Protein 6LE2 (pdb70)

B-factor: mean 56.31, std 19.0, range [17.27, 186.31]

Nearest PDB structures (foldseek):
  6le2-assembly1_A  TM=1.003E+00  e=1.718E-67  Nitratireductor indicus C115
  6lcg-assembly1_A  TM=9.993E-01  e=1.690E-61  Nitratireductor indicus C115
  6lei-assembly1_B  TM=9.954E-01  e=1.652E-60  Nitratireductor indicus C115
  6led-assembly1_A  TM=9.784E-01  e=6.341E-60  Nitratireductor indicus C115
  8hpc-assembly1_H  TM=9.642E-01  e=6.115E-40  Agrobacterium sp. KNK712

Sequence (615 aa):
GGQQMGRGSMTRRIRIGGAQMGAISRSDSKKEIVDRLIALLRQASEKGCELVVVFPELALSTFFPRWYAERDGMDGYFEDGMPNNAATLPLFEEARRLGIGFSLGYAELVQEDGRVRRFNTTVLVERNGEIVGKYRKIHLPGHAEYEPERSHHQHLEKRYFEVGNTGFQVWDAFGGRVGMAICNDRRWVETYRVMGLQNVELILIGYNTPVNDSLEAETLGMFHNHLTMQAGAYQNSTWVVGVAKAGVEDGHRLMGGSVIVAPTGEIVAQAMTEGDELLIVADCDLDRCRYYKSHIFNFAAHRRPEFYQRITSQTMTRRIRIGGAQMGAISRSDSKKEIVDRLIALLRQQASEKGCELVVFPELALSTFFPRWYAERDGMDGYFEDGMPNAATLPLFEEARRLGIGFSLGYAELVQEDGRVRRFNTTVLVERNGEIVGKYRKIHLPGHHAEYEPERSHQHLEKRYFEVGNTGFQVWDAFGGRVGMAICNDRRWVETYRVMGLQNVELILIGYNTPVNDSEAETLGMFHNHLTMQAGAYQNSTWVVGVAKKAGVEDGHRLMGGSVIVAPTGEIVAQAMTEGDELIVADCDLDRCRYYKSHIFNFAAHHRRPEFYQRITSQTGVE

Secondary structure (DSSP, 8-state):
--S------BTTEEEEEEEEB----TT--HHHHHHHHHHHHHHHHHTT-SEEEPPTTTTS--GGGS---TTTTGGGSBSSSS-TTTHHHHHHHHHHT-EEEEEEEEEEEETTEEEEEEEEEEE-TTS-EEEEEE-----S-SS--TTSSS---HHHH-PPPSS-S-EEEETTEEEEEEEGGGGG-HHHHHHHHTTT-SEEEEEE--B------THHHHHHHHHHHHHHHHHHTT-EEEEEEB-EEETTEEE----EEE-TTS-EEEE--SSSSEEEEEEEEGGGGHHHHTTTT-HHHH--GGG-HHHHS--/--SEEEEEEEEB----TTS-HHHHHHHHHHHHHHHHHTT-SEEE--TTTTS--GGGS---TTTTGGGSBSSSS-TTTHHHHHHHHHHT-EEEEEEEEEEEETTEEEEEEEEEEE-TTS-EEEEEE--S--S-SS--TTSSS---HHHH-PPPSS-S-EEEETTEEEEEEEGGGGG-HHHHHHHHTTT-SEEEEEE--B-----HHHHHHHHHHHHHHHHHHHTT-EEEEEEB-EEETTEEE----EEE-TTS-EEEE--SSSSEEEEEEEETHHHHHHH--TT--PPPP-GGG-THHHH-SS--

Radius of gyration: 25.78 Å; Cα contacts (8 Å, |Δi|>4): 1555; chains: 2; bounding box: 76×64×56 Å

Organism: NCBI:txid1231190

CATH classification: 3.60.110.10

Solvent-accessible surface area: 23046 Å² total; per-residue (Å²): 97,93,111,163,78,49,106,49,114,122,120,59,58,4,56,0,0,0,0,0,0,5,33,0,28,125,103,47,53,66,144,96,8,4,60,60,0,13,49,1,0,122,66,0,32,137,100,38,5,54,0,0,1,2,0,0,0,0,2,6,2,2,0,0,12,59,108,26,127,169,86,44,12,36,84,67,16,6,123,31,32,58,34,100,37,0,71,54,0,5,85,18,0,107,150,54,35,3,0,0,3,0,0,4,3,11,50,36,141,102,95,85,121,54,28,41,1,1,0,6,0,0,0,23,82,94,12,105,66,46,8,67,0,32,0,0,0,12,1,12,12,53,89,111,46,93,121,41,84,53,20,9,0,1,87,24,2,8,52,45,2,80,35,12,4,73,15,48,119,9,7,53,11,40,1,0,1,0,0,6,2,0,8,68,25,10,0,0,2,0,5,0,1,0,6,51,0,12,1,0,3,0,3,0,1,22,53,18,100,111,41,188,111,58,64,98,39,24,56,66,23,8,16,8,2,0,28,2,5,0,12,3,2,0,0,3,0,0,0,0,0,0,0,8,86,0,56,54,31,66,0,16,4,7,0,0,0,0,0,0,2,0,69,55,32,16,84,10,171,73,70,27,61,21,18,10,48,10,22,0,51,2,60,80,0,150,125,19,40,48,136,61,4,48,12,70,58,39,4,84,21,88,43,0,87,121,2,18,89,34,106,153,127,53,102,6,87,0,0,0,0,0,0,5,34,0,27,130,102,53,50,65,149,105,6,4,62,60,0,17,59,7,0,119,65,0,34,148,95,42,6,49,0,0,1,3,0,0,1,0,5,8,2,2,0,0,9,59,108,26,125,127,88,48,14,46,80,58,13,3,126,32,26,51,31,96,36,0,81,60,1,9,60,16,2,116,153,66,36,4,0,0,4,0,0,3,3,10,47,38,126,49,109,78,128,55,35,41,0,1,0,6,0,0,1,26,87,93,21,121,69,41,10,62,0,18,0,0,4,18,14,25,23,44,92,108,69,102,167,102,102,43,20,15,0,0,82,27,3,11,46,41,2,73,34,12,6,76,15,43,118,7,4,55,10,60,0,0,0,0,0,6,8,0,13,52,3,10,0,0,2,3,6,0,10,39,24,73,0,4,0,0,4,0,3,0,1,24,46,15,107,102,97,136,65,57,94,37,21,55,65,15,7,17,7,4,0,25,1,5,0,41,26,9,12,0,1,0,0,0,0,0,0,0,6,77,0,51,58,24,96,0,12,4,6,0,0,0,0,0,0,3,0,68,56,68,16,83,8,168,72,72,25,61,29,13,10,43,13,70,0,40,0,43,80,0,146,124,78,58,73,73,171,94,51,66,57,8,85,66,51,19,90,40,0,89,71,2,23,88,34,51,9,70,130

Structure (mmCIF, N/CA/C/O backbone):
data_6LE2
#
_entry.id   6LE2
#
_cell.length_a   95.320
_cell.length_b   95.320
_cell.length_c   258.570
_cell.angle_alpha   90.000
_cell.angle_beta   90.000
_cell.angle_gamma   120.000
#
_symmetry.space_group_name_H-M   'P 61 2 2'
#
loop_
_entity.id
_entity.type
_entity.pdbx_description
1 polymer 'N-carbamoyl-D-amino-acid hydrolase'
2 non-polymer GLYCEROL
3 non-polymer 1,2-ETHANEDIOL
4 water water
#
loop_
_atom_site.group_PDB
_atom_site.id
_atom_site.type_symbol
_atom_site.label_atom_id
_atom_site.label_alt_id
_atom_site.label_comp_id
_atom_site.label_asym_id
_atom_site.label_entity_id
_atom_site.label_seq_id
_atom_site.pdbx_PDB_ins_code
_atom_site.Cartn_x
_atom_site.Cartn_y
_atom_site.Cartn_z
_atom_site.occupancy
_atom_site.B_iso_or_equiv
_atom_site.auth_seq_id
_atom_site.auth_comp_id
_atom_site.auth_asym_id
_atom_site.auth_atom_id
_atom_site.pdbx_PDB_model_num
ATOM 1 N N . GLY A 1 1 ? -21.30744 -38.05246 1.59556 1.000 106.56249 -8 GLY A N 1
ATOM 2 C CA . GLY A 1 1 ? -21.15782 -38.65510 2.90832 1.000 106.27675 -8 GLY A CA 1
ATOM 3 C C . GLY A 1 1 ? -22.36432 -39.44140 3.39559 1.000 103.01922 -8 GLY A C 1
ATOM 4 O O . GLY A 1 1 ? -23.50646 -39.00038 3.26124 1.000 110.53842 -8 GLY A O 1
ATOM 5 N N . GLY A 1 2 ? -22.10458 -40.61882 3.95919 1.000 94.00713 -7 GLY A N 1
ATOM 6 C CA . GLY A 1 2 ? -23.14160 -41.43535 4.56508 1.000 86.39178 -7 GLY A CA 1
ATOM 7 C C . GLY A 1 2 ? -23.22708 -41.20628 6.06217 1.000 77.23344 -7 GLY A C 1
ATOM 8 O O . GLY A 1 2 ? -22.88764 -42.08063 6.86473 1.000 75.11188 -7 GLY A O 1
ATOM 9 N N . GLN A 1 3 ? -23.67968 -40.01462 6.43665 1.000 66.77494 -6 GLN A N 1
ATOM 10 C CA . GLN A 1 3 ? -23.71628 -39.54182 7.81468 1.000 73.83561 -6 GLN A CA 1
ATOM 11 C C . GLN A 1 3 ? -24.53845 -38.26139 7.81172 1.000 67.19265 -6 GLN A C 1
ATOM 12 O O . GLN A 1 3 ? -24.84051 -37.70937 6.75402 1.000 62.61515 -6 GLN A O 1
ATOM 18 N N . GLN A 1 4 ? -24.89646 -37.78303 9.00111 1.000 74.42490 -5 GLN A N 1
ATOM 19 C CA . GLN A 1 4 ? -25.44574 -36.43634 9.08401 1.000 66.32591 -5 GLN A CA 1
ATOM 20 C C . GLN A 1 4 ? -24.33902 -35.45728 8.73268 1.000 59.04688 -5 GLN A C 1
ATOM 21 O O . GLN A 1 4 ? -23.24764 -35.52481 9.29833 1.000 61.53107 -5 GLN A O 1
ATOM 27 N N . MET A 1 5 ? -24.60844 -34.57819 7.76730 1.000 53.91873 -4 MET A N 1
ATOM 28 C CA . MET A 1 5 ? -23.59862 -33.68378 7.22021 1.000 55.33294 -4 MET A CA 1
ATOM 29 C C .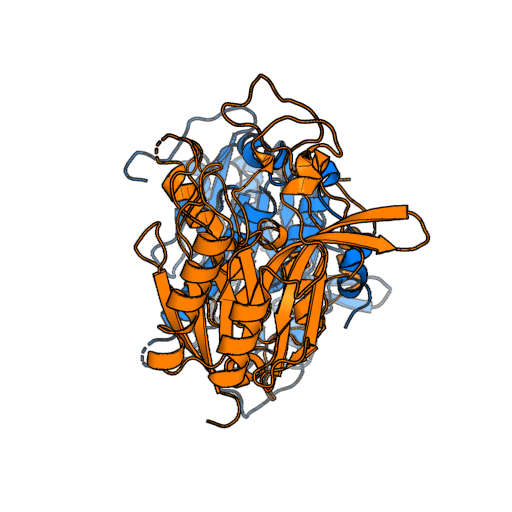 MET A 1 5 ? -23.54249 -32.33233 7.92293 1.000 54.64041 -4 MET A C 1
ATOM 30 O O . MET A 1 5 ? -22.52735 -31.63267 7.81825 1.000 47.09533 -4 MET A O 1
ATOM 35 N N . GLY A 1 6 ? -24.59813 -31.93836 8.62037 1.000 49.70022 -3 GLY A N 1
ATOM 36 C CA . GLY A 1 6 ? -24.57041 -30.67476 9.31513 1.000 45.93447 -3 GLY A CA 1
ATOM 37 C C . GLY A 1 6 ? -23.64547 -30.69702 10.51668 1.000 51.65109 -3 GLY A C 1
ATOM 38 O O . GLY A 1 6 ? -23.27199 -31.74454 11.04133 1.000 51.24194 -3 GLY A O 1
ATOM 39 N N . ARG A 1 7 ? -23.27338 -29.49309 10.93852 1.000 55.93075 -2 ARG A N 1
ATOM 40 C CA . ARG A 1 7 ? -22.41704 -29.24619 12.08046 1.000 52.64969 -2 ARG A CA 1
ATOM 41 C C . ARG A 1 7 ? -23.00009 -28.05779 12.82740 1.000 52.35214 -2 ARG A C 1
ATOM 42 O O . ARG A 1 7 ? -23.55209 -27.13839 12.21428 1.000 50.40173 -2 ARG A O 1
ATOM 50 N N . GLY A 1 8 ? -22.86585 -28.07785 14.14991 1.000 57.19929 -1 GLY A N 1
ATOM 51 C CA . GLY A 1 8 ? -23.40415 -27.01233 14.97776 1.000 61.74217 -1 GLY A CA 1
ATOM 52 C C . GLY A 1 8 ? -22.78260 -25.65894 14.66910 1.000 57.26529 -1 GLY A C 1
ATOM 53 O O . GLY A 1 8 ? -21.77068 -25.53319 13.98247 1.000 48.04964 -1 GLY A O 1
ATOM 54 N N . SER A 1 9 ? -23.43354 -24.61325 15.17689 1.000 64.55498 0 SER A N 1
ATOM 55 C CA . SER A 1 9 ? -22.90376 -23.26645 15.01270 1.000 57.69791 0 SER A CA 1
ATOM 56 C C . SER A 1 9 ? -21.54347 -23.15732 15.69350 1.000 53.41286 0 SER A C 1
ATOM 57 O O . SER A 1 9 ? -21.25814 -23.84471 16.68273 1.000 55.72624 0 SER A O 1
ATOM 60 N N . MET A 1 10 ? -20.69672 -22.29193 15.14539 1.000 43.28462 1 MET A N 1
ATOM 61 C CA . MET A 1 10 ? -19.33714 -22.14012 15.64026 1.000 49.57616 1 MET A CA 1
ATOM 62 C C . MET A 1 10 ? -18.68888 -20.93403 14.97349 1.000 47.21350 1 MET A C 1
ATOM 63 O O . MET A 1 10 ? -19.00960 -20.59457 13.83066 1.000 47.00341 1 MET A O 1
ATOM 68 N N . THR A 1 11 ? -17.79394 -20.28524 15.71647 1.000 46.41203 2 THR A N 1
ATOM 69 C CA . THR A 1 11 ? -16.90198 -19.27731 15.16017 1.000 49.63064 2 THR A CA 1
ATOM 70 C C . THR A 1 11 ? -16.22199 -19.79317 13.89834 1.000 56.93340 2 THR A C 1
ATOM 71 O O . THR A 1 11 ? -15.62448 -20.87325 13.90373 1.000 60.67132 2 THR A O 1
ATOM 75 N N . ARG A 1 12 ? -16.30927 -19.00294 12.81994 1.000 51.65914 3 ARG A N 1
ATOM 76 C CA . ARG A 1 12 ? -15.63403 -19.22030 11.53911 1.000 42.42955 3 ARG A CA 1
ATOM 77 C C . ARG A 1 12 ? -16.20929 -20.39562 10.76957 1.000 42.60419 3 ARG A C 1
ATOM 78 O O . ARG A 1 12 ? -15.63296 -20.80643 9.75086 1.000 51.56375 3 ARG A O 1
ATOM 86 N N . ARG A 1 13 ? -17.31107 -20.97096 11.24425 1.000 42.86858 4 ARG A N 1
ATOM 87 C CA . ARG A 1 13 ? -18.08824 -21.95795 10.51114 1.000 38.84680 4 ARG A CA 1
ATOM 88 C C . ARG A 1 13 ? -19.37363 -21.26321 10.08639 1.000 45.25519 4 ARG A C 1
ATOM 89 O O . ARG A 1 13 ? -20.08290 -20.69050 10.92132 1.000 50.09714 4 ARG A O 1
ATOM 97 N N . ILE A 1 14 ? -19.65654 -21.28060 8.79455 1.000 46.24340 5 ILE A N 1
ATOM 98 C CA . ILE A 1 14 ? -20.79373 -20.56423 8.23660 1.000 44.74240 5 ILE A CA 1
ATOM 99 C C . ILE A 1 14 ? -21.70300 -21.58756 7.55905 1.000 46.84498 5 ILE A C 1
ATOM 100 O O . ILE A 1 14 ? -21.23320 -22.43081 6.78328 1.000 42.62118 5 ILE A O 1
ATOM 105 N N . ARG A 1 15 ? -22.99140 -21.55171 7.90067 1.000 34.94688 6 ARG A N 1
ATOM 106 C CA . ARG A 1 15 ? -23.97687 -22.42387 7.28481 1.000 36.44408 6 ARG A CA 1
ATOM 107 C C . ARG A 1 15 ? -24.59222 -21.68298 6.11303 1.000 43.56228 6 ARG A C 1
ATOM 108 O O . ARG A 1 15 ? -25.10803 -20.57016 6.27949 1.000 39.94026 6 ARG A O 1
ATOM 116 N N . ILE A 1 16 ? -24.54573 -22.30509 4.93975 1.000 45.14598 7 ILE A N 1
ATOM 117 C CA . ILE A 1 16 ? -24.88611 -21.65110 3.68489 1.000 41.72761 7 ILE A CA 1
ATOM 118 C C . ILE A 1 16 ? -26.05015 -22.38361 3.05283 1.000 36.94961 7 ILE A C 1
ATOM 119 O O . ILE A 1 16 ? -26.03145 -23.61445 2.94387 1.000 45.47587 7 ILE A O 1
ATOM 124 N N . GLY A 1 17 ? -27.08099 -21.63155 2.67040 1.000 37.24509 8 GLY A N 1
ATOM 125 C CA . GLY A 1 17 ? -28.17033 -22.16772 1.89153 1.000 34.40142 8 GLY A CA 1
ATOM 126 C C . GLY A 1 17 ? -27.95800 -21.80238 0.45543 1.000 39.61866 8 GLY A C 1
ATOM 127 O O . GLY A 1 17 ? -27.81480 -20.62408 0.10716 1.000 41.73135 8 GLY A O 1
ATOM 128 N N . GLY A 1 18 ? -27.87074 -22.81468 -0.41652 1.000 34.13316 9 GLY A N 1
ATOM 129 C CA . GLY A 1 18 ? -27.89073 -22.59212 -1.85681 1.000 37.34150 9 GLY A CA 1
ATOM 130 C C . GLY A 1 18 ? -29.32710 -22.59349 -2.34796 1.000 43.16879 9 GLY A C 1
ATOM 131 O O . GLY A 1 18 ? -29.98921 -23.64076 -2.32915 1.000 43.18658 9 GLY A O 1
ATOM 132 N N . ALA A 1 19 ? -29.83295 -21.42229 -2.75395 1.000 38.13863 10 ALA A N 1
ATOM 133 C CA . ALA A 1 19 ? -31.25354 -21.23988 -3.06004 1.000 42.37021 10 ALA A CA 1
ATOM 134 C C . ALA A 1 19 ? -31.46514 -21.34016 -4.57206 1.000 42.46478 10 ALA A C 1
ATOM 135 O O . ALA A 1 19 ? -31.62166 -20.34179 -5.28092 1.000 38.01027 10 ALA A O 1
ATOM 137 N N . GLN A 1 20 ? -31.47062 -22.57592 -5.06034 1.000 35.98759 11 GLN A N 1
ATOM 138 C CA . GLN A 1 20 ? -31.71179 -22.82138 -6.47330 1.000 40.66846 11 GLN A CA 1
ATOM 139 C C . GLN A 1 20 ? -33.13798 -22.45354 -6.82058 1.000 43.64960 11 GLN A C 1
ATOM 140 O O . GLN A 1 20 ? -34.06529 -22.69846 -6.04400 1.000 48.36479 11 GLN A O 1
ATOM 146 N N . MET A 1 21 ? -33.31455 -21.85090 -7.98250 1.000 42.98046 12 MET A N 1
ATOM 147 C CA . MET A 1 21 ? -34.64599 -21.50080 -8.44258 1.000 44.19927 12 MET A CA 1
ATOM 148 C C . MET A 1 21 ? -35.04929 -22.35612 -9.62360 1.000 38.32516 12 MET A C 1
ATOM 149 O O . MET A 1 21 ? -34.20780 -22.81747 -10.40320 1.000 45.69397 12 MET A O 1
ATOM 154 N N . GLY A 1 22 ? -36.35680 -22.57207 -9.72903 1.000 39.67665 13 GLY A N 1
ATOM 155 C CA . GLY A 1 22 ? -36.94378 -23.12777 -10.92055 1.000 43.70000 13 GLY A CA 1
ATOM 156 C C . GLY A 1 22 ? -37.17474 -22.03731 -11.95239 1.000 47.17305 13 GLY A C 1
ATOM 157 O O . GLY A 1 22 ? -36.79051 -20.87613 -11.78927 1.000 44.07931 13 GLY A O 1
ATOM 158 N N . ALA A 1 23 ? -37.83092 -22.44052 -13.03230 1.000 43.43417 14 ALA A N 1
ATOM 159 C CA . ALA A 1 23 ? -38.06833 -21.56280 -14.16807 1.000 48.44662 14 ALA A CA 1
ATOM 160 C C . ALA A 1 23 ? -38.79968 -20.29214 -13.75788 1.000 51.71495 14 ALA A C 1
ATOM 161 O O . ALA A 1 23 ? -39.71107 -20.31870 -12.92613 1.000 45.96661 14 ALA A O 1
ATOM 163 N N . ILE A 1 24 ? -38.41212 -19.17369 -14.36294 1.000 46.16913 15 ILE A N 1
ATOM 164 C CA . ILE A 1 24 ? -39.23047 -17.96352 -14.36019 1.000 50.80629 15 ILE A CA 1
ATOM 165 C C . ILE A 1 24 ? -39.65120 -17.70562 -15.79678 1.000 53.90054 15 ILE A C 1
ATOM 166 O O . ILE A 1 24 ? -38.79832 -17.56696 -16.68104 1.000 51.90675 15 ILE A O 1
ATOM 171 N N . SER A 1 25 ? -40.95041 -17.63855 -16.03172 1.000 49.94638 16 SER A N 1
ATOM 172 C CA . SER A 1 25 ? -41.44599 -17.36688 -17.36799 1.000 52.16458 16 SER A CA 1
ATOM 173 C C . SER A 1 25 ? -41.68842 -15.87491 -17.55313 1.000 55.20990 16 SER A C 1
ATOM 174 O O . SER A 1 25 ? -41.75081 -15.10861 -16.58774 1.000 53.17086 16 SER A O 1
ATOM 177 N N . ARG A 1 26 ? -41.81766 -15.47362 -18.82688 1.000 55.52015 17 ARG A N 1
ATOM 178 C CA . ARG A 1 26 ? -42.08260 -14.07952 -19.16555 1.000 57.51511 17 ARG A CA 1
ATOM 179 C C . ARG A 1 26 ? -43.37427 -13.58338 -18.54676 1.000 62.15545 17 ARG A C 1
ATOM 180 O O . ARG A 1 26 ? -43.54584 -12.37403 -18.36290 1.000 69.03166 17 ARG A O 1
ATOM 188 N N . SER A 1 27 ? -44.31343 -14.48603 -18.28074 1.000 63.37085 18 SER A N 1
ATOM 189 C CA . SER A 1 27 ? -45.63768 -14.11398 -17.80680 1.000 69.35947 18 SER A CA 1
ATOM 190 C C . SER A 1 27 ? -45.72225 -14.04309 -16.29194 1.000 64.32001 18 SER A C 1
ATOM 191 O O . SER A 1 27 ? -46.79756 -13.74258 -15.76220 1.000 65.12792 18 SER A O 1
ATOM 194 N N . ASP A 1 28 ? -44.62580 -14.31567 -15.58959 1.000 61.79213 19 ASP A N 1
ATOM 195 C CA . ASP A 1 28 ? -44.62493 -14.21094 -14.13721 1.000 64.81581 19 ASP A CA 1
ATOM 196 C C . ASP A 1 28 ? -44.61120 -12.74719 -13.72324 1.000 64.17261 19 ASP A C 1
ATOM 197 O O . ASP A 1 28 ? -43.94040 -11.91629 -14.34522 1.000 58.86078 19 ASP A O 1
ATOM 202 N N . SER A 1 29 ? -45.37191 -12.43245 -12.67802 1.000 62.95002 20 SER A N 1
ATOM 203 C CA . SER A 1 29 ? -45.31949 -11.11061 -12.07870 1.000 64.49031 20 SER A CA 1
ATOM 204 C C . SER A 1 29 ? -44.06335 -10.97259 -11.22821 1.000 59.74014 20 SER A C 1
ATOM 205 O O . SER A 1 29 ? -43.48956 -11.95709 -10.75954 1.000 55.63174 20 SER A O 1
ATOM 208 N N . LYS A 1 30 ? -43.64239 -9.72216 -11.02872 1.000 46.67644 21 LYS A N 1
ATOM 209 C CA . LYS A 1 30 ? -42.46937 -9.46523 -10.20119 1.000 52.75502 21 LYS A CA 1
ATOM 210 C C . LYS A 1 30 ? -42.71322 -9.91119 -8.76676 1.000 51.16114 21 LYS A C 1
ATOM 211 O O . LYS A 1 30 ? -41.81905 -10.46709 -8.11342 1.000 50.40558 21 LYS A O 1
ATOM 217 N N . LYS A 1 31 ? -43.92473 -9.68097 -8.26464 1.000 50.56308 22 LYS A N 1
ATOM 218 C CA . LYS A 1 31 ? -44.25717 -10.11414 -6.91357 1.000 52.00945 22 LYS A CA 1
ATOM 219 C C . LYS A 1 31 ? -44.13487 -11.62486 -6.78197 1.000 56.27526 22 LYS A C 1
ATOM 220 O O . LYS A 1 31 ? -43.64425 -12.12840 -5.76514 1.000 57.75513 22 LYS A O 1
ATOM 226 N N . GLU A 1 32 ? -44.58275 -12.36196 -7.80333 1.000 54.08423 23 GLU A N 1
ATOM 227 C CA . GLU A 1 32 ? -44.47438 -13.81821 -7.78900 1.000 51.85302 23 GLU A CA 1
ATOM 228 C C . GLU A 1 32 ? -43.02155 -14.25998 -7.70346 1.000 41.77348 23 GLU A C 1
ATOM 229 O O . GLU A 1 32 ? -42.69191 -15.22361 -7.00334 1.000 54.65847 23 GLU A O 1
ATOM 235 N N . ILE A 1 33 ? -42.14035 -13.56545 -8.41810 1.000 46.29401 24 ILE A N 1
ATOM 236 C CA . ILE A 1 33 ? -40.72075 -13.88952 -8.37636 1.000 42.45536 24 ILE A CA 1
ATOM 237 C C . ILE A 1 33 ? -40.16015 -13.60949 -6.98744 1.000 49.01000 24 ILE A C 1
ATOM 238 O O . ILE A 1 33 ? -39.56161 -14.48994 -6.35774 1.000 45.40555 24 ILE A O 1
ATOM 243 N N . VAL A 1 34 ? -40.36504 -12.38271 -6.48590 1.000 39.08923 25 VAL A N 1
ATOM 244 C CA . VAL A 1 34 ? -39.81486 -12.00191 -5.18667 1.000 43.88522 25 VAL A CA 1
ATOM 245 C C . VAL A 1 34 ? -40.35441 -12.91568 -4.09510 1.000 41.56670 25 VAL A C 1
ATOM 246 O O . VAL A 1 34 ? -39.60518 -13.39435 -3.24260 1.000 44.80981 25 VAL A O 1
ATOM 250 N N . ASP A 1 35 ? -41.66074 -13.17445 -4.10954 1.000 42.69703 26 ASP A N 1
ATOM 251 C CA . ASP A 1 35 ? -42.23763 -14.07229 -3.11457 1.000 49.63354 26 ASP A CA 1
ATOM 252 C C . ASP A 1 35 ? -41.56310 -15.43603 -3.13800 1.000 55.13765 26 ASP A C 1
ATOM 253 O O . ASP A 1 35 ? -41.41430 -16.06803 -2.08812 1.000 56.96446 26 ASP A O 1
ATOM 258 N N . ARG A 1 36 ? -41.11887 -15.89317 -4.31310 1.000 50.74712 27 ARG A N 1
ATOM 259 C CA . ARG A 1 36 ? -40.42825 -17.17658 -4.37000 1.000 52.03509 27 ARG A CA 1
ATOM 260 C C . ARG A 1 36 ? -39.04598 -17.09503 -3.72426 1.000 49.38611 27 ARG A C 1
ATOM 261 O O . ARG A 1 36 ? -38.60851 -18.05280 -3.08208 1.000 47.30481 27 ARG A O 1
ATOM 269 N N . LEU A 1 37 ? -38.33377 -15.97188 -3.89242 1.000 42.67348 28 LEU A N 1
ATOM 270 C CA . LEU A 1 37 ? -37.05222 -15.80738 -3.20384 1.000 46.35561 28 LEU A CA 1
ATOM 271 C C . LEU A 1 37 ? -37.25170 -15.66285 -1.69803 1.000 48.95788 28 LEU A C 1
ATOM 272 O O . LEU A 1 37 ? -36.46391 -16.19292 -0.90705 1.000 41.62433 28 LEU A O 1
ATOM 277 N N . ILE A 1 38 ? -38.29770 -14.94846 -1.28681 1.000 46.59205 29 ILE A N 1
ATOM 278 C CA . ILE A 1 38 ? -38.58433 -14.81743 0.13260 1.000 49.80129 29 ILE A CA 1
ATOM 279 C C . ILE A 1 38 ? -38.88720 -16.18576 0.73389 1.000 50.07607 29 ILE A C 1
ATOM 280 O O . ILE A 1 38 ? -38.40877 -16.51400 1.82386 1.000 46.74439 29 ILE A O 1
ATOM 285 N N . ALA A 1 39 ? -39.61432 -17.03699 -0.00230 1.000 47.55204 30 ALA A N 1
ATOM 286 C CA . ALA A 1 39 ? -39.89837 -18.38578 0.48849 1.000 48.35512 30 ALA A CA 1
ATOM 287 C C . ALA A 1 39 ? -38.61258 -19.19428 0.70526 1.000 49.56321 30 ALA A C 1
ATOM 288 O O . ALA A 1 39 ? -38.45021 -19.85850 1.73508 1.000 47.48569 30 ALA A O 1
ATOM 290 N N . LEU A 1 40 ? -37.68555 -19.15262 -0.25471 1.000 45.30904 31 LEU A N 1
ATOM 291 C CA . LEU A 1 40 ? -36.40515 -19.83724 -0.07966 1.000 47.53268 31 LEU A CA 1
ATOM 292 C C . LEU A 1 40 ? -35.60785 -19.25036 1.08334 1.000 48.89585 31 LEU A C 1
ATOM 293 O O . LEU A 1 40 ? -34.89515 -19.97185 1.79411 1.000 43.71768 31 LEU A O 1
ATOM 298 N N . LEU A 1 41 ? -35.68937 -17.93666 1.27271 1.000 43.40929 32 LEU A N 1
ATOM 299 C CA . LEU A 1 41 ? -34.98506 -17.30876 2.38305 1.000 40.79616 32 LEU A CA 1
ATOM 300 C C . LEU A 1 41 ? -35.54167 -17.78918 3.72087 1.000 43.06778 32 LEU A C 1
ATOM 301 O O . LEU A 1 41 ? -34.78585 -18.05974 4.66263 1.000 45.34104 32 LEU A O 1
ATOM 306 N N . ARG A 1 42 ? -36.86584 -17.90035 3.81944 1.000 44.71317 33 ARG A N 1
ATOM 307 C CA . ARG A 1 42 ? -37.47970 -18.43241 5.02484 1.000 53.38038 33 ARG A CA 1
ATOM 308 C C . ARG A 1 42 ? -37.14314 -19.90648 5.21354 1.000 63.47175 33 ARG A C 1
ATOM 309 O O . ARG A 1 42 ? -36.90469 -20.34567 6.34576 1.000 55.48989 33 ARG A O 1
ATOM 317 N N . GLN A 1 43 ? -37.14474 -20.69222 4.12859 1.000 48.25651 34 GLN A N 1
ATOM 318 C CA . GLN A 1 43 ? -36.67911 -22.07606 4.22293 1.000 59.14091 34 GLN A CA 1
ATOM 319 C C . GLN A 1 43 ? -35.27136 -22.13895 4.79822 1.000 50.95881 34 GLN A C 1
ATOM 320 O O . GLN A 1 43 ? -34.97076 -22.95853 5.67341 1.000 51.10060 34 GLN A O 1
ATOM 326 N N . ALA A 1 44 ? -34.38953 -21.28815 4.28516 1.000 45.00142 35 ALA A N 1
ATOM 327 C CA . ALA A 1 44 ? -33.00621 -21.26628 4.73475 1.000 43.41346 35 ALA A CA 1
ATOM 328 C C . ALA A 1 44 ? -32.90547 -20.84794 6.19729 1.000 44.83648 35 ALA A C 1
ATOM 329 O O . ALA A 1 44 ? -32.09900 -21.40220 6.95494 1.000 46.67872 35 ALA A O 1
ATOM 331 N N . SER A 1 45 ? -33.73640 -19.88761 6.61716 1.000 52.42338 36 SER A N 1
ATOM 332 C CA . SER A 1 45 ? -33.75917 -19.49271 8.02334 1.000 55.44307 36 SER A CA 1
ATOM 333 C C . SER A 1 45 ? -34.19144 -20.63840 8.92252 1.000 61.49949 36 SER A C 1
ATOM 334 O O . SER A 1 45 ? -33.63842 -20.81571 10.01483 1.000 50.39061 36 SER A O 1
ATOM 337 N N . GLU A 1 46 ? -35.20267 -21.40781 8.50706 1.000 51.65923 37 GLU A N 1
ATOM 338 C CA . GLU A 1 46 ? -35.65507 -22.47156 9.38882 1.000 55.59289 37 GLU A CA 1
ATOM 339 C C . GLU A 1 46 ? -34.61454 -23.57903 9.49940 1.000 54.87573 37 GLU A C 1
ATOM 340 O O . GLU A 1 46 ? -34.66337 -24.36931 10.44409 1.000 59.95127 37 GLU A O 1
ATOM 346 N N . LYS A 1 47 ? -33.64873 -23.63321 8.58651 1.000 53.83468 38 LYS A N 1
ATOM 347 C CA . LYS A 1 47 ? -32.55150 -24.58194 8.71099 1.000 58.84053 38 LYS A CA 1
ATOM 348 C C . LYS A 1 47 ? -31.31380 -23.95093 9.34237 1.000 51.76006 38 LYS A C 1
ATOM 349 O O . LYS A 1 47 ? -30.29736 -24.63118 9.51861 1.000 48.72566 38 LYS A O 1
ATOM 355 N N . GLY A 1 48 ? -31.39464 -22.67692 9.71381 1.000 47.09612 39 GLY A N 1
ATOM 356 C CA . GLY A 1 48 ? -30.32376 -22.00918 10.42248 1.000 48.15605 39 GLY A CA 1
ATOM 357 C C . GLY A 1 48 ? -29.21945 -21.47488 9.55000 1.000 44.16308 39 GLY A C 1
ATOM 358 O O . GLY A 1 48 ? -28.09913 -21.27335 10.03713 1.000 46.47450 39 GLY A O 1
ATOM 359 N N . CYS A 1 49 ? -29.48926 -21.24145 8.27003 1.000 41.65443 40 CYS A N 1
ATOM 360 C CA . CYS A 1 49 ? -28.46860 -20.66865 7.40972 1.000 38.78634 40 CYS A CA 1
ATOM 361 C C . CYS A 1 49 ? -28.21340 -19.21757 7.80013 1.000 46.28102 40 CYS A C 1
ATOM 362 O O . CYS A 1 49 ? -29.13406 -18.48392 8.16373 1.000 48.13431 40 CYS A O 1
ATOM 365 N N . GLU A 1 50 ? -26.95275 -18.80297 7.72141 1.000 46.56894 41 GLU A N 1
ATOM 366 C CA . GLU A 1 50 ? -26.60599 -17.40166 7.88989 1.000 43.04320 41 GLU A CA 1
ATOM 367 C C . GLU A 1 50 ? -26.36548 -16.68698 6.56867 1.000 44.97728 41 GLU A C 1
ATOM 368 O O . GLU A 1 50 ? -26.32623 -15.44509 6.54781 1.000 41.26417 41 GLU A O 1
ATOM 374 N N . LEU A 1 51 ? -26.19831 -17.43856 5.47649 1.000 40.39449 42 LEU A N 1
ATOM 375 C CA . LEU A 1 51 ? -25.99567 -16.86935 4.14542 1.000 41.07464 42 LEU A CA 1
ATOM 376 C C . LEU A 1 51 ? -26.78218 -17.69134 3.12918 1.000 37.51460 42 LEU A C 1
ATOM 377 O O . LEU A 1 51 ? -26.74959 -18.92111 3.16942 1.000 41.19611 42 LEU A O 1
ATOM 382 N N . VAL A 1 52 ? -27.50706 -17.02402 2.24153 1.000 34.75533 43 VAL A N 1
ATOM 383 C CA A VAL A 1 52 ? -28.26110 -17.69713 1.19123 0.258 36.48710 43 VAL A CA 1
ATOM 384 C CA B VAL A 1 52 ? -28.29739 -17.66758 1.19268 0.742 37.64846 43 VAL A CA 1
ATOM 385 C C . VAL A 1 52 ? -27.80900 -17.15157 -0.15738 1.000 34.00049 43 VAL A C 1
ATOM 386 O O . VAL A 1 52 ? -27.72309 -15.93379 -0.35919 1.000 38.71988 43 VAL A O 1
ATOM 393 N N . VAL A 1 53 ? -27.48745 -18.05649 -1.07597 1.000 32.65430 44 VAL A N 1
ATOM 394 C CA . VAL A 1 53 ? -26.95510 -17.67714 -2.38703 1.000 33.18251 44 VAL A CA 1
ATOM 395 C C . VAL A 1 53 ? -28.05727 -17.85905 -3.42908 1.000 37.89480 44 VAL A C 1
ATOM 396 O O . VAL A 1 53 ? -28.56244 -18.97216 -3.62398 1.000 42.03111 44 VAL A O 1
ATOM 400 N N . PHE A 1 54 ? -28.42788 -16.78344 -4.08789 1.000 34.45003 45 PHE A N 1
ATOM 401 C CA . PHE A 1 54 ? -29.43907 -16.83202 -5.14168 1.000 38.72841 45 PHE A CA 1
ATOM 402 C C . PHE A 1 54 ? -28.78941 -16.87473 -6.52463 1.000 41.19274 45 PHE A C 1
ATOM 403 O O . PHE A 1 54 ? -27.60497 -16.56319 -6.67862 1.000 41.30984 45 PHE A O 1
ATOM 411 N N . PRO A 1 55 ? -29.53860 -17.25900 -7.55682 1.000 39.82235 46 PRO A N 1
ATOM 412 C CA . PRO A 1 55 ? -28.95341 -17.39136 -8.89776 1.000 37.12792 46 PRO A CA 1
ATOM 413 C C . PRO A 1 55 ? -28.54935 -16.05727 -9.51530 1.000 43.19469 46 PRO A C 1
ATOM 414 O O . PRO A 1 55 ? -28.81835 -14.97095 -8.99524 1.000 38.70167 46 PRO A O 1
ATOM 418 N N . GLU A 1 56 ? -27.87773 -16.17461 -10.66363 1.000 42.66835 47 GLU A N 1
ATOM 419 C CA . GLU A 1 56 ? -27.69920 -15.05501 -11.57722 1.000 39.83837 47 GLU A CA 1
ATOM 420 C C . GLU A 1 56 ? -29.05818 -14.58449 -12.07609 1.000 34.75011 47 GLU A C 1
ATOM 421 O O . GLU A 1 56 ? -29.93638 -15.39967 -12.34127 1.000 38.12224 47 GLU A O 1
ATOM 427 N N . LEU A 1 57 ? -29.24142 -13.26791 -12.18139 1.000 40.32522 48 LEU A N 1
ATOM 428 C CA . LEU A 1 57 ? -30.44805 -12.69894 -12.79727 1.000 46.77966 48 LEU A CA 1
ATOM 429 C C . LEU A 1 57 ? -31.70072 -13.35386 -12.22037 1.000 42.32685 48 LEU A C 1
ATOM 430 O O . LEU A 1 57 ? -32.56496 -13.86976 -12.93696 1.000 34.18013 48 LEU A O 1
ATOM 435 N N . ALA A 1 58 ? -31.76713 -13.36035 -10.89500 1.000 37.25052 49 ALA A N 1
ATOM 436 C CA . ALA A 1 58 ? -32.79549 -14.07856 -10.15869 1.000 39.77454 49 ALA A CA 1
ATOM 437 C C . ALA A 1 58 ? -34.13708 -13.36096 -10.14736 1.000 42.39166 49 ALA A C 1
ATOM 438 O O . ALA A 1 58 ? -35.09387 -13.88840 -9.57166 1.000 38.37898 49 ALA A O 1
ATOM 440 N N . LEU A 1 59 ? -34.22842 -12.17261 -10.74800 1.000 47.77538 50 LEU A N 1
ATOM 441 C CA . LEU A 1 59 ? -35.40544 -11.32503 -10.62850 1.000 45.57350 50 LEU A CA 1
ATOM 442 C C . LEU A 1 59 ? -36.17922 -11.20920 -11.94028 1.000 44.39101 50 LEU A C 1
ATOM 443 O O . LEU A 1 59 ? -37.04461 -10.33760 -12.06535 1.000 47.28707 50 LEU A O 1
ATOM 448 N N . SER A 1 60 ? -35.92335 -12.09636 -12.89749 1.000 39.80588 51 SER A N 1
ATOM 449 C CA . SER A 1 60 ? -36.57655 -12.03876 -14.19946 1.000 43.02596 51 SER A CA 1
ATOM 450 C C . SER A 1 60 ? -36.38668 -13.37404 -14.90283 1.000 43.58820 51 SER A C 1
ATOM 451 O O . SER A 1 60 ? -35.53296 -14.17603 -14.52849 1.000 44.07103 51 SER A O 1
ATOM 454 N N . THR A 1 61 ? -37.16244 -13.58653 -15.96366 1.000 47.99623 52 THR A N 1
ATOM 455 C CA . THR A 1 61 ? -36.84214 -14.66692 -16.88301 1.000 41.76920 52 THR A CA 1
ATOM 456 C C . THR A 1 61 ? -35.45916 -14.42444 -17.48300 1.000 45.92244 52 THR A C 1
ATOM 457 O O . THR A 1 61 ? -34.93635 -13.30712 -17.46028 1.000 40.05176 52 THR A O 1
ATOM 461 N N . PHE A 1 62 ? -34.84164 -15.48767 -18.00625 1.000 43.67804 53 PHE A N 1
ATOM 462 C CA . PHE A 1 62 ? -33.54234 -15.31909 -18.65427 1.000 37.94309 53 PHE A CA 1
ATOM 463 C C . PHE A 1 62 ? -33.76374 -14.67232 -20.02435 1.000 44.31741 53 PHE A C 1
ATOM 464 O O . PHE A 1 62 ? -33.74562 -15.32202 -21.07262 1.000 41.87854 53 PHE A O 1
ATOM 472 N N . PHE A 1 63 ? -33.95001 -13.34951 -20.01028 1.000 42.76607 54 PHE A N 1
ATOM 473 C CA . PHE A 1 63 ? -34.31726 -12.62730 -21.22492 1.000 50.53242 54 PHE A CA 1
ATOM 474 C C . PHE A 1 63 ? -33.25290 -12.53820 -22.32869 1.000 48.88602 54 PHE A C 1
ATOM 475 O O . PHE A 1 63 ? -33.60307 -12.13233 -23.44455 1.000 54.13625 54 PHE A O 1
ATOM 483 N N . PRO A 1 64 ? -31.97039 -12.86834 -22.10060 1.000 49.64384 55 PRO A N 1
ATOM 484 C CA . PRO A 1 64 ? -31.02694 -12.91472 -23.23678 1.000 46.17242 55 PRO A CA 1
ATOM 485 C C . PRO A 1 64 ? -31.40146 -13.89775 -24.33372 1.000 47.78788 55 PRO A C 1
ATOM 486 O O . PRO A 1 64 ? -30.80928 -13.81483 -25.42772 1.000 46.01368 55 PRO A O 1
ATOM 490 N N . ARG A 1 65 ? -32.32926 -14.83571 -24.08663 1.000 37.46366 56 ARG A N 1
ATOM 491 C CA . ARG A 1 65 ? -32.75436 -15.70844 -25.17440 1.000 41.25690 56 ARG A CA 1
ATOM 492 C C . ARG A 1 65 ? -33.64376 -14.99453 -26.18434 1.000 46.45813 56 ARG A C 1
ATOM 493 O O . ARG A 1 65 ? -33.89519 -15.55303 -27.26331 1.000 51.04372 56 ARG A O 1
ATOM 501 N N . TRP A 1 66 ? -34.11828 -13.78546 -25.88416 1.000 44.22612 57 TRP A N 1
ATOM 502 C CA . TRP A 1 66 ? -35.04851 -13.10420 -26.78160 1.000 49.08621 57 TRP A CA 1
ATOM 503 C C . TRP A 1 66 ? -34.40692 -11.87248 -27.42073 1.000 47.69081 57 TRP A C 1
ATOM 504 O O . TRP A 1 66 ? -33.46335 -11.27651 -26.88803 1.000 49.27595 57 TRP A O 1
ATOM 515 N N . TYR A 1 67 ? -34.95330 -11.47288 -28.56348 1.000 49.24541 58 TYR A N 1
ATOM 516 C CA . TYR A 1 67 ? -34.40722 -10.37697 -29.34902 1.000 52.24922 58 TYR A CA 1
ATOM 517 C C . TYR A 1 67 ? -35.30036 -9.15111 -29.22770 1.000 56.53539 58 TYR A C 1
ATOM 518 O O . TYR A 1 67 ? -36.52321 -9.24430 -29.37307 1.000 63.49549 58 TYR A O 1
ATOM 527 N N . ALA A 1 68 ? -34.67289 -8.01115 -28.96205 1.000 54.68971 59 ALA A N 1
ATOM 528 C CA . ALA A 1 68 ? -35.33386 -6.72577 -28.81675 1.000 51.25899 59 ALA A CA 1
ATOM 529 C C . ALA A 1 68 ? -34.31682 -5.66455 -29.18480 1.000 53.26135 59 ALA A C 1
ATOM 530 O O . ALA A 1 68 ? -33.14268 -5.96613 -29.39892 1.000 59.44544 59 ALA A O 1
ATOM 532 N N . GLU A 1 69 ? -34.75908 -4.41011 -29.21038 1.000 56.85621 60 GLU A N 1
ATOM 533 C CA . GLU A 1 69 ? -33.80766 -3.31091 -29.32012 1.000 59.58512 60 GLU A CA 1
ATOM 534 C C . GLU A 1 69 ? -32.80049 -3.39135 -28.17640 1.000 50.84186 60 GLU A C 1
ATOM 535 O O . GLU A 1 69 ? -33.06119 -4.00403 -27.14180 1.000 45.51885 60 GLU A O 1
ATOM 541 N N . ARG A 1 70 ? -31.62278 -2.78405 -28.37660 1.000 49.45798 61 ARG A N 1
ATOM 542 C CA . ARG A 1 70 ? -30.56458 -2.91110 -27.36431 1.000 52.12040 61 ARG A CA 1
ATOM 543 C C . ARG A 1 70 ? -30.97168 -2.31060 -26.02472 1.000 53.03213 61 ARG A C 1
ATOM 544 O O . ARG A 1 70 ? -30.41692 -2.70192 -24.99109 1.000 50.09173 61 ARG A O 1
ATOM 552 N N . ASP A 1 71 ? -31.91887 -1.36707 -26.02132 1.000 51.37892 62 ASP A N 1
ATOM 553 C CA . ASP A 1 71 ? -32.49813 -0.83486 -24.79454 1.000 47.90492 62 ASP A CA 1
ATOM 554 C C . ASP A 1 71 ? -33.89941 -1.37807 -24.54252 1.000 49.35427 62 ASP A C 1
ATOM 555 O O . ASP A 1 71 ? -34.59529 -0.89111 -23.64678 1.000 48.63884 62 ASP A O 1
ATOM 560 N N . GLY A 1 72 ? -34.31769 -2.38663 -25.30759 1.000 45.11628 63 GLY A N 1
ATOM 561 C CA . GLY A 1 72 ? -35.65372 -2.94609 -25.23735 1.000 44.16216 63 GLY A CA 1
ATOM 562 C C . GLY A 1 72 ? -35.89731 -3.93893 -24.11640 1.000 42.18952 63 GLY A C 1
ATOM 563 O O . GLY A 1 72 ? -37.03811 -4.37286 -23.94147 1.000 47.89873 63 GLY A O 1
ATOM 564 N N . MET A 1 73 ? -34.87062 -4.32127 -23.36050 1.000 41.89070 64 MET A N 1
ATOM 565 C CA . MET A 1 73 ? -35.05966 -5.20159 -22.21764 1.000 45.06885 64 MET A CA 1
ATOM 566 C C . MET A 1 73 ? -35.00900 -4.44820 -20.90160 1.000 51.59959 64 MET A C 1
ATOM 567 O O . MET A 1 73 ? -34.99489 -5.07958 -19.83869 1.000 50.25927 64 MET A O 1
ATOM 572 N N . ASP A 1 74 ? -34.98910 -3.11506 -20.94326 1.000 47.49902 65 ASP A N 1
ATOM 573 C CA . ASP A 1 74 ? -34.75900 -2.35510 -19.72169 1.000 52.00675 65 ASP A CA 1
ATOM 574 C C . ASP A 1 74 ? -35.84795 -2.58178 -18.68690 1.000 51.69904 65 ASP A C 1
ATOM 575 O O . ASP A 1 74 ? -35.59674 -2.38392 -17.49941 1.000 55.69306 65 ASP A O 1
ATOM 580 N N . GLY A 1 75 ? -37.03959 -3.01457 -19.10327 1.000 51.11651 66 GLY A N 1
ATOM 581 C CA . GLY A 1 75 ? -38.10943 -3.32111 -18.16315 1.000 49.85969 66 GLY A CA 1
ATOM 582 C C . GLY A 1 75 ? -37.84353 -4.52199 -17.27223 1.000 50.57209 66 GLY A C 1
ATOM 583 O O . GLY A 1 75 ? -38.53738 -4.69967 -16.26660 1.000 59.26763 66 GLY A O 1
ATOM 584 N N . TYR A 1 76 ? -36.87823 -5.36137 -17.62683 1.000 51.30006 67 TYR A N 1
ATOM 585 C CA . TYR A 1 76 ? -36.44436 -6.44300 -16.75599 1.000 47.39347 67 TYR A CA 1
ATOM 586 C C . TYR A 1 76 ? -35.32565 -6.02060 -15.81364 1.000 48.63760 67 TYR A C 1
ATOM 587 O O . TYR A 1 76 ? -34.89549 -6.82292 -14.97641 1.000 54.88269 67 TYR A O 1
ATOM 596 N N . PHE A 1 77 ? -34.82090 -4.80539 -15.95131 1.000 38.99210 68 PHE A N 1
ATOM 597 C CA . PHE A 1 77 ? -33.73027 -4.34511 -15.11228 1.000 43.53973 68 PHE A CA 1
ATOM 598 C C . PHE A 1 77 ? -34.29792 -3.79392 -13.80590 1.000 46.60644 68 PHE A C 1
ATOM 599 O O . PHE A 1 77 ? -35.46771 -3.41494 -13.71652 1.000 44.60709 68 PHE A O 1
ATOM 607 N N . GLU A 1 78 ? -33.46439 -3.77242 -12.77610 1.000 45.39235 69 GLU A N 1
ATOM 608 C CA . GLU A 1 78 ? -33.87185 -3.19191 -11.50833 1.000 51.88798 69 GLU A CA 1
ATOM 609 C C . GLU A 1 78 ? -33.62465 -1.69481 -11.55642 1.000 53.78164 69 GLU A C 1
ATOM 610 O O . GLU A 1 78 ? -32.53277 -1.25634 -11.92330 1.000 49.47957 69 GLU A O 1
ATOM 616 N N . ASP A 1 79 ? -34.65313 -0.92321 -11.20503 1.000 64.33267 70 ASP A N 1
ATOM 617 C CA . ASP A 1 79 ? -34.52760 0.52654 -11.10809 1.000 77.11645 70 ASP A CA 1
ATOM 618 C C . ASP A 1 79 ? -33.46610 0.91423 -10.08389 1.000 76.18612 70 ASP A C 1
ATOM 619 O O . ASP A 1 79 ? -32.44885 1.53055 -10.42063 1.000 88.32911 70 ASP A O 1
ATOM 624 N N . GLY A 1 80 ? -33.69924 0.57479 -8.81831 1.000 63.25532 71 GLY A N 1
ATOM 625 C CA . GLY A 1 80 ? -32.68403 0.67645 -7.78837 1.000 54.55510 71 GLY A CA 1
ATOM 626 C C . GLY A 1 80 ? -32.56321 -0.64272 -7.05047 1.000 49.64057 71 GLY A C 1
ATOM 627 O O . GLY A 1 80 ? -33.29835 -1.59221 -7.31567 1.000 50.25228 71 GLY A O 1
ATOM 628 N N . MET A 1 81 ? -31.60754 -0.68748 -6.11723 1.000 46.26702 72 MET A N 1
ATOM 629 C CA . MET A 1 81 ? -31.33087 -1.89983 -5.35086 1.000 46.63594 72 MET A CA 1
ATOM 630 C C . MET A 1 81 ? -31.05078 -1.52974 -3.89549 1.000 49.12680 72 MET A C 1
ATOM 631 O O . MET A 1 81 ? -29.94711 -1.06070 -3.57527 1.000 53.77327 72 MET A O 1
ATOM 636 N N . PRO A 1 82 ? -32.02299 -1.73633 -2.97741 1.000 47.82815 73 PRO A N 1
ATOM 637 C CA . PRO A 1 82 ? -33.33750 -2.32625 -3.27040 1.000 43.82762 73 PRO A CA 1
ATOM 638 C C . PRO A 1 82 ? -34.33263 -1.35838 -3.89289 1.000 43.11348 73 PRO A C 1
ATOM 639 O O . PRO A 1 82 ? -34.15408 -0.14970 -3.83290 1.000 44.94997 73 PRO A O 1
ATOM 643 N N . ASN A 1 83 ? -35.39954 -1.91175 -4.45179 1.000 47.96837 74 ASN A N 1
ATOM 644 C CA A ASN A 1 83 ? -36.50747 -1.22583 -5.09340 0.319 52.66703 74 ASN A CA 1
ATOM 645 C CA B ASN A 1 83 ? -36.46758 -1.06893 -4.96943 0.681 53.47960 74 ASN A CA 1
ATOM 646 C C . ASN A 1 83 ? -37.77351 -1.44466 -4.28148 1.000 44.56059 74 ASN A C 1
ATOM 647 O O . ASN A 1 83 ? -37.78889 -2.20643 -3.31860 1.000 45.75123 74 ASN A O 1
ATOM 656 N N . ALA A 1 84 ? -38.86915 -0.86141 -4.76528 1.000 45.39935 75 ALA A N 1
ATOM 657 C CA . ALA A 1 84 ? -40.16423 -1.12043 -4.14812 1.000 53.98062 75 ALA A CA 1
ATOM 658 C C . ALA A 1 84 ? -40.50684 -2.60745 -4.18630 1.000 53.53234 75 ALA A C 1
ATOM 659 O O . ALA A 1 84 ? -41.06367 -3.14833 -3.22652 1.000 52.85316 75 ALA A O 1
ATOM 661 N N . ALA A 1 85 ? -40.15158 -3.29377 -5.27067 1.000 49.99924 76 ALA A N 1
ATOM 662 C CA . ALA A 1 85 ? -40.48427 -4.70832 -5.36137 1.000 56.18197 76 ALA A CA 1
ATOM 663 C C . ALA A 1 85 ? -39.51763 -5.59388 -4.58564 1.000 49.00857 76 ALA A C 1
ATOM 664 O O . ALA A 1 85 ? -39.92281 -6.65329 -4.09857 1.000 54.74379 76 ALA A O 1
ATOM 666 N N . THR A 1 86 ? -38.24533 -5.20868 -4.47188 1.000 41.13318 77 THR A N 1
ATOM 667 C CA . THR A 1 86 ? -37.27581 -6.06380 -3.78948 1.000 35.98177 77 THR A CA 1
ATOM 668 C C . THR A 1 86 ? -37.08141 -5.72182 -2.31618 1.000 47.99115 77 THR A C 1
ATOM 669 O O . THR A 1 86 ? -36.48163 -6.51886 -1.58026 1.000 49.39064 77 THR A O 1
ATOM 673 N N . LEU A 1 87 ? -37.56251 -4.56694 -1.86561 1.000 45.96141 78 LEU A N 1
ATOM 674 C CA . LEU A 1 87 ? -37.44039 -4.22945 -0.45005 1.000 47.85348 78 LEU A CA 1
ATOM 675 C C . LEU A 1 87 ? -37.97298 -5.31060 0.48745 1.000 50.04720 78 LEU A C 1
ATOM 676 O O . LEU A 1 87 ? -37.35672 -5.51860 1.54644 1.000 49.88272 78 LEU A O 1
ATOM 681 N N . PRO A 1 88 ? -39.07227 -6.02091 0.19266 1.000 52.02290 79 PRO A N 1
ATOM 682 C CA . PRO A 1 88 ? -39.51613 -7.05846 1.13621 1.000 47.73854 79 PRO A CA 1
ATOM 683 C C . PRO A 1 88 ? -38.49188 -8.16222 1.33399 1.000 46.20837 79 PRO A C 1
ATOM 684 O O . PRO A 1 88 ? -38.43007 -8.74345 2.42455 1.000 46.82355 79 PRO A O 1
ATOM 688 N N . LEU A 1 89 ? -37.67537 -8.46045 0.31743 1.000 46.32382 80 LEU A N 1
ATOM 689 C CA . LEU A 1 89 ? -36.61692 -9.44949 0.48482 1.000 43.28941 80 LEU A CA 1
ATOM 690 C C . LEU A 1 89 ? -35.55988 -8.96400 1.47319 1.000 49.25512 80 LEU A C 1
ATOM 691 O O . LEU A 1 89 ? -35.12785 -9.71631 2.35498 1.000 44.11447 80 LEU A O 1
ATOM 696 N N . PHE A 1 90 ? -35.11023 -7.71339 1.32476 1.000 45.69008 81 PHE A N 1
ATOM 697 C CA . PHE A 1 90 ? -34.14991 -7.16337 2.27997 1.000 40.47525 81 PHE A CA 1
ATOM 698 C C . PHE A 1 90 ? -34.74466 -7.10330 3.68249 1.000 44.57049 81 PHE A C 1
ATOM 699 O O . PHE A 1 90 ? -34.05379 -7.37182 4.67028 1.000 46.78982 81 PHE A O 1
ATOM 707 N N . GLU A 1 91 ? -36.01955 -6.73248 3.79081 1.000 41.99690 82 GLU A N 1
ATOM 708 C CA . GLU A 1 91 ? -36.64162 -6.64156 5.10091 1.000 45.67948 82 GLU A CA 1
ATOM 709 C C . GLU A 1 91 ? -36.72203 -8.00978 5.75465 1.000 45.87248 82 GLU A C 1
ATOM 710 O O . GLU A 1 91 ? -36.42820 -8.14623 6.94621 1.000 52.04532 82 GLU A O 1
ATOM 716 N N . GLU A 1 92 ? -37.08745 -9.03557 4.98416 1.000 44.67075 83 GLU A N 1
ATOM 717 C CA . GLU A 1 92 ? -37.07746 -10.39367 5.50837 1.000 47.39550 83 GLU A CA 1
ATOM 718 C C . GLU A 1 92 ? -35.67860 -10.80499 5.94968 1.000 51.06833 83 GLU A C 1
ATOM 719 O O . GLU A 1 92 ? -35.49902 -11.35699 7.04123 1.000 46.51118 83 GLU A O 1
ATOM 725 N N . ALA A 1 93 ? -34.67303 -10.55878 5.10645 1.000 50.44926 84 ALA A N 1
ATOM 726 C CA . ALA A 1 93 ? -33.31401 -10.98188 5.44149 1.000 47.34231 84 ALA A CA 1
ATOM 727 C C . ALA A 1 93 ? -32.81570 -10.28932 6.70163 1.000 52.47494 84 ALA A C 1
ATOM 728 O O . ALA A 1 93 ? -32.23626 -10.92286 7.59505 1.000 51.81866 84 ALA A O 1
ATOM 730 N N . ARG A 1 94 ? -33.02318 -8.97757 6.77903 1.000 56.10268 85 ARG A N 1
ATOM 731 C CA . ARG A 1 94 ? -32.58879 -8.20895 7.93635 1.000 58.46026 85 ARG A CA 1
ATOM 732 C C . ARG A 1 94 ? -33.26624 -8.70575 9.20555 1.000 58.95569 85 ARG A C 1
ATOM 733 O O . ARG A 1 94 ? -32.61896 -8.89221 10.24907 1.000 48.12976 85 ARG A O 1
ATOM 741 N N . ARG A 1 95 ? -34.57246 -8.94084 9.12400 1.000 58.09843 86 ARG A N 1
ATOM 742 C CA . ARG A 1 95 ? -35.32756 -9.37401 10.28789 1.000 56.86200 86 ARG A CA 1
ATOM 743 C C . ARG A 1 95 ? -34.87934 -10.75005 10.75604 1.000 58.25685 86 ARG A C 1
ATOM 744 O O . ARG A 1 95 ? -34.70153 -10.97361 11.95779 1.000 62.64155 86 ARG A O 1
ATOM 752 N N . LEU A 1 96 ? -34.68697 -11.68137 9.82110 1.000 53.63959 87 LEU A N 1
ATOM 753 C CA . LEU A 1 96 ? -34.23497 -13.01923 10.15954 1.000 49.15542 87 LEU A CA 1
ATOM 754 C C . LEU A 1 96 ? -32.74539 -13.08721 10.45756 1.000 53.58964 87 LEU A C 1
ATOM 755 O O . LEU A 1 96 ? -32.27720 -14.12972 10.91851 1.000 53.47417 87 LEU A O 1
ATOM 760 N N . GLY A 1 97 ? -31.98923 -12.02691 10.19358 1.000 59.97930 88 GLY A N 1
ATOM 761 C CA . GLY A 1 97 ? -30.55312 -12.06884 10.42003 1.000 53.73558 88 GLY A CA 1
ATOM 762 C C . GLY A 1 97 ? -29.79401 -12.96696 9.46430 1.000 51.66954 88 GLY A C 1
ATOM 763 O O . GLY A 1 97 ? -28.85040 -13.65211 9.88165 1.000 52.77866 88 GLY A O 1
ATOM 764 N N . ILE A 1 98 ? -30.18227 -12.98265 8.18967 1.000 48.52447 89 ILE A N 1
ATOM 765 C CA . ILE A 1 98 ? -29.54287 -13.80061 7.16417 1.000 41.06606 89 ILE A CA 1
ATOM 766 C C . ILE A 1 98 ? -29.03270 -12.88581 6.06010 1.000 40.72760 89 ILE A C 1
ATOM 767 O O . ILE A 1 98 ? -29.79298 -12.07084 5.53012 1.000 42.20622 89 ILE A O 1
ATOM 772 N N . GLY A 1 99 ? -27.75894 -13.02871 5.70603 1.000 44.17249 90 GLY A N 1
ATOM 773 C CA . GLY A 1 99 ? -27.24398 -12.35645 4.53129 1.000 37.73770 90 GLY A CA 1
ATOM 774 C C . GLY A 1 99 ? -27.52949 -13.15458 3.26309 1.000 42.92018 90 GLY A C 1
ATOM 775 O O . GLY A 1 99 ? -27.95825 -14.31013 3.30231 1.000 42.07077 90 GLY A O 1
ATOM 776 N N . PHE A 1 100 ? -27.29359 -12.52071 2.11318 1.000 37.31444 91 PHE A N 1
ATOM 777 C CA . PHE A 1 100 ? -27.57262 -13.18479 0.85049 1.000 39.24786 91 PHE A CA 1
ATOM 778 C C . PHE A 1 100 ? -26.80017 -12.52044 -0.28845 1.000 45.22344 91 PHE A C 1
ATOM 779 O O . PHE A 1 100 ? -26.34674 -11.37405 -0.18674 1.000 46.67470 91 PHE A O 1
ATOM 787 N N . SER A 1 101 ? -26.62756 -13.28132 -1.36473 1.000 37.49909 92 SER A N 1
ATOM 788 C CA . SER A 1 101 ? -26.14219 -12.74991 -2.63049 1.000 38.84095 92 SER A CA 1
ATOM 789 C C . SER A 1 101 ? -27.23691 -12.91746 -3.66837 1.000 35.75581 92 SER A C 1
ATOM 790 O O . SER A 1 101 ? -27.87996 -13.96617 -3.73942 1.000 38.86437 92 SER A O 1
ATOM 793 N N . LEU A 1 102 ? -27.42900 -11.88368 -4.48306 1.000 41.64046 93 LEU A N 1
ATOM 794 C CA . LEU A 1 102 ? -28.56500 -11.80943 -5.38539 1.000 40.98697 93 LEU A CA 1
ATOM 795 C C . LEU A 1 102 ? -28.11578 -11.30163 -6.74777 1.000 40.42424 93 LEU A C 1
ATOM 796 O O . LEU A 1 102 ? -27.51547 -10.22953 -6.83946 1.000 37.12461 93 LEU A O 1
ATOM 801 N N . GLY A 1 103 ? -28.42082 -12.05654 -7.80090 1.000 38.77886 94 GLY A N 1
ATOM 802 C CA . GLY A 1 103 ? -28.10966 -11.62596 -9.15170 1.000 38.85881 94 GLY A CA 1
ATOM 803 C C . GLY A 1 103 ? -29.29709 -10.88890 -9.75095 1.000 44.80407 94 GLY A C 1
ATOM 804 O O . GLY A 1 103 ? -30.45082 -11.26442 -9.53812 1.000 38.18292 94 GLY A O 1
ATOM 805 N N . TYR A 1 104 ? -29.00029 -9.82495 -10.49142 1.000 34.63158 95 TYR A N 1
ATOM 806 C CA . TYR A 1 104 ? -30.04656 -9.04360 -11.13697 1.000 36.44475 95 TYR A CA 1
ATOM 807 C C . TYR A 1 104 ? -29.44230 -8.26203 -12.29285 1.000 37.50780 95 TYR A C 1
ATOM 808 O O . TYR A 1 104 ? -28.22208 -8.13106 -12.41833 1.000 44.23359 95 TYR A O 1
ATOM 817 N N . ALA A 1 105 ? -30.32166 -7.71252 -13.11257 1.000 40.26941 96 ALA A N 1
ATOM 818 C CA . ALA A 1 105 ? -29.91523 -6.86272 -14.22341 1.000 40.18009 96 ALA A CA 1
ATOM 819 C C . ALA A 1 105 ? -29.92034 -5.42715 -13.73468 1.000 37.09313 96 ALA A C 1
ATOM 820 O O . ALA A 1 105 ? -30.96847 -4.91762 -13.33407 1.000 40.74165 96 ALA A O 1
ATOM 822 N N . GLU A 1 106 ? -28.75621 -4.78207 -13.75012 1.000 40.86934 97 GLU A N 1
ATOM 823 C CA . GLU A 1 106 ? -28.58783 -3.47555 -13.12622 1.000 35.04516 97 GLU A CA 1
ATOM 824 C C . GLU A 1 106 ? -28.61331 -2.39535 -14.19374 1.000 38.76757 97 GLU A C 1
ATOM 825 O O . GLU A 1 106 ? -27.78962 -2.40641 -15.12001 1.000 40.50622 97 GLU A O 1
ATOM 831 N N . LEU A 1 107 ? -29.54801 -1.46133 -14.05609 1.000 43.20386 98 LEU A N 1
ATOM 832 C CA . LEU A 1 107 ? -29.65212 -0.29316 -14.92137 1.000 41.47693 98 LEU A CA 1
ATOM 833 C C . LEU A 1 107 ? -29.20942 0.93301 -14.12933 1.000 50.63491 98 LEU A C 1
ATOM 834 O O . LEU A 1 107 ? -29.83231 1.27395 -13.12110 1.000 48.88600 98 LEU A O 1
ATOM 839 N N . VAL A 1 108 ? -28.15667 1.61224 -14.57946 1.000 47.31582 99 VAL A N 1
ATOM 840 C CA . VAL A 1 108 ? -27.57148 2.65234 -13.74781 1.000 53.06806 99 VAL A CA 1
ATOM 841 C C . VAL A 1 108 ? -27.20429 3.86881 -14.58681 1.000 56.62044 99 VAL A C 1
ATOM 842 O O . VAL A 1 108 ? -26.69544 3.74508 -15.70616 1.000 62.24825 99 VAL A O 1
ATOM 846 N N . GLN A 1 109 ? -27.50295 5.04913 -14.04873 1.000 56.84800 100 GLN A N 1
ATOM 847 C CA . GLN A 1 109 ? -27.02927 6.31252 -14.59919 1.000 62.25760 100 GLN A CA 1
ATOM 848 C C . GLN A 1 109 ? -25.64417 6.59220 -14.03437 1.000 80.11539 100 GLN A C 1
ATOM 849 O O . GLN A 1 109 ? -25.50701 6.91554 -12.85041 1.000 84.46695 100 GLN A O 1
ATOM 855 N N . GLU A 1 110 ? -24.61516 6.45612 -14.86792 1.000 91.79461 101 GLU A N 1
ATOM 856 C CA . GLU A 1 110 ? -23.25291 6.72110 -14.43235 1.000 103.33778 101 GLU A CA 1
ATOM 857 C C . GLU A 1 110 ? -22.39807 7.10025 -15.62778 1.000 106.55448 101 GLU A C 1
ATOM 858 O O . GLU A 1 110 ? -22.61270 6.61311 -16.73971 1.000 104.61419 101 GLU A O 1
ATOM 864 N N . ASP A 1 111 ? -21.41483 7.96390 -15.37583 1.000 117.94213 102 ASP A N 1
ATOM 865 C CA . ASP A 1 111 ? -20.49846 8.50306 -16.37617 1.000 127.30885 102 ASP A CA 1
ATOM 866 C C . ASP A 1 111 ? -21.21070 9.37983 -17.40471 1.000 121.19506 102 ASP A C 1
ATOM 867 O O . ASP A 1 111 ? -20.61987 9.72062 -18.43591 1.000 125.89495 102 ASP A O 1
ATOM 872 N N . GLY A 1 112 ? -22.46833 9.75803 -17.14828 1.000 111.43383 103 GLY A N 1
ATOM 873 C CA . GLY A 1 112 ? -23.22547 10.62532 -18.02838 1.000 104.05586 103 GLY A CA 1
ATOM 874 C C . GLY A 1 112 ? -24.25288 9.93032 -18.90254 1.000 92.22306 103 GLY A C 1
ATOM 875 O O . GLY A 1 112 ? -25.07337 10.61677 -19.52501 1.000 90.63143 103 GLY A O 1
ATOM 876 N N . ARG A 1 113 ? -24.24092 8.59714 -18.96093 1.000 84.24750 104 ARG A N 1
ATOM 877 C CA . ARG A 1 113 ? -25.12609 7.84549 -19.84772 1.000 83.15242 104 ARG A CA 1
ATOM 878 C C . ARG A 1 113 ? -25.87557 6.76076 -19.07931 1.000 73.40163 104 ARG A C 1
ATOM 879 O O . ARG A 1 113 ? -25.83872 6.72081 -17.84353 1.000 66.14710 104 ARG A O 1
ATOM 887 N N . VAL A 1 114 ? -26.54543 5.86804 -19.80297 1.000 61.23008 105 VAL A N 1
ATOM 888 C CA . VAL A 1 114 ? -27.19731 4.70856 -19.21312 1.000 54.96754 105 VAL A CA 1
ATOM 889 C C . VAL A 1 114 ? -26.29615 3.50230 -19.41164 1.000 52.07005 105 VAL A C 1
ATOM 890 O O . VAL A 1 114 ? -25.88871 3.19861 -20.54053 1.000 60.55394 105 VAL A O 1
ATOM 894 N N . ARG A 1 115 ? -25.97339 2.81941 -18.31876 1.000 44.64528 106 ARG A N 1
ATOM 895 C CA . ARG A 1 115 ? -25.17119 1.60779 -18.37937 1.000 39.73126 106 ARG A CA 1
ATOM 896 C C . ARG A 1 115 ? -25.96804 0.42485 -17.85986 1.000 35.52277 106 ARG A C 1
ATOM 897 O O . ARG A 1 115 ? -26.84167 0.56762 -17.00289 1.000 44.47436 106 ARG A O 1
ATOM 905 N N . ARG A 1 116 ? -25.66565 -0.74599 -18.40986 1.000 39.11774 107 ARG A N 1
ATOM 906 C CA . ARG A 1 116 ? -26.41787 -1.96518 -18.15079 1.000 43.42911 107 ARG A CA 1
ATOM 907 C C . ARG A 1 116 ? -25.42041 -3.03848 -17.76057 1.000 46.27973 107 ARG A C 1
ATOM 908 O O . ARG A 1 116 ? -24.50746 -3.33932 -18.53688 1.000 40.67079 107 ARG A O 1
ATOM 916 N N . PHE A 1 117 ? -25.58333 -3.60377 -16.55649 1.000 42.43310 108 PHE A N 1
ATOM 917 C CA . PHE A 1 117 ? -24.66334 -4.60986 -16.05376 1.000 38.33701 108 PHE A CA 1
ATOM 918 C C . PHE A 1 117 ? -25.42358 -5.85765 -15.61775 1.000 34.51332 108 PHE A C 1
ATOM 919 O O . PHE A 1 117 ? -26.56840 -5.79191 -15.16697 1.000 39.85714 108 PHE A O 1
ATOM 927 N N . ASN A 1 118 ? -24.77736 -7.00374 -15.78558 1.000 37.82875 109 ASN A N 1
ATOM 928 C CA . ASN A 1 118 ? -25.23894 -8.25569 -15.20733 1.000 33.66176 109 ASN A CA 1
ATOM 929 C C . ASN A 1 118 ? -24.50156 -8.39018 -13.87169 1.000 41.25346 109 ASN A C 1
ATOM 930 O O . ASN A 1 118 ? -23.27112 -8.51262 -13.84298 1.000 39.68458 109 ASN A O 1
ATOM 935 N N . THR A 1 119 ? -25.23959 -8.29499 -12.76265 1.000 40.58786 110 THR A N 1
ATOM 936 C CA . THR A 1 119 ? -24.66144 -7.90456 -11.47352 1.000 41.79695 110 THR A CA 1
ATOM 937 C C . THR A 1 119 ? -25.07354 -8.86860 -10.36354 1.000 41.73178 110 THR A C 1
ATOM 938 O O . THR A 1 119 ? -26.18510 -9.40588 -10.37451 1.000 40.29218 110 THR A O 1
ATOM 942 N N . THR A 1 120 ? -24.17473 -9.08088 -9.39103 1.000 36.58411 111 THR A N 1
ATOM 943 C CA . THR A 1 120 ? -24.57033 -9.70925 -8.13464 1.000 37.04804 111 THR A CA 1
ATOM 944 C C . THR A 1 120 ? -24.19316 -8.80590 -6.96568 1.000 39.36734 111 THR A C 1
ATOM 945 O O . THR A 1 120 ? -23.14743 -8.14507 -6.97688 1.000 38.90178 111 THR A O 1
ATOM 949 N N . VAL A 1 121 ? -25.07220 -8.75125 -5.97039 1.000 36.10603 112 VAL A N 1
ATOM 950 C CA . VAL A 1 121 ? -24.85733 -7.92736 -4.78537 1.000 47.45383 112 VAL A CA 1
ATOM 951 C C . VAL A 1 121 ? -24.77295 -8.84760 -3.57355 1.000 43.11217 112 VAL A C 1
ATOM 952 O O . VAL A 1 121 ? -25.51496 -9.82867 -3.48019 1.000 41.17494 112 VAL A O 1
ATOM 956 N N . LEU A 1 122 ? -23.83438 -8.56520 -2.67911 1.000 38.71618 113 LEU A N 1
ATOM 957 C CA . LEU A 1 122 ? -23.62834 -9.34079 -1.46226 1.000 36.65157 113 LEU A CA 1
ATOM 958 C C . LEU A 1 122 ? -24.15905 -8.52877 -0.28944 1.000 37.52703 113 LEU A C 1
ATOM 959 O O . LEU A 1 122 ? -23.70959 -7.40212 -0.06003 1.000 43.29208 113 LEU A O 1
ATOM 964 N N . VAL A 1 123 ? -25.11739 -9.09332 0.44281 1.000 32.45362 114 VAL A N 1
ATOM 965 C CA . VAL A 1 123 ? -25.81586 -8.38664 1.51048 1.000 31.96834 114 VAL A CA 1
ATOM 966 C C . VAL A 1 123 ? -25.52190 -9.09435 2.81714 1.000 40.83959 114 VAL A C 1
ATOM 967 O O . VAL A 1 123 ? -25.72170 -10.30867 2.92501 1.000 43.33396 114 VAL A O 1
ATOM 971 N N . GLU A 1 124 ? -25.03569 -8.34014 3.79920 1.000 38.04859 115 GLU A N 1
ATOM 972 C CA . GLU A 1 124 ? -24.61150 -8.92597 5.06120 1.000 42.05934 115 GLU A CA 1
ATOM 973 C C . GLU A 1 124 ? -25.83401 -9.17482 5.94675 1.000 47.17868 115 GLU A C 1
ATOM 974 O O . GLU A 1 124 ? -26.95836 -8.74717 5.64698 1.000 45.76601 115 GLU A O 1
ATOM 980 N N . ARG A 1 125 ? -25.60964 -9.93302 7.02214 1.000 54.14193 116 ARG A N 1
ATOM 981 C CA . ARG A 1 125 ? -26.69495 -10.32398 7.91359 1.000 58.88977 116 ARG A CA 1
ATOM 982 C C . ARG A 1 125 ? -27.41680 -9.11234 8.47457 1.000 63.61988 116 ARG A C 1
ATOM 983 O O . ARG A 1 125 ? -28.60665 -9.19258 8.80102 1.000 60.93253 116 ARG A O 1
ATOM 991 N N . ASN A 1 126 ? -26.72006 -7.98429 8.57772 1.000 66.11817 117 ASN A N 1
ATOM 992 C CA . ASN A 1 126 ? -27.27245 -6.76951 9.15477 1.000 68.22016 117 ASN A CA 1
ATOM 993 C C . ASN A 1 126 ? -28.18275 -6.01608 8.19954 1.000 67.25915 117 ASN A C 1
ATOM 994 O O . ASN A 1 126 ? -28.75208 -4.99955 8.60353 1.000 69.89489 117 ASN A O 1
ATOM 999 N N . GLY A 1 127 ? -28.33603 -6.48647 6.95784 1.000 68.90309 118 GLY A N 1
ATOM 1000 C CA . GLY A 1 127 ? -29.12679 -5.81749 5.94165 1.000 60.63382 118 GLY A CA 1
ATOM 1001 C C . GLY A 1 127 ? -28.32673 -4.93962 4.99778 1.000 59.19350 118 GLY A C 1
ATOM 1002 O O . GLY A 1 127 ? -28.86780 -4.48836 3.97607 1.000 58.80456 118 GLY A O 1
ATOM 1003 N N . GLU A 1 128 ? -27.05447 -4.70653 5.30221 1.000 57.69671 119 GLU A N 1
ATOM 1004 C CA . GLU A 1 128 ? -26.23136 -3.75620 4.56918 1.000 56.92817 119 GLU A CA 1
ATOM 1005 C C . GLU A 1 128 ? -25.63485 -4.38785 3.30370 1.000 48.05698 119 GLU A C 1
ATOM 1006 O O . GLU A 1 128 ? -25.09593 -5.49660 3.34030 1.000 43.35779 119 GLU A O 1
ATOM 1012 N N . ILE A 1 129 ? -25.71978 -3.67948 2.18132 1.000 49.35345 120 ILE A N 1
ATOM 1013 C CA . ILE A 1 129 ? -24.97871 -4.09707 0.99263 1.000 47.91125 120 ILE A CA 1
ATOM 1014 C C . ILE A 1 129 ? -23.49533 -3.92703 1.27619 1.000 44.07496 120 ILE A C 1
ATOM 1015 O O . ILE A 1 129 ? -23.04050 -2.83526 1.62612 1.000 45.98218 120 ILE A O 1
ATOM 1020 N N . VAL A 1 130 ? -22.72740 -4.99539 1.13224 1.000 42.78678 121 VAL A N 1
ATOM 1021 C CA . VAL A 1 130 ? -21.30681 -4.89656 1.42448 1.000 49.75094 121 VAL A CA 1
ATOM 1022 C C . VAL A 1 130 ? -20.43127 -5.02487 0.18494 1.000 42.23424 121 VAL A C 1
ATOM 1023 O O . VAL A 1 130 ? -19.25872 -4.62056 0.23772 1.000 48.64600 121 VAL A O 1
ATOM 1027 N N . GLY A 1 131 ? -20.95782 -5.50834 -0.93358 1.000 41.34153 122 GLY A N 1
ATOM 1028 C CA . GLY A 1 131 ? -20.15100 -5.57464 -2.13952 1.000 47.56626 122 GLY A CA 1
ATOM 1029 C C . GLY A 1 131 ? -20.99020 -5.81341 -3.37114 1.000 44.46651 122 GLY A C 1
ATOM 1030 O O . GLY A 1 131 ? -22.12296 -6.29575 -3.29098 1.000 39.77711 122 GLY A O 1
ATOM 1031 N N . LYS A 1 132 ? -20.40894 -5.48542 -4.52281 1.000 40.50056 123 LYS A N 1
ATOM 1032 C CA . LYS A 1 132 ? -21.08684 -5.59879 -5.80853 1.000 38.45908 123 LYS A CA 1
ATOM 1033 C C . LYS A 1 132 ? -20.10633 -6.15027 -6.83231 1.000 40.10314 123 LYS A C 1
ATOM 1034 O O . LYS A 1 132 ? -18.98174 -5.65685 -6.94075 1.000 38.84547 123 LYS A O 1
ATOM 1040 N N . TYR A 1 133 ? -20.51414 -7.17447 -7.57641 1.000 35.36036 124 TYR A N 1
ATOM 1041 C CA . TYR A 1 133 ? -19.70690 -7.67083 -8.68282 1.000 35.71578 124 TYR A CA 1
ATOM 1042 C C . TYR A 1 133 ? -20.48608 -7.50824 -9.98973 1.000 38.76670 124 TYR A C 1
ATOM 1043 O O . TYR A 1 133 ? -21.67880 -7.80224 -10.04799 1.000 36.84091 124 TYR A O 1
ATOM 1052 N N . ARG A 1 134 ? -19.82214 -7.01726 -11.02900 1.000 33.21599 125 ARG A N 1
ATOM 1053 C CA . ARG A 1 134 ? -20.45250 -6.86795 -12.34018 1.000 40.46571 125 ARG A CA 1
ATOM 1054 C C . ARG A 1 134 ? -19.78270 -7.81015 -13.32944 1.000 35.53340 125 ARG A C 1
ATOM 1055 O O . ARG A 1 134 ? -18.55436 -7.77425 -13.49001 1.000 35.72168 125 ARG A O 1
ATOM 1063 N N . LYS A 1 135 ? -20.59547 -8.64914 -13.97835 1.000 37.29121 126 LYS A N 1
ATOM 1064 C CA . LYS A 1 135 ? -20.09839 -9.75805 -14.78988 1.000 41.59231 126 LYS A CA 1
ATOM 1065 C C . LYS A 1 135 ? -19.04681 -9.30274 -15.80151 1.000 40.67959 126 LYS A C 1
ATOM 1066 O O . LYS A 1 135 ? -19.25056 -8.33541 -16.53422 1.000 39.00418 126 LYS A O 1
ATOM 1072 N N . ILE A 1 136 ? -17.91509 -10.00449 -15.82279 1.000 41.37659 127 ILE A N 1
ATOM 1073 C CA . ILE A 1 136 ? -16.80752 -9.66654 -16.71361 1.000 39.58147 127 ILE A CA 1
ATOM 1074 C C . ILE A 1 136 ? -16.92669 -10.37309 -18.05983 1.000 45.42285 127 ILE A C 1
ATOM 1075 O O . ILE A 1 136 ? -16.76130 -9.74870 -19.11011 1.000 40.31235 127 ILE A O 1
ATOM 1080 N N . HIS A 1 137 ? -17.20982 -11.67712 -18.05292 1.000 44.33615 128 HIS A N 1
ATOM 1081 C CA . HIS A 1 137 ? -17.14532 -12.51800 -19.25212 1.000 47.05088 128 HIS A CA 1
ATOM 1082 C C . HIS A 1 137 ? -18.54846 -12.66487 -19.82865 1.000 45.75234 128 HIS A C 1
ATOM 1083 O O . HIS A 1 137 ? -19.32488 -13.52103 -19.39160 1.000 44.68782 128 HIS A O 1
ATOM 1090 N N . LEU A 1 138 ? -18.86527 -11.85130 -20.82745 1.000 35.33820 129 LEU A N 1
ATOM 1091 C CA . LEU A 1 138 ? -20.20564 -11.85787 -21.39477 1.000 41.47459 129 LEU A CA 1
ATOM 1092 C C . LEU A 1 138 ? -20.26836 -12.88174 -22.51758 1.000 45.54277 129 LEU A C 1
ATOM 1093 O O . LEU A 1 138 ? -19.56869 -12.71917 -23.52809 1.000 44.95673 129 LEU A O 1
ATOM 1098 N N . PRO A 1 139 ? -21.05775 -13.94405 -22.38601 1.000 41.03255 130 PRO A N 1
ATOM 1099 C CA . PRO A 1 139 ? -21.12220 -14.96773 -23.42693 1.000 46.31240 130 PRO A CA 1
ATOM 1100 C C . PRO A 1 139 ? -22.10238 -14.58067 -24.53290 1.000 50.39367 130 PRO A C 1
ATOM 1101 O O . PRO A 1 139 ? -22.88827 -13.64073 -24.41149 1.000 54.00813 130 PRO A O 1
ATOM 1105 N N . GLY A 1 140 ? -22.05576 -15.34863 -25.61434 1.000 55.70047 131 GLY A N 1
ATOM 1106 C CA . GLY A 1 140 ? -23.08165 -15.22152 -26.62679 1.000 53.41296 131 GLY A CA 1
ATOM 1107 C C . GLY A 1 140 ? -22.69288 -14.29469 -27.75299 1.000 51.60941 131 GLY A C 1
ATOM 1108 O O . GLY A 1 140 ? -21.52581 -14.24803 -28.14767 1.000 50.82704 131 GLY A O 1
ATOM 1109 N N . HIS A 1 141 ? -23.66210 -13.54761 -28.27272 1.000 44.81007 132 HIS A N 1
ATOM 1110 C CA . HIS A 1 141 ? -23.46311 -12.75557 -29.47470 1.000 43.11721 132 HIS A CA 1
ATOM 1111 C C . HIS A 1 141 ? -24.32784 -11.51174 -29.35609 1.000 47.29011 132 HIS A C 1
ATOM 1112 O O . HIS A 1 141 ? -25.20171 -11.42732 -28.49375 1.000 46.64055 132 HIS A O 1
ATOM 1119 N N . ALA A 1 142 ? -24.09027 -10.54379 -30.24587 1.000 59.03589 133 ALA A N 1
ATOM 1120 C CA . ALA A 1 142 ? -24.70896 -9.23065 -30.10407 1.000 56.25866 133 ALA A CA 1
ATOM 1121 C C . ALA A 1 142 ? -25.92120 -9.01674 -31.00002 1.000 52.29575 133 ALA A C 1
ATOM 1122 O O . ALA A 1 142 ? -26.71421 -8.10848 -30.73114 1.000 53.03826 133 ALA A O 1
ATOM 1124 N N . GLU A 1 143 ? -26.07702 -9.79834 -32.05888 1.000 50.91236 134 GLU A N 1
ATOM 1125 C CA . GLU A 1 143 ? -27.18957 -9.62290 -32.97958 1.000 62.43949 134 GLU A CA 1
ATOM 1126 C C . GLU A 1 143 ? -27.85244 -10.96228 -33.25904 1.000 60.12533 134 GLU A C 1
ATOM 1127 O O . GLU A 1 143 ? -27.26454 -12.03181 -33.06190 1.000 51.71909 134 GLU A O 1
ATOM 1133 N N . TYR A 1 144 ? -29.09728 -10.87247 -33.72249 1.000 57.60930 135 TYR A N 1
ATOM 1134 C CA . TYR A 1 144 ? -29.89762 -12.05415 -33.99829 1.000 64.68077 135 TYR A CA 1
ATOM 1135 C C . TYR A 1 144 ? -29.18891 -12.93398 -35.01719 1.000 64.72343 135 TYR A C 1
ATOM 1136 O O . TYR A 1 144 ? -28.80288 -12.46052 -36.08701 1.000 71.97864 135 TYR A O 1
ATOM 1145 N N . GLU A 1 145 ? -28.98552 -14.20788 -34.67438 1.000 60.75231 136 GLU A N 1
ATOM 1146 C CA . GLU A 1 145 ? -28.29060 -15.14848 -35.55437 1.000 69.35559 136 GLU A CA 1
ATOM 1147 C C . GLU A 1 145 ? -29.21786 -16.32138 -35.85615 1.000 61.95509 136 GLU A C 1
ATOM 1148 O O . GLU A 1 145 ? -29.26671 -17.30168 -35.09697 1.000 60.69431 136 GLU A O 1
ATOM 1154 N N . PRO A 1 146 ? -29.95301 -16.27462 -36.97462 1.000 60.88432 137 PRO A N 1
ATOM 1155 C CA . PRO A 1 146 ? -31.05249 -17.23354 -37.18799 1.000 61.02566 137 PRO A CA 1
ATOM 1156 C C . PRO A 1 146 ? -30.59886 -18.66901 -37.42372 1.000 68.29160 137 PRO A C 1
ATOM 1157 O O . PRO A 1 146 ? -31.43806 -19.57895 -37.38021 1.000 73.13225 137 PRO A O 1
ATOM 1161 N N . GLU A 1 147 ? -29.31449 -18.90432 -37.68804 1.000 66.65400 138 GLU A N 1
ATOM 1162 C CA . GLU A 1 147 ? -28.83042 -20.27097 -37.81239 1.000 64.86711 138 GLU A CA 1
ATOM 1163 C C . GLU A 1 147 ? -28.78463 -20.99566 -36.46464 1.000 61.57682 138 GLU A C 1
ATOM 1164 O O . GLU A 1 147 ? -28.65729 -22.22116 -36.44114 1.000 73.50796 138 GLU A O 1
ATOM 1170 N N . ARG A 1 148 ? -28.89809 -20.28010 -35.34824 1.000 60.80429 139 ARG A N 1
ATOM 1171 C CA . ARG A 1 148 ? -28.80163 -20.90404 -34.02808 1.000 65.58424 139 ARG A CA 1
ATOM 1172 C C . ARG A 1 148 ? -30.13802 -21.49516 -33.59182 1.000 69.69877 139 ARG A C 1
ATOM 1173 O O . ARG A 1 148 ? -31.19864 -20.90677 -33.81692 1.000 70.64936 139 ARG A O 1
ATOM 1181 N N . SER A 1 149 ? -30.08102 -22.65956 -32.94051 1.000 72.51474 140 SER A N 1
ATOM 1182 C CA . SER A 1 149 ? -31.29583 -23.23572 -32.37012 1.000 75.77523 140 SER A CA 1
ATOM 1183 C C . SER A 1 149 ? -31.90399 -22.30549 -31.31986 1.000 61.11775 140 SER A C 1
ATOM 1184 O O . SER A 1 149 ? -33.12342 -22.10548 -31.28638 1.000 63.77192 140 SER A O 1
ATOM 1187 N N . HIS A 1 150 ? -31.07781 -21.70417 -30.47320 1.000 53.93503 141 HIS A N 1
ATOM 1188 C CA A HIS A 1 150 ? -31.55532 -20.70604 -29.53096 0.398 54.01671 141 HIS A CA 1
ATOM 1189 C CA B HIS A 1 150 ? -31.56101 -20.69903 -29.53765 0.602 53.91764 141 HIS A CA 1
ATOM 1190 C C . HIS A 1 150 ? -30.60175 -19.51868 -29.53237 1.000 52.59917 141 HIS A C 1
ATOM 1191 O O . HIS A 1 150 ? -29.40148 -19.66339 -29.78245 1.000 57.76880 141 HIS A O 1
ATOM 1204 N N . GLN A 1 151 ? -31.15117 -18.34228 -29.26549 1.000 52.21764 142 GLN A N 1
ATOM 1205 C CA . GLN A 1 151 ? -30.35741 -17.12861 -29.19973 1.000 48.79264 142 GLN A CA 1
ATOM 1206 C C . GLN A 1 151 ? -29.75449 -16.96737 -27.81617 1.000 52.44624 142 GLN A C 1
ATOM 1207 O O . GLN A 1 151 ? -30.34029 -17.37618 -26.80797 1.000 43.57980 142 GLN A O 1
ATOM 1213 N N . HIS A 1 152 ? -28.57722 -16.34979 -27.77050 1.000 49.00392 143 HIS A N 1
ATOM 1214 C CA . HIS A 1 152 ? -27.96359 -16.00393 -26.48865 1.000 49.51850 143 HIS A CA 1
ATOM 1215 C C . HIS A 1 152 ? -27.35280 -14.61305 -26.62859 1.000 50.37574 143 HIS A C 1
ATOM 1216 O O . HIS A 1 152 ? -26.18862 -14.47064 -27.01664 1.000 56.63098 143 HIS A O 1
ATOM 1223 N N . LEU A 1 153 ? -28.14407 -13.59564 -26.29421 1.000 50.28076 144 LEU A N 1
ATOM 1224 C CA . LEU A 1 153 ? -27.85239 -12.20313 -26.64021 1.000 48.02862 144 LEU A CA 1
ATOM 1225 C C . LEU A 1 153 ? -27.30673 -11.39156 -25.46794 1.000 48.46406 144 LEU A C 1
ATOM 1226 O O . LEU A 1 153 ? -27.59856 -10.19676 -25.34455 1.000 46.65039 144 LEU A O 1
ATOM 1231 N N . GLU A 1 154 ? -26.47862 -11.98550 -24.61074 1.000 48.90977 145 GLU A N 1
ATOM 1232 C CA . GLU A 1 154 ? -26.04203 -11.25426 -23.42475 1.000 49.48198 145 GLU A CA 1
ATOM 1233 C C . GLU A 1 154 ? -25.18017 -10.05188 -23.78899 1.000 46.95964 145 GLU A C 1
ATOM 1234 O O . GLU A 1 154 ? -25.33571 -8.97326 -23.20097 1.000 48.49514 145 GLU A O 1
ATOM 1240 N N . LYS A 1 155 ? -24.27453 -10.21164 -24.75719 1.000 42.13668 146 LYS A N 1
ATOM 1241 C CA . LYS A 1 155 ? -23.47672 -9.08020 -25.21707 1.000 50.87780 146 LYS A CA 1
ATOM 1242 C C . LYS A 1 155 ? -24.33555 -7.94239 -25.75259 1.000 51.91805 146 LYS A C 1
ATOM 1243 O O . LYS A 1 155 ? -23.87000 -6.79482 -25.79372 1.000 46.50197 146 LYS A O 1
ATOM 1249 N N . ARG A 1 156 ? -25.58093 -8.23097 -26.14252 1.000 43.45368 147 ARG A N 1
ATOM 1250 C CA . ARG A 1 156 ? -26.45532 -7.19550 -26.67490 1.000 42.39004 147 ARG A CA 1
ATOM 1251 C C . ARG A 1 156 ? -27.03089 -6.31399 -25.57222 1.000 43.94371 147 ARG A C 1
ATOM 1252 O O . ARG A 1 156 ? -27.19844 -5.10777 -25.77680 1.000 43.92552 147 ARG A O 1
ATOM 1260 N N . TYR A 1 157 ? -27.32963 -6.87608 -24.39700 1.000 37.85375 148 TYR A N 1
ATOM 1261 C CA . TYR A 1 157 ? -28.04030 -6.12514 -23.37331 1.000 41.97208 148 TYR A CA 1
ATOM 1262 C C . TYR A 1 157 ? -27.18600 -5.74698 -22.17979 1.000 44.18859 148 TYR A C 1
ATOM 1263 O O . TYR A 1 157 ? -27.64804 -4.96043 -21.34929 1.000 40.57791 148 TYR A O 1
ATOM 1272 N N . PHE A 1 158 ? -25.96305 -6.25793 -22.07356 1.000 34.63929 149 PHE A N 1
ATOM 1273 C CA . PHE A 1 158 ? -25.09745 -5.91591 -20.95670 1.000 36.91602 149 PHE A CA 1
ATOM 1274 C C . PHE A 1 158 ? -23.76735 -5.38234 -21.45624 1.000 44.27707 149 PHE A C 1
ATOM 1275 O O . PHE A 1 158 ? -23.27508 -5.78041 -22.51591 1.000 51.63577 149 PHE A O 1
ATOM 1283 N N . GLU A 1 159 ? -23.18023 -4.49352 -20.66551 1.000 42.30248 150 GLU A N 1
ATOM 1284 C CA . GLU A 1 159 ? -21.80062 -4.06820 -20.84781 1.000 40.76185 150 GLU A CA 1
ATOM 1285 C C . GLU A 1 159 ? -20.88140 -4.91272 -19.97708 1.000 39.21853 150 GLU A C 1
ATOM 1286 O O . GLU A 1 159 ? -21.29566 -5.47044 -18.95534 1.000 40.29449 150 GLU A O 1
ATOM 1292 N N . VAL A 1 160 ? -19.60839 -4.97032 -20.37269 1.000 39.84071 151 VAL A N 1
ATOM 1293 C CA . VAL A 1 160 ? -18.58820 -5.57686 -19.51771 1.000 40.71910 151 VAL A CA 1
ATOM 1294 C C . VAL A 1 160 ? -18.51048 -4.85856 -18.16643 1.000 36.61798 151 VAL A C 1
ATOM 1295 O O . VAL A 1 160 ? -18.37215 -3.63092 -18.09135 1.000 35.40318 151 VAL A O 1
ATOM 1299 N N . GLY A 1 161 ? -18.57576 -5.63143 -17.08602 1.000 39.70853 152 GLY A N 1
ATOM 1300 C CA . GLY A 1 161 ? -18.53766 -5.03948 -15.76057 1.000 38.99150 152 GLY A CA 1
ATOM 1301 C C . GLY A 1 161 ? -17.25152 -4.27825 -15.49410 1.000 37.79627 152 GLY A C 1
ATOM 1302 O O . GLY A 1 161 ? -16.18079 -4.58030 -16.03702 1.000 41.25948 152 GLY A O 1
ATOM 1303 N N . ASN A 1 162 ? -17.36279 -3.26633 -14.63985 1.000 38.97322 153 ASN A N 1
ATOM 1304 C CA . ASN A 1 162 ? -16.22059 -2.44267 -14.28270 1.000 41.43430 153 ASN A CA 1
ATOM 1305 C C . ASN A 1 162 ? -15.87330 -2.54949 -12.79553 1.000 44.14526 153 ASN A C 1
ATOM 1306 O O . ASN A 1 162 ? -15.30165 -1.61280 -12.22683 1.000 43.18083 153 ASN A O 1
ATOM 1311 N N . THR A 1 163 ? -16.17067 -3.69102 -12.15363 1.000 37.80897 154 THR A N 1
ATOM 1312 C CA . THR A 1 163 ? -15.74355 -3.90402 -10.77123 1.000 40.86166 154 THR A CA 1
ATOM 1313 C C . THR A 1 163 ? -14.43530 -4.67050 -10.64187 1.000 44.07381 154 THR A C 1
ATOM 1314 O O . THR A 1 163 ? -13.72827 -4.48703 -9.64998 1.000 42.34086 154 THR A O 1
ATOM 1318 N N . GLY A 1 164 ? -14.11421 -5.55997 -11.57821 1.000 39.14438 155 GLY A N 1
ATOM 1319 C CA . GLY A 1 164 ? -13.06384 -6.53004 -11.32740 1.000 32.58672 155 GLY A CA 1
ATOM 1320 C C . GLY A 1 164 ? -13.55402 -7.64636 -10.42516 1.000 38.97443 155 GLY A C 1
ATOM 1321 O O . GLY A 1 164 ? -14.65949 -7.54950 -9.88017 1.000 40.79758 155 GLY A O 1
ATOM 1322 N N . PHE A 1 165 ? -12.78005 -8.72282 -10.26646 1.000 38.43811 156 PHE A N 1
ATOM 1323 C CA . PHE A 1 165 ? -13.15369 -9.75782 -9.29936 1.000 35.66869 156 PHE A CA 1
ATOM 1324 C C . PHE A 1 165 ? -12.70572 -9.28879 -7.91864 1.000 40.40944 156 PHE A C 1
ATOM 1325 O O . PHE A 1 165 ? -11.52789 -9.37216 -7.58112 1.000 42.32823 156 PHE A O 1
ATOM 1333 N N . GLN A 1 166 ? -13.63285 -8.77742 -7.11448 1.000 40.93781 157 GLN A N 1
ATOM 1334 C CA . GLN A 1 166 ? -13.28824 -8.30642 -5.77664 1.000 40.15192 157 GLN A CA 1
ATOM 1335 C C . GLN A 1 166 ? -13.53491 -9.39455 -4.73039 1.000 42.33905 157 GLN A C 1
ATOM 1336 O O . GLN A 1 166 ? -14.34191 -10.30541 -4.92388 1.000 33.21085 157 GLN A O 1
ATOM 1342 N N . VAL A 1 167 ? -12.82241 -9.29416 -3.61039 1.000 40.30702 158 VAL A N 1
ATOM 1343 C CA . VAL A 1 167 ? -13.03048 -10.17496 -2.46510 1.000 37.89552 158 VAL A CA 1
ATOM 1344 C C . VAL A 1 167 ? -13.24892 -9.29709 -1.23587 1.000 41.69169 158 VAL A C 1
ATOM 1345 O O . VAL A 1 167 ? -12.51710 -8.32899 -1.03929 1.000 45.11247 158 VAL A O 1
ATOM 1349 N N . TRP A 1 168 ? -14.26864 -9.59669 -0.42948 1.000 35.61514 159 TRP A N 1
ATOM 1350 C CA . TRP A 1 168 ? -14.60511 -8.71734 0.69354 1.000 43.45256 159 TRP A CA 1
ATOM 1351 C C . TRP A 1 168 ? -14.39759 -9.40247 2.03579 1.000 42.06851 159 TRP A C 1
ATOM 1352 O O . TRP A 1 168 ? -14.50759 -10.62983 2.14643 1.000 44.40371 159 TRP A O 1
ATOM 1363 N N . ASP A 1 169 ? -14.12958 -8.58119 3.06463 1.000 39.39048 160 ASP A N 1
ATOM 1364 C CA . ASP A 1 169 ? -14.22420 -9.03151 4.45374 1.000 40.41513 160 ASP A CA 1
ATOM 1365 C C . ASP A 1 169 ? -15.70297 -9.11366 4.81800 1.000 40.91512 160 ASP A C 1
ATOM 1366 O O . ASP A 1 169 ? -16.36277 -8.08905 5.01368 1.000 48.98888 160 ASP A O 1
ATOM 1371 N N . ALA A 1 170 ? -16.23075 -10.32634 4.91878 1.000 45.24160 161 ALA A N 1
ATOM 1372 C CA . ALA A 1 170 ? -17.65715 -10.48480 5.14549 1.000 43.03315 161 ALA A CA 1
ATOM 1373 C C . ALA A 1 170 ? -17.91611 -11.88399 5.66895 1.000 43.69481 161 ALA A C 1
ATOM 1374 O O . ALA A 1 170 ? -17.18634 -12.82802 5.34710 1.000 39.44066 161 ALA A O 1
ATOM 1376 N N . PHE A 1 171 ? -18.95859 -11.99997 6.49535 1.000 39.35987 162 PHE A N 1
ATOM 1377 C CA . PHE A 1 171 ? -19.40568 -13.29412 7.02320 1.000 44.92049 162 PHE A CA 1
ATOM 1378 C C . PHE A 1 171 ? -18.29798 -14.00322 7.79046 1.000 46.46176 162 PHE A C 1
ATOM 1379 O O . PHE A 1 171 ? -18.24320 -15.23337 7.81736 1.000 46.59538 162 PHE A O 1
ATOM 1387 N N . GLY A 1 172 ? -17.41113 -13.21691 8.40297 1.000 48.54517 163 GLY A N 1
ATOM 1388 C CA . GLY A 1 172 ? -16.31390 -13.72344 9.20755 1.000 52.39573 163 GLY A CA 1
ATOM 1389 C C . GLY A 1 172 ? -15.10768 -14.19208 8.42558 1.000 48.03289 163 GLY A C 1
ATOM 1390 O O . GLY A 1 172 ? -14.20545 -14.79816 9.01435 1.000 49.29770 163 GLY A O 1
ATOM 1391 N N . GLY A 1 173 ? -15.06480 -13.95030 7.12874 1.000 37.04444 164 GLY A N 1
ATOM 1392 C CA . GLY A 1 173 ? -13.95894 -14.40344 6.30941 1.000 39.91052 164 GLY A CA 1
ATOM 1393 C C . GLY A 1 173 ? -13.83051 -13.59720 5.04754 1.000 40.09309 164 GLY A C 1
ATOM 1394 O O . GLY A 1 173 ? -14.19550 -12.41743 5.00383 1.000 40.51775 164 GLY A O 1
ATOM 1395 N N . ARG A 1 174 ? -13.31152 -14.23558 4.00532 1.000 39.26641 165 ARG A N 1
ATOM 1396 C CA . ARG A 1 174 ? -13.00430 -13.57006 2.74377 1.000 36.67450 165 ARG A CA 1
ATOM 1397 C C . ARG A 1 174 ? -13.93272 -14.12680 1.67361 1.000 37.04641 165 ARG A C 1
ATOM 1398 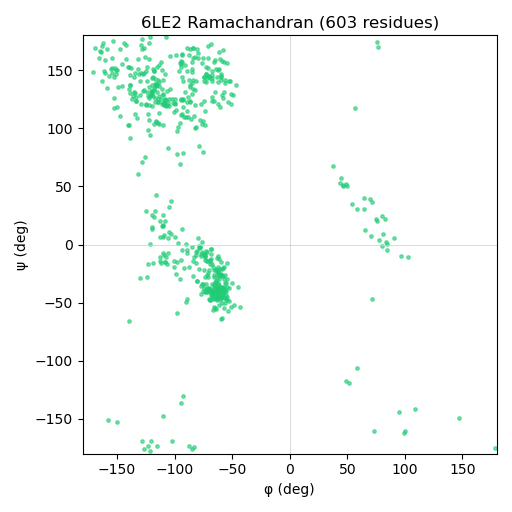O O . ARG A 1 174 ? -13.84492 -15.30933 1.32013 1.000 35.05301 165 ARG A O 1
ATOM 1406 N N . VAL A 1 175 ? -14.82967 -13.28072 1.16835 1.000 33.70104 166 VAL A N 1
ATOM 1407 C CA . VAL A 1 175 ? -15.90272 -13.71131 0.28011 1.000 34.97333 166 VAL A CA 1
ATOM 1408 C C . VAL A 1 175 ? -15.77007 -12.98511 -1.05310 1.000 33.06115 166 VAL A C 1
ATOM 1409 O O . VAL A 1 175 ? -15.60637 -11.76434 -1.08279 1.000 33.27560 166 VAL A O 1
ATOM 1413 N N . GLY A 1 176 ? -15.85203 -13.73635 -2.15083 1.000 36.06162 167 GLY A N 1
ATOM 1414 C CA . GLY A 1 176 ? -15.87677 -13.14826 -3.47155 1.000 34.53252 167 GLY A CA 1
ATOM 1415 C C . GLY A 1 176 ? -17.07648 -13.65399 -4.25643 1.000 34.58317 167 GLY A C 1
ATOM 1416 O O . GLY A 1 176 ? -17.74263 -14.60256 -3.85659 1.000 37.84363 167 GLY A O 1
ATOM 1417 N N . MET A 1 177 ? -17.32505 -13.01155 -5.39474 1.000 31.02193 168 MET A N 1
ATOM 1418 C CA . MET A 1 177 ? -18.42887 -13.38838 -6.26392 1.000 33.17688 168 MET A CA 1
ATOM 1419 C C . MET A 1 177 ? -17.94970 -13.50110 -7.71023 1.000 38.04968 168 MET A C 1
ATOM 1420 O O . MET A 1 177 ? -16.97873 -12.85473 -8.11900 1.000 37.65069 168 MET A O 1
ATOM 1425 N N . ALA A 1 178 ? -18.62303 -14.36198 -8.46963 1.000 37.20093 169 ALA A N 1
ATOM 1426 C CA . ALA A 1 178 ? -18.53066 -14.40456 -9.92647 1.000 37.24549 169 ALA A CA 1
ATOM 1427 C C . ALA A 1 178 ? -19.91757 -14.76152 -10.44180 1.000 43.67260 169 ALA A C 1
ATOM 1428 O O . ALA A 1 178 ? -20.82093 -15.07599 -9.65887 1.000 41.45357 169 ALA A O 1
ATOM 1430 N N . ILE A 1 179 ? -20.10450 -14.72395 -11.75801 1.000 41.78920 170 ILE A N 1
ATOM 1431 C CA . ILE A 1 179 ? -21.42584 -14.95730 -12.33144 1.000 40.43989 170 ILE A CA 1
ATOM 1432 C C . ILE A 1 179 ? -21.31242 -15.93071 -13.49552 1.000 38.06993 170 ILE A C 1
ATOM 1433 O O . ILE A 1 179 ? -20.56019 -15.68212 -14.45070 1.000 40.34428 170 ILE A O 1
ATOM 1438 N N . CYS A 1 180 ? -22.05987 -17.03483 -13.41058 1.000 34.26899 171 CYS A N 1
ATOM 1439 C CA . CYS A 1 180 ? -22.33862 -17.93418 -14.52764 1.000 35.36885 171 CYS A CA 1
ATOM 1440 C C . CYS A 1 180 ? -21.07001 -18.37310 -15.24185 1.000 41.60480 171 CYS A C 1
ATOM 1441 O O . CYS A 1 180 ? -20.20406 -18.98869 -14.62173 1.000 40.05425 171 CYS A O 1
ATOM 1444 N N . ASN A 1 181 ? -20.94678 -18.06124 -16.53948 1.000 35.40516 172 ASN A N 1
ATOM 1445 C CA . ASN A 1 181 ? -19.82362 -18.58075 -17.30717 1.000 43.03294 172 ASN A CA 1
ATOM 1446 C C . ASN A 1 181 ? -18.47737 -17.99005 -16.89834 1.000 43.24639 172 ASN A C 1
ATOM 1447 O O . ASN A 1 181 ? -17.45868 -18.41793 -17.45053 1.000 44.93843 172 ASN A O 1
ATOM 1452 N N . ASP A 1 182 ? -18.42813 -17.02587 -15.97361 1.000 35.35810 173 ASP A N 1
ATOM 1453 C CA . ASP A 1 182 ? -17.15161 -16.72894 -15.33592 1.000 35.15602 173 ASP A CA 1
ATOM 1454 C C . ASP A 1 182 ? -16.50489 -18.00627 -14.82269 1.000 39.65905 173 ASP A C 1
ATOM 1455 O O . ASP A 1 182 ? -15.27708 -18.12384 -14.82373 1.000 44.93817 173 ASP A O 1
ATOM 1460 N N . ARG A 1 183 ? -17.32045 -18.97162 -14.37896 1.000 42.04583 174 ARG A N 1
ATOM 1461 C CA . ARG A 1 183 ? -16.82926 -20.13830 -13.64547 1.000 39.11892 174 ARG A CA 1
ATOM 1462 C C . ARG A 1 183 ? -16.10306 -21.13602 -14.53469 1.000 41.61302 174 ARG A C 1
ATOM 1463 O O . ARG A 1 183 ? -15.50308 -22.07830 -14.00392 1.000 50.83150 174 ARG A O 1
ATOM 1471 N N . ARG A 1 184 ? -16.14537 -20.94965 -15.86327 1.000 45.43405 175 ARG A N 1
ATOM 1472 C CA . ARG A 1 184 ? -15.35820 -21.71088 -16.82654 1.000 46.52917 175 ARG A CA 1
ATOM 1473 C C . ARG A 1 184 ? -13.92376 -21.21692 -16.97116 1.000 49.36119 175 ARG A C 1
ATOM 1474 O O . ARG A 1 184 ? -13.14156 -21.87335 -17.66408 1.000 47.49124 175 ARG A O 1
ATOM 1482 N N . TRP A 1 185 ? -13.57735 -20.06967 -16.38715 1.000 42.43751 176 TRP A N 1
ATOM 1483 C CA . TRP A 1 185 ? -12.29068 -19.40888 -16.58838 1.000 44.80810 176 TRP A CA 1
ATOM 1484 C C . TRP A 1 185 ? -11.42891 -19.57359 -15.34580 1.000 44.42477 176 TRP A C 1
ATOM 1485 O O . TRP A 1 185 ? -11.80608 -19.09883 -14.26693 1.000 42.58028 176 TRP A O 1
ATOM 1496 N N . VAL A 1 186 ? -10.25860 -20.20932 -15.49501 1.000 47.71942 177 VAL A N 1
ATOM 1497 C CA . VAL A 1 186 ? -9.40576 -20.40765 -14.31562 1.000 48.45108 177 VAL A CA 1
ATOM 1498 C C . VAL A 1 186 ? -8.99870 -19.06875 -13.71835 1.000 42.86130 177 VAL A C 1
ATOM 1499 O O . VAL A 1 186 ? -8.73432 -18.97852 -12.51165 1.000 40.17769 177 VAL A O 1
ATOM 1503 N N . GLU A 1 187 ? -8.97950 -18.00389 -14.53842 1.000 40.27469 178 GLU A N 1
ATOM 1504 C CA . GLU A 1 187 ? -8.58443 -16.68236 -14.05852 1.000 39.73143 178 GLU A CA 1
ATOM 1505 C C . GLU A 1 187 ? -9.56056 -16.14741 -13.02988 1.000 43.50115 178 GLU A C 1
ATOM 1506 O O . GLU A 1 187 ? -9.15724 -15.40005 -12.12647 1.000 42.09507 178 GLU A O 1
ATOM 1512 N N . THR A 1 188 ? -10.84532 -16.49643 -13.17176 1.000 42.16313 179 THR A N 1
ATOM 1513 C CA . THR A 1 188 ? -11.86160 -16.05555 -12.22291 1.000 38.53970 179 THR A CA 1
ATOM 1514 C C . THR A 1 188 ? -11.51410 -16.48263 -10.81100 1.000 40.85741 179 THR A C 1
ATOM 1515 O O . THR A 1 188 ? -11.47957 -15.65754 -9.88917 1.000 43.35693 179 THR A O 1
ATOM 1519 N N . TYR A 1 189 ? -11.27949 -17.78130 -10.61522 1.000 39.67971 180 TYR A N 1
ATOM 1520 C CA . TYR A 1 189 ? -10.95188 -18.27004 -9.27935 1.000 42.77486 180 TYR A CA 1
ATOM 1521 C C . TYR A 1 189 ? -9.58721 -17.75933 -8.82497 1.000 42.26981 180 TYR A C 1
ATOM 1522 O O . TYR A 1 189 ? -9.44075 -17.30283 -7.68395 1.000 42.65949 180 TYR A O 1
ATOM 1531 N N . ARG A 1 190 ? -8.58591 -17.80165 -9.71491 1.000 41.71211 181 ARG A N 1
ATOM 1532 C CA . ARG A 1 190 ? -7.22468 -17.44350 -9.32615 1.000 41.44361 181 ARG A CA 1
ATOM 1533 C C . ARG A 1 190 ? -7.12314 -15.98493 -8.89701 1.000 43.03572 181 ARG A C 1
ATOM 1534 O O . ARG A 1 190 ? -6.41375 -15.66671 -7.93337 1.000 43.78389 181 ARG A O 1
ATOM 1542 N N . VAL A 1 191 ? -7.80052 -15.08076 -9.60737 1.000 35.36146 182 VAL A N 1
ATOM 1543 C CA . VAL A 1 191 ? -7.71479 -13.66831 -9.24752 1.000 41.78764 182 VAL A CA 1
ATOM 1544 C C . VAL A 1 191 ? -8.22439 -13.45043 -7.82146 1.000 42.08633 182 VAL A C 1
ATOM 1545 O O . VAL A 1 191 ? -7.65445 -12.65932 -7.06203 1.000 39.75647 182 VAL A O 1
ATOM 1549 N N . MET A 1 192 ? -9.26367 -14.18837 -7.41408 1.000 37.46318 183 MET A N 1
ATOM 1550 C CA . MET A 1 192 ? -9.75647 -14.07968 -6.04432 1.000 36.66753 183 MET A CA 1
ATOM 1551 C C . MET A 1 192 ? -8.92397 -14.89705 -5.05347 1.000 40.22582 183 MET A C 1
ATOM 1552 O O . MET A 1 192 ? -8.77047 -14.48641 -3.89582 1.000 39.92924 183 MET A O 1
ATOM 1557 N N . GLY A 1 193 ? -8.35183 -16.02313 -5.48889 1.000 36.21051 184 GLY A N 1
ATOM 1558 C CA . GLY A 1 193 ? -7.41265 -16.73536 -4.63792 1.000 42.82467 184 GLY A CA 1
ATOM 1559 C C . GLY A 1 193 ? -6.22351 -15.87734 -4.25731 1.000 43.54411 184 GLY A C 1
ATOM 1560 O O . GLY A 1 193 ? -5.72410 -15.94673 -3.13165 1.000 47.97836 184 GLY A O 1
ATOM 1561 N N . LEU A 1 194 ? -5.76326 -15.04470 -5.18345 1.000 41.63379 185 LEU A N 1
ATOM 1562 C CA . LEU A 1 194 ? -4.70289 -14.08807 -4.89913 1.000 46.19154 185 LEU A CA 1
ATOM 1563 C C . LEU A 1 194 ? -5.15059 -12.99693 -3.93890 1.000 46.72208 185 LEU A C 1
ATOM 1564 O O . LEU A 1 194 ? -4.34279 -12.14134 -3.57536 1.000 43.71669 185 LEU A O 1
ATOM 1569 N N . GLN A 1 195 ? -6.42407 -12.98743 -3.55334 1.000 43.07325 186 GLN A N 1
ATOM 1570 C CA . GLN A 1 195 ? -6.92444 -12.10302 -2.51682 1.000 47.49884 186 GLN A CA 1
ATOM 1571 C C . GLN A 1 195 ? -7.34121 -12.89567 -1.29398 1.000 40.16954 186 GLN A C 1
ATOM 1572 O O . GLN A 1 195 ? -8.14126 -12.41000 -0.49081 1.000 41.31691 186 GLN A O 1
ATOM 1578 N N . ASN A 1 196 ? -6.82974 -14.12734 -1.17529 1.000 39.26001 187 ASN A N 1
ATOM 1579 C CA . ASN A 1 196 ? -7.01509 -14.99407 -0.01192 1.000 37.41391 187 ASN A CA 1
ATOM 1580 C C . ASN A 1 196 ? -8.48059 -15.39204 0.20012 1.000 40.12009 187 ASN A C 1
ATOM 1581 O O . ASN A 1 196 ? -8.91705 -15.62227 1.34158 1.000 40.42069 187 ASN A O 1
ATOM 1586 N N . VAL A 1 197 ? -9.23214 -15.48885 -0.90468 1.000 36.87071 188 VAL A N 1
ATOM 1587 C CA . VAL A 1 197 ? -10.65684 -15.78288 -0.84441 1.000 36.07687 188 VAL A CA 1
ATOM 1588 C C . VAL A 1 197 ? -10.86145 -17.12190 -0.16537 1.000 40.24971 188 VAL A C 1
ATOM 1589 O O . VAL A 1 197 ? -10.03821 -18.03838 -0.28046 1.000 39.47138 188 VAL A O 1
ATOM 1593 N N . GLU A 1 198 ? -11.94318 -17.21305 0.59755 1.000 40.52780 189 GLU A N 1
ATOM 1594 C CA . GLU A 1 198 ? -12.31026 -18.42060 1.30551 1.000 34.07675 189 GLU A CA 1
ATOM 1595 C C . GLU A 1 198 ? -13.65141 -18.94523 0.86039 1.000 33.30800 189 GLU A C 1
ATOM 1596 O O . GLU A 1 198 ? -13.94045 -20.12344 1.08463 1.000 39.14652 189 GLU A O 1
ATOM 1602 N N . LEU A 1 199 ? -14.44404 -18.12557 0.17773 1.000 37.88307 190 LEU A N 1
ATOM 1603 C CA . LEU A 1 199 ? -15.79032 -18.49700 -0.22813 1.000 37.25999 190 LEU A CA 1
ATOM 1604 C C . LEU A 1 199 ? -16.13189 -17.71452 -1.49077 1.000 32.53772 190 LEU A C 1
ATOM 1605 O O . LEU A 1 199 ? -16.16074 -16.48264 -1.46618 1.000 34.79221 190 LEU A O 1
ATOM 1610 N N . ILE A 1 200 ? -16.37206 -18.41589 -2.59378 1.000 31.05180 191 ILE A N 1
ATOM 1611 C CA . ILE A 1 200 ? -16.76877 -17.78831 -3.84906 1.000 40.60938 191 ILE A CA 1
ATOM 1612 C C . ILE A 1 200 ? -18.22739 -18.14351 -4.11375 1.000 41.31882 191 ILE A C 1
ATOM 1613 O O . ILE A 1 200 ? -18.60920 -19.32016 -4.05075 1.000 35.55384 191 ILE A O 1
ATOM 1618 N N . LEU A 1 201 ? -19.03674 -17.12874 -4.39957 1.000 36.19989 192 LEU A N 1
ATOM 1619 C CA . LEU A 1 201 ? -20.46942 -17.27785 -4.63780 1.000 41.69813 192 LEU A CA 1
ATOM 1620 C C . LEU A 1 201 ? -20.76857 -17.06968 -6.12180 1.000 36.55994 192 LEU A C 1
ATOM 1621 O O . LEU A 1 201 ? -20.50366 -15.99121 -6.66111 1.000 35.87991 192 LEU A O 1
ATOM 1626 N N . ILE A 1 202 ? -21.33830 -18.08308 -6.76913 1.000 38.17526 193 ILE A N 1
ATOM 1627 C CA . ILE A 1 202 ? -21.57764 -18.05590 -8.21078 1.000 37.67222 193 ILE A CA 1
ATOM 1628 C C . ILE A 1 202 ? -23.00420 -18.51359 -8.47287 1.000 37.36642 193 ILE A C 1
ATOM 1629 O O . ILE A 1 202 ? -23.31331 -19.69276 -8.29477 1.000 42.11670 193 ILE A O 1
ATOM 1634 N N . GLY A 1 203 ? -23.87411 -17.58796 -8.87993 1.000 36.27653 194 GLY A N 1
ATOM 1635 C CA . GLY A 1 203 ? -25.15626 -17.95478 -9.46554 1.000 41.76050 194 GLY A CA 1
ATOM 1636 C C . GLY A 1 203 ? -25.03583 -18.07986 -10.97901 1.000 42.69534 194 GLY A C 1
ATOM 1637 O O . GLY A 1 203 ? -24.16919 -17.46522 -11.59602 1.000 39.30561 194 GLY A O 1
ATOM 1638 N N . TYR A 1 204 ? -25.90430 -18.88796 -11.59013 1.000 44.15348 195 TYR A N 1
ATOM 1639 C CA . TYR A 1 204 ? -25.75455 -19.10207 -13.02700 1.000 43.66914 195 TYR A CA 1
ATOM 1640 C C . TYR A 1 204 ? -27.06930 -19.47996 -13.69792 1.000 43.79787 195 TYR A C 1
ATOM 1641 O O . TYR A 1 204 ? -27.96451 -20.06777 -13.08079 1.000 40.23235 195 TYR A O 1
ATOM 1650 N N . ASN A 1 205 ? -27.15948 -19.12475 -14.98373 1.000 37.41557 196 ASN A N 1
ATOM 1651 C CA . ASN A 1 205 ? -28.17333 -19.60257 -15.91995 1.000 37.98159 196 ASN A CA 1
ATOM 1652 C C . ASN A 1 205 ? -27.42506 -20.23648 -17.08045 1.000 41.37864 196 ASN A C 1
ATOM 1653 O O . ASN A 1 205 ? -26.76195 -19.53363 -17.84906 1.000 47.69023 196 ASN A O 1
ATOM 1658 N N . THR A 1 206 ? -27.53492 -21.54533 -17.22545 1.000 43.46317 197 THR A N 1
ATOM 1659 C CA . THR A 1 206 ? -26.80232 -22.25271 -18.26847 1.000 38.46119 197 THR A CA 1
ATOM 1660 C C . THR A 1 206 ? -27.81254 -22.89808 -19.19839 1.000 51.17238 197 THR A C 1
ATOM 1661 O O . THR A 1 206 ? -28.45070 -23.89923 -18.82554 1.000 57.31541 197 THR A O 1
ATOM 1665 N N . PRO A 1 207 ? -28.03518 -22.33914 -20.39299 1.000 45.05588 198 PRO A N 1
ATOM 1666 C CA . PRO A 1 207 ? -28.92347 -22.99649 -21.35241 1.000 46.25860 198 PRO A CA 1
ATOM 1667 C C . PRO A 1 207 ? -28.39288 -24.37545 -21.69568 1.000 50.75921 198 PRO A C 1
ATOM 1668 O O . PRO A 1 207 ? -27.18402 -24.61178 -21.72639 1.000 55.23823 198 PRO A O 1
ATOM 1672 N N . VAL A 1 208 ? -29.32378 -25.28770 -21.94062 1.000 52.44128 199 VAL A N 1
ATOM 1673 C CA . VAL A 1 208 ? -29.04225 -26.64980 -22.37472 1.000 60.19285 199 VAL A CA 1
ATOM 1674 C C . VAL A 1 208 ? -29.72573 -26.85029 -23.71614 1.000 67.05997 199 VAL A C 1
ATOM 1675 O O . VAL A 1 208 ? -30.91513 -26.54686 -23.85292 1.000 74.36619 199 VAL A O 1
ATOM 1679 N N . ASN A 1 209 ? -28.98014 -27.34384 -24.70330 1.000 74.30799 200 ASN A N 1
ATOM 1680 C CA . ASN A 1 209 ? -29.55797 -27.59144 -26.02004 1.000 86.16882 200 ASN A CA 1
ATOM 1681 C C . ASN A 1 209 ? -30.47480 -28.81173 -25.98948 1.000 87.74807 200 ASN A C 1
ATOM 1682 O O . ASN A 1 209 ? -30.23331 -29.77766 -25.26089 1.000 79.84784 200 ASN A O 1
ATOM 1687 N N . ASP A 1 210 ? -31.53192 -28.76214 -26.80478 1.000 98.23655 201 ASP A N 1
ATOM 1688 C CA . ASP A 1 210 ? -32.55406 -29.80836 -26.79945 1.000 113.72319 201 ASP A CA 1
ATOM 1689 C C . ASP A 1 210 ? -31.95397 -31.16999 -27.14980 1.000 119.29436 201 ASP A C 1
ATOM 1690 O O . ASP A 1 210 ? -31.43681 -31.36595 -28.25452 1.000 112.88243 201 ASP A O 1
ATOM 1695 N N . SER A 1 211 ? -32.04801 -32.11469 -26.21055 1.000 125.98667 202 SER A N 1
ATOM 1696 C CA . SER A 1 211 ? -31.27432 -33.35010 -26.23826 1.000 128.63570 202 SER A CA 1
ATOM 1697 C C . SER A 1 211 ? -32.15987 -34.57529 -26.44944 1.000 124.41576 202 SER A C 1
ATOM 1698 O O . SER A 1 211 ? -33.22411 -34.70330 -25.83355 1.000 121.27640 202 SER A O 1
ATOM 1701 N N . LEU A 1 212 ? -31.69629 -35.47359 -27.32305 1.000 120.03820 203 LEU A N 1
ATOM 1702 C CA . LEU A 1 212 ? -32.33089 -36.76733 -27.61076 1.000 112.10333 203 LEU A CA 1
ATOM 1703 C C . LEU A 1 212 ? -33.76414 -36.61634 -28.10003 1.000 106.63687 203 LEU A C 1
ATOM 1704 O O . LEU A 1 212 ? -34.11245 -37.09722 -29.18240 1.000 107.29401 203 LEU A O 1
ATOM 1709 N N . GLU A 1 215 ? -27.53435 -38.37431 -22.97711 1.000 127.91229 206 GLU A N 1
ATOM 1710 C CA . GLU A 1 215 ? -26.79458 -37.79068 -24.09164 1.000 128.55284 206 GLU A CA 1
ATOM 1711 C C . GLU A 1 215 ? -25.56162 -37.03564 -23.59855 1.000 122.99508 206 GLU A C 1
ATOM 1712 O O . GLU A 1 215 ? -24.95953 -37.39908 -22.58883 1.000 119.49037 206 GLU A O 1
ATOM 1718 N N . ALA A 1 216 ? -25.18808 -35.98536 -24.33200 1.000 119.03223 207 ALA A N 1
ATOM 1719 C CA . ALA A 1 216 ? -24.18707 -35.02751 -23.88278 1.000 103.60822 207 ALA A CA 1
ATOM 1720 C C . ALA A 1 216 ? -24.74035 -34.07151 -22.84063 1.000 99.25564 207 ALA A C 1
ATOM 1721 O O . ALA A 1 216 ? -24.02772 -33.15483 -22.41353 1.000 89.90205 207 ALA A O 1
ATOM 1723 N N . GLU A 1 217 ? -26.00377 -34.25340 -22.44886 1.000 123.37242 208 GLU A N 1
ATOM 1724 C CA . GLU A 1 217 ? -26.54958 -33.52959 -21.30709 1.000 125.10599 208 GLU A CA 1
ATOM 1725 C C . GLU A 1 217 ? -25.77188 -33.85432 -20.04018 1.000 120.05332 208 GLU A C 1
ATOM 1726 O O . GLU A 1 217 ? -25.50366 -32.96818 -19.21672 1.000 113.60247 208 GLU A O 1
ATOM 1732 N N . THR A 1 218 ? -25.39886 -35.12680 -19.87215 1.000 116.94861 209 THR A N 1
ATOM 1733 C CA . THR A 1 218 ? -24.54877 -35.51921 -18.75476 1.000 103.95335 209 THR A CA 1
ATOM 1734 C C . THR A 1 218 ? -23.15644 -34.89948 -18.85939 1.000 87.26334 209 THR A C 1
ATOM 1735 O O . THR A 1 218 ? -22.50461 -34.67793 -17.83210 1.000 57.24975 209 THR A O 1
ATOM 1739 N N . LEU A 1 219 ? -22.68755 -34.60814 -20.08210 1.000 88.07915 210 LEU A N 1
ATOM 1740 C CA . LEU A 1 219 ? -21.38138 -33.97134 -20.24321 1.000 70.88340 210 LEU A CA 1
ATOM 1741 C C . LEU A 1 219 ? -21.43033 -32.50535 -19.82378 1.000 60.95476 210 LEU A C 1
ATOM 1742 O O . LEU A 1 219 ? -20.50459 -32.01177 -19.16653 1.000 52.43238 210 LEU A O 1
ATOM 1747 N N . GLY A 1 220 ? -22.51050 -31.80062 -20.17872 1.000 62.06398 211 GLY A N 1
ATOM 1748 C CA . GLY A 1 220 ? -22.70038 -30.44826 -19.67677 1.000 52.91819 211 GLY A CA 1
ATOM 1749 C C . GLY A 1 220 ? -22.71994 -30.37712 -18.15706 1.000 49.41733 211 GLY A C 1
ATOM 1750 O O . GLY A 1 220 ? -22.13753 -29.47263 -17.56436 1.000 45.52837 211 GLY A O 1
ATOM 1751 N N . MET A 1 221 ? -23.38896 -31.32912 -17.50780 1.000 51.55414 212 MET A N 1
ATOM 1752 C CA . MET A 1 221 ? -23.36509 -31.39237 -16.04855 1.000 52.75584 212 MET A CA 1
ATOM 1753 C C . MET A 1 221 ? -21.95999 -31.69118 -15.53307 1.000 51.97466 212 MET A C 1
ATOM 1754 O O . MET A 1 221 ? -21.48254 -31.04506 -14.58809 1.000 45.57609 212 MET A O 1
ATOM 1759 N N . PHE A 1 222 ? -21.27986 -32.65808 -16.15263 1.000 45.47309 213 PHE A N 1
ATOM 1760 C CA . PHE A 1 222 ? -19.89679 -32.95841 -15.79166 1.000 46.35768 213 PHE A CA 1
ATOM 1761 C C . PHE A 1 222 ? -19.02052 -31.71673 -15.88224 1.000 50.16494 213 PHE A C 1
ATOM 1762 O O . PHE A 1 222 ? -18.21632 -31.44780 -14.98325 1.000 47.47953 213 PHE A O 1
ATOM 1770 N N . HIS A 1 223 ? -19.18639 -30.92496 -16.94473 1.000 49.05294 214 HIS A N 1
ATOM 1771 C CA . HIS A 1 223 ? -18.34767 -29.74213 -17.11052 1.000 44.47647 214 HIS A CA 1
ATOM 1772 C C . HIS A 1 223 ? -18.67103 -28.68274 -16.06131 1.000 40.58354 214 HIS A C 1
ATOM 1773 O O . HIS A 1 223 ? -17.76560 -28.09667 -15.45708 1.000 41.91332 214 HIS A O 1
ATOM 1780 N N . ASN A 1 224 ? -19.95927 -28.39365 -15.86824 1.000 41.74620 215 ASN A N 1
ATOM 1781 C CA . ASN A 1 224 ? -20.41050 -27.52052 -14.78786 1.000 44.87265 215 ASN A CA 1
ATOM 1782 C C . ASN A 1 224 ? -19.69522 -27.82648 -13.46568 1.000 48.90620 215 ASN A C 1
ATOM 1783 O O . ASN A 1 224 ? -19.08570 -26.94565 -12.84565 1.000 48.68061 215 ASN A O 1
ATOM 1788 N N . HIS A 1 225 ? -19.73345 -29.08393 -13.03517 1.000 46.44727 216 HIS A N 1
ATOM 1789 C CA . HIS A 1 225 ? -19.11436 -29.42802 -11.75844 1.000 46.08908 216 HIS A CA 1
ATOM 1790 C C . HIS A 1 225 ? -17.59139 -29.49831 -11.84371 1.000 51.12340 216 HIS A C 1
ATOM 1791 O O . HIS A 1 225 ? -16.90859 -29.11764 -10.88586 1.000 45.32145 216 HIS A O 1
ATOM 1798 N N . LEU A 1 226 ? -17.03477 -29.93744 -12.97672 1.000 46.40491 217 LEU A N 1
ATOM 1799 C CA . LEU A 1 226 ? -15.58121 -30.01452 -13.08419 1.000 45.36027 217 LEU A CA 1
ATOM 1800 C C . LEU A 1 226 ? -14.94322 -28.65583 -12.81895 1.000 44.35385 217 LEU A C 1
ATOM 1801 O O . LEU A 1 226 ? -13.97896 -28.55275 -12.05535 1.000 44.14867 217 LEU A O 1
ATOM 1806 N N . THR A 1 227 ? -15.49283 -27.59105 -13.40778 1.000 36.97775 218 THR A N 1
ATOM 1807 C CA . THR A 1 227 ? -14.82314 -26.29768 -13.31103 1.000 40.29431 218 THR A CA 1
ATOM 1808 C C . THR A 1 227 ? -14.90243 -25.73619 -11.89647 1.000 37.45487 218 THR A C 1
ATOM 1809 O O . THR A 1 227 ? -13.95807 -25.09331 -11.42489 1.000 40.19808 218 THR A O 1
ATOM 1813 N N . MET A 1 228 ? -16.02757 -25.93654 -11.21996 1.000 35.07310 219 MET A N 1
ATOM 1814 C CA . MET A 1 228 ? -16.15340 -25.43233 -9.85635 1.000 45.18864 219 MET A CA 1
ATOM 1815 C C . MET A 1 228 ? -15.33277 -26.26731 -8.87954 1.000 44.44514 219 MET A C 1
ATOM 1816 O O . MET A 1 228 ? -14.67904 -25.71934 -7.98806 1.000 39.55536 219 MET A O 1
ATOM 1821 N N . GLN A 1 229 ? -15.34146 -27.59011 -9.04182 1.000 45.28129 220 GLN A N 1
ATOM 1822 C CA . GLN A 1 229 ? -14.54129 -28.44154 -8.17598 1.000 41.16556 220 GLN A CA 1
ATOM 1823 C C . GLN A 1 229 ? -13.06022 -28.12551 -8.31414 1.000 43.33767 220 GLN A C 1
ATOM 1824 O O . GLN A 1 229 ? -12.34108 -28.01571 -7.31297 1.000 40.87090 220 GLN A O 1
ATOM 1830 N N . ALA A 1 230 ? -12.58522 -27.95164 -9.54601 1.000 38.86613 221 ALA A N 1
ATOM 1831 C CA . ALA A 1 230 ? -11.17761 -27.62625 -9.72271 1.000 37.55851 221 ALA A CA 1
ATOM 1832 C C . ALA A 1 230 ? -10.86131 -26.24049 -9.18287 1.000 41.10210 221 ALA A C 1
ATOM 1833 O O . ALA A 1 230 ? -9.81890 -26.03898 -8.54950 1.000 41.41050 221 ALA A O 1
ATOM 1835 N N . GLY A 1 231 ? -11.72464 -25.25790 -9.45991 1.000 36.56276 222 GLY A N 1
ATOM 1836 C CA . GLY A 1 231 ? -11.45439 -23.91017 -8.98435 1.000 31.94869 222 GLY A CA 1
ATOM 1837 C C . GLY A 1 231 ? -11.40926 -23.86168 -7.46868 1.000 39.54709 222 GLY A C 1
ATOM 1838 O O . GLY A 1 231 ? -10.59067 -23.15070 -6.88345 1.000 39.43939 222 GLY A O 1
ATOM 1839 N N . ALA A 1 232 ? -12.27674 -24.64672 -6.82356 1.000 36.33143 223 ALA A N 1
ATOM 1840 C CA . ALA A 1 232 ? -12.29460 -24.75736 -5.37246 1.000 41.24352 223 ALA A CA 1
ATOM 1841 C C . ALA A 1 232 ? -10.99634 -25.36237 -4.85601 1.000 41.25091 223 ALA A C 1
ATOM 1842 O O . ALA A 1 232 ? -10.31352 -24.77031 -4.01380 1.000 43.04210 223 ALA A O 1
ATOM 1844 N N . TYR A 1 233 ? -10.63824 -26.54711 -5.35578 1.000 40.62944 224 TYR A N 1
ATOM 1845 C CA . TYR A 1 233 ? -9.42874 -27.20294 -4.87527 1.000 46.76589 224 TYR A CA 1
ATOM 1846 C C . TYR A 1 233 ? -8.18801 -26.38189 -5.20838 1.000 52.52090 224 TYR A C 1
ATOM 1847 O O . TYR A 1 233 ? -7.34220 -26.14647 -4.34281 1.000 39.83711 224 TYR A O 1
ATOM 1856 N N . GLN A 1 234 ? -8.06856 -25.91075 -6.44912 1.000 41.43805 225 GLN A N 1
ATOM 1857 C CA . GLN A 1 234 ? -6.81408 -25.27058 -6.83868 1.000 39.46663 225 GLN A CA 1
ATOM 1858 C C . GLN A 1 234 ? -6.65452 -23.86376 -6.29142 1.000 41.42050 225 GLN A C 1
ATOM 1859 O O . GLN A 1 234 ? -5.58581 -23.26854 -6.45602 1.000 44.74896 225 GLN A O 1
ATOM 1865 N N . ASN A 1 235 ? -7.67625 -23.30971 -5.65239 1.000 40.95106 226 ASN A N 1
ATOM 1866 C CA . ASN A 1 235 ? -7.50706 -22.08455 -4.88339 1.000 41.83725 226 ASN A CA 1
ATOM 1867 C C . ASN A 1 235 ? -7.85579 -22.28212 -3.42189 1.000 44.59545 226 ASN A C 1
ATOM 1868 O O . ASN A 1 235 ? -8.02218 -21.29205 -2.69437 1.000 40.93549 226 ASN A O 1
ATOM 1873 N N . SER A 1 236 ? -7.99607 -23.53180 -2.98690 1.000 42.30521 227 SER A N 1
ATOM 1874 C CA . SER A 1 236 ? -8.19051 -23.84546 -1.58374 1.000 38.20905 227 SER A CA 1
ATOM 1875 C C . SER A 1 236 ? -9.31521 -22.99076 -0.98681 1.000 40.59093 227 SER A C 1
ATOM 1876 O O . SER A 1 236 ? -9.15815 -22.32578 0.04235 1.000 46.03769 227 SER A O 1
ATOM 1879 N N . THR A 1 237 ? -10.45883 -22.98583 -1.66868 1.000 40.50315 228 THR A N 1
ATOM 1880 C CA . THR A 1 237 ? -11.56930 -22.13132 -1.28615 1.000 37.97972 228 THR A CA 1
ATOM 1881 C C . THR A 1 237 ? -12.87454 -22.89981 -1.40122 1.000 38.41011 228 THR A C 1
ATOM 1882 O O . THR A 1 237 ? -12.98940 -23.83775 -2.19430 1.000 40.53746 228 THR A O 1
ATOM 1886 N N . TRP A 1 238 ? -13.84909 -22.50742 -0.58131 1.000 39.04677 229 TRP A N 1
ATOM 1887 C CA . TRP A 1 238 ? -15.22303 -22.95585 -0.77593 1.000 38.38806 229 TRP A CA 1
ATOM 1888 C C . TRP A 1 238 ? -15.81848 -22.29929 -2.02500 1.000 40.69898 229 TRP A C 1
ATOM 1889 O O . TRP A 1 238 ? -15.51754 -21.14820 -2.34464 1.000 35.76725 229 TRP A O 1
ATOM 1900 N N . VAL A 1 239 ? -16.65871 -23.03739 -2.74283 1.000 39.70095 230 VAL A N 1
ATOM 1901 C CA . VAL A 1 239 ? -17.35907 -22.50956 -3.91565 1.000 40.82845 230 VAL A CA 1
ATOM 1902 C C . VAL A 1 239 ? -18.82071 -22.93069 -3.83631 1.000 36.64965 230 VAL A C 1
ATOM 1903 O O . VAL A 1 239 ? -19.12167 -24.10229 -3.57617 1.000 38.11040 230 VAL A O 1
ATOM 1907 N N . VAL A 1 240 ? -19.72225 -21.96804 -4.01736 1.000 37.01047 231 VAL A N 1
ATOM 1908 C CA . VAL A 1 240 ? -21.15837 -22.21283 -4.03420 1.000 36.50060 231 VAL A CA 1
ATOM 1909 C C . VAL A 1 240 ? -21.66168 -21.83034 -5.42378 1.000 39.07365 231 VAL A C 1
ATOM 1910 O O . VAL A 1 240 ? -21.44692 -20.69880 -5.88233 1.000 36.50226 231 VAL A O 1
ATOM 1914 N N . GLY A 1 241 ? -22.29482 -22.78261 -6.10254 1.000 36.95385 232 GLY A N 1
ATOM 1915 C CA . GLY A 1 241 ? -22.84423 -22.52651 -7.41857 1.000 37.43524 232 GLY A CA 1
ATOM 1916 C C . GLY A 1 241 ? -24.32820 -22.80035 -7.45520 1.000 37.16832 232 GLY A C 1
ATOM 1917 O O . GLY A 1 241 ? -24.74186 -23.93199 -7.21056 1.000 44.79539 232 GLY A O 1
ATOM 1918 N N . VAL A 1 242 ? -25.13625 -21.79316 -7.77443 1.000 33.80739 233 VAL A N 1
ATOM 1919 C CA . VAL A 1 242 ? -26.57936 -21.86599 -7.59986 1.000 35.92994 233 VAL A CA 1
ATOM 1920 C C . VAL A 1 242 ? -27.25831 -21.55862 -8.92952 1.000 46.78107 233 VAL A C 1
ATOM 1921 O O . VAL A 1 242 ? -27.09848 -20.45935 -9.47790 1.000 38.26302 233 VAL A O 1
ATOM 1925 N N . ALA A 1 243 ? -28.04668 -22.51158 -9.42107 1.000 34.95067 234 ALA A N 1
ATOM 1926 C CA . ALA A 1 243 ? -28.70379 -22.39415 -10.70988 1.000 38.48296 234 ALA A CA 1
ATOM 1927 C C . ALA A 1 243 ? -30.07799 -21.73847 -10.60003 1.000 43.57522 234 ALA A C 1
ATOM 1928 O O . ALA A 1 243 ? -30.77262 -21.86991 -9.58955 1.000 41.59155 234 ALA A O 1
ATOM 1930 N N . LYS A 1 244 ? -30.47026 -21.03252 -11.66075 1.000 39.90623 235 LYS A N 1
ATOM 1931 C CA . LYS A 1 244 ? -31.86862 -21.02733 -12.06326 1.000 40.27590 235 LYS A CA 1
ATOM 1932 C C . LYS A 1 244 ? -32.02261 -22.10844 -13.12401 1.000 44.89456 235 LYS A C 1
ATOM 1933 O O . LYS A 1 244 ? -31.27314 -22.13315 -14.10922 1.000 47.16966 235 LYS A O 1
ATOM 1939 N N . ALA A 1 245 ? -32.95557 -23.02591 -12.89144 1.000 40.88315 236 ALA A N 1
ATOM 1940 C CA . ALA A 1 245 ? -33.04240 -24.26599 -13.64243 1.000 49.10631 236 ALA A CA 1
ATOM 1941 C C . ALA A 1 245 ? -34.46283 -24.47681 -14.15893 1.000 45.86663 236 ALA A C 1
ATOM 1942 O O . ALA A 1 245 ? -35.39890 -23.74844 -13.81028 1.000 43.04165 236 ALA A O 1
ATOM 1944 N N . GLY A 1 246 ? -34.61677 -25.49011 -14.99800 1.000 45.82743 237 GLY A N 1
ATOM 1945 C CA . GLY A 1 246 ? -35.92112 -25.85552 -15.51039 1.000 41.77211 237 GLY A CA 1
ATOM 1946 C C . GLY A 1 246 ? -36.17355 -25.32590 -16.90703 1.000 48.90076 237 GLY A C 1
ATOM 1947 O O . GLY A 1 246 ? -35.25730 -24.97649 -17.65609 1.000 55.32067 237 GLY A O 1
ATOM 1948 N N . VAL A 1 247 ? -37.45490 -25.27088 -17.25834 1.000 44.63340 238 VAL A N 1
ATOM 1949 C CA . VAL A 1 247 ? -37.88656 -24.96015 -18.61837 1.000 45.72265 238 VAL A CA 1
ATOM 1950 C C . VAL A 1 247 ? -38.61231 -23.62358 -18.57100 1.000 59.12187 238 VAL A C 1
ATOM 1951 O O . VAL A 1 247 ? -39.76698 -23.54690 -18.13752 1.000 61.45252 238 VAL A O 1
ATOM 1955 N N . GLU A 1 248 ? -37.93619 -22.56717 -19.02538 1.000 51.67270 239 GLU A N 1
ATOM 1956 C CA . GLU A 1 248 ? -38.52872 -21.24145 -19.16610 1.000 48.67587 239 GLU A CA 1
ATOM 1957 C C . GLU A 1 248 ? -39.01064 -21.09901 -20.59737 1.000 51.23437 239 GLU A C 1
ATOM 1958 O O . GLU A 1 248 ? -38.19479 -21.01727 -21.51969 1.000 51.89095 239 GLU A O 1
ATOM 1964 N N . ASP A 1 249 ? -40.32802 -21.05731 -20.77225 1.000 48.05606 240 ASP A N 1
ATOM 1965 C CA . ASP A 1 249 ? -40.95057 -20.79928 -22.06727 1.000 63.96553 240 ASP A CA 1
ATOM 1966 C C . ASP A 1 249 ? -40.29117 -21.62900 -23.16487 1.000 65.82439 240 ASP A C 1
ATOM 1967 O O . ASP A 1 249 ? -39.85626 -21.11608 -24.19662 1.000 63.61721 240 ASP A O 1
ATOM 1972 N N . GLY A 1 250 ? -40.18193 -22.93319 -22.90700 1.000 68.22659 241 GLY A N 1
ATOM 1973 C CA . GLY A 1 250 ? -39.65429 -23.87030 -23.87822 1.000 66.73384 241 GLY A CA 1
ATOM 1974 C C . GLY A 1 250 ? -38.14765 -23.99326 -23.91781 1.000 62.93382 241 GLY A C 1
ATOM 1975 O O . GLY A 1 250 ? -37.63617 -24.84388 -24.65365 1.000 63.80596 241 GLY A O 1
ATOM 1976 N N . HIS A 1 251 ? -37.41994 -23.18344 -23.15272 1.000 55.38750 242 HIS A N 1
ATOM 1977 C CA . HIS A 1 251 ? -35.96398 -23.21369 -23.12948 1.000 56.49871 242 HIS A CA 1
ATOM 1978 C C . HIS A 1 251 ? -35.49785 -23.79226 -21.80115 1.000 55.85618 242 HIS A C 1
ATOM 1979 O O . HIS A 1 251 ? -35.80435 -23.24117 -20.73949 1.000 51.34301 242 HIS A O 1
ATOM 1986 N N . ARG A 1 252 ? -34.73389 -24.87717 -21.86787 1.000 53.67389 243 ARG A N 1
ATOM 1987 C CA . ARG A 1 252 ? -34.31219 -25.60379 -20.68546 1.000 53.81560 243 ARG A CA 1
ATOM 1988 C C . ARG A 1 252 ? -33.04048 -24.99765 -20.12254 1.000 57.10380 243 ARG A C 1
ATOM 1989 O O . ARG A 1 252 ? -32.12245 -24.64392 -20.86940 1.000 54.70581 243 ARG A O 1
ATOM 1997 N N . LEU A 1 253 ? -32.99895 -24.86968 -18.79664 1.000 47.16023 244 LEU A N 1
ATOM 1998 C CA . LEU A 1 253 ? -31.83487 -24.36688 -18.09162 1.000 45.01778 244 LEU A CA 1
ATOM 1999 C C . LEU A 1 253 ? -31.31869 -25.43585 -17.14025 1.000 49.42165 244 LEU A C 1
ATOM 2000 O O . LEU A 1 253 ? -32.10105 -26.17581 -16.52402 1.000 47.08251 244 LEU A O 1
ATOM 2005 N N . MET A 1 254 ? -29.99871 -25.48280 -17.02120 1.000 42.92597 245 MET A N 1
ATOM 2006 C CA . MET A 1 254 ? -29.31829 -26.54958 -16.31307 1.000 44.30949 245 MET A CA 1
ATOM 2007 C C . MET A 1 254 ? -29.52044 -26.42572 -14.80982 1.000 40.83429 245 MET A C 1
ATOM 2008 O O . MET A 1 254 ? -29.54889 -25.32236 -14.25871 1.000 38.80296 245 MET A O 1
ATOM 2013 N N . GLY A 1 255 ? -29.65631 -27.57142 -14.14282 1.000 49.12085 246 GLY A N 1
ATOM 2014 C CA . GLY A 1 255 ? -29.70827 -27.59106 -12.69214 1.000 44.19581 246 GLY A CA 1
ATOM 2015 C C . GLY A 1 255 ? -28.35757 -27.83836 -12.04676 1.000 43.93204 246 GLY A C 1
ATOM 2016 O O . GLY A 1 255 ? -27.35449 -27.23678 -12.44062 1.000 41.30281 246 GLY A O 1
ATOM 2017 N N . GLY A 1 256 ? -28.32276 -28.70197 -11.03424 1.000 43.63994 247 GLY A N 1
ATOM 2018 C CA . GLY A 1 256 ? -27.05931 -29.16548 -10.48553 1.000 38.94934 247 GLY A CA 1
ATOM 2019 C C . GLY A 1 256 ? -26.36683 -28.22307 -9.52464 1.000 38.51725 247 GLY A C 1
ATOM 2020 O O . GLY A 1 256 ? -25.14366 -28.31189 -9.37485 1.000 43.88002 247 GLY A O 1
ATOM 2021 N N . SER A 1 257 ? -27.09972 -27.32119 -8.86457 1.000 40.62429 248 SER A N 1
ATOM 2022 C CA . SER A 1 257 ? -26.48516 -26.45669 -7.86098 1.000 41.27449 248 SER A CA 1
ATOM 2023 C C . SER A 1 257 ? -25.71172 -27.29319 -6.84856 1.000 39.94914 248 SER A C 1
ATOM 2024 O O . SER A 1 257 ? -26.15888 -28.36890 -6.45402 1.000 41.02149 248 SER A O 1
ATOM 2027 N N . VAL A 1 258 ? -24.54409 -26.78556 -6.42526 1.000 39.18020 249 VAL A N 1
ATOM 2028 C CA . VAL A 1 258 ? -23.65775 -27.49249 -5.50828 1.000 33.75686 249 VAL A CA 1
ATOM 2029 C C . VAL A 1 258 ? -23.01717 -26.51967 -4.52283 1.000 38.80581 249 VAL A C 1
ATOM 2030 O O . VAL A 1 258 ? -22.93911 -25.31195 -4.75140 1.000 36.59866 249 VAL A O 1
ATOM 2034 N N . ILE A 1 259 ? -22.55463 -27.07505 -3.41368 1.000 38.75764 250 ILE A N 1
ATOM 2035 C CA . ILE A 1 259 ? -21.60586 -26.42716 -2.51940 1.000 41.71602 250 ILE A CA 1
ATOM 2036 C C . ILE A 1 259 ? -20.36721 -27.31152 -2.49489 1.000 35.26968 250 ILE A C 1
ATOM 2037 O O . ILE A 1 259 ? -20.47237 -28.52207 -2.27061 1.000 37.84624 250 ILE A O 1
ATOM 2042 N N . VAL A 1 260 ? -19.20609 -26.71514 -2.74134 1.000 41.35909 251 VAL A N 1
ATOM 2043 C CA . VAL A 1 260 ? -17.96115 -27.44470 -2.96074 1.000 37.42307 251 VAL A CA 1
ATOM 2044 C C . VAL A 1 260 ? -16.95452 -27.00998 -1.91067 1.000 38.91086 251 VAL A C 1
ATOM 2045 O O . VAL A 1 260 ? -16.76475 -25.81000 -1.69778 1.000 34.61125 251 VAL A O 1
ATOM 2049 N N . ALA A 1 261 ? -16.29792 -27.98112 -1.27776 1.000 36.93633 252 ALA A N 1
ATOM 2050 C CA . ALA A 1 261 ? -15.32130 -27.71380 -0.23230 1.000 37.84888 252 ALA A CA 1
ATOM 2051 C C . ALA A 1 261 ? -13.96249 -27.36986 -0.84708 1.000 41.75524 252 ALA A C 1
ATOM 2052 O O . ALA A 1 261 ? -13.70503 -27.67645 -2.01337 1.000 39.38915 252 ALA A O 1
ATOM 2054 N N . PRO A 1 262 ? -13.06675 -26.73153 -0.08193 1.000 43.35255 253 PRO A N 1
ATOM 2055 C CA . PRO A 1 262 ? -11.73536 -26.40055 -0.62978 1.000 45.80903 253 PRO A CA 1
ATOM 2056 C C . PRO A 1 262 ? -10.91787 -27.61569 -1.02898 1.000 49.06900 253 PRO A C 1
ATOM 2057 O O . PRO A 1 262 ? -9.86223 -27.45228 -1.65733 1.000 46.62719 253 PRO A O 1
ATOM 2061 N N . THR A 1 263 ? -11.36424 -28.81825 -0.67122 1.000 38.86205 254 THR A N 1
ATOM 2062 C CA . THR A 1 263 ? -10.80307 -30.04523 -1.20165 1.000 42.54321 254 THR A CA 1
ATOM 2063 C C . THR A 1 263 ? -11.28750 -30.34659 -2.60997 1.000 38.94847 254 THR A C 1
ATOM 2064 O O . THR A 1 263 ? -10.80401 -31.30771 -3.22134 1.000 45.53138 254 THR A O 1
ATOM 2068 N N . GLY A 1 264 ? -12.25140 -29.58115 -3.11856 1.000 38.54348 255 GLY A N 1
ATOM 2069 C CA . GLY A 1 264 ? -12.86909 -29.90890 -4.38339 1.000 47.22891 255 GLY A CA 1
ATOM 2070 C C . GLY A 1 264 ? -14.00221 -30.90584 -4.29125 1.000 44.37107 255 GLY A C 1
ATOM 2071 O O . GLY A 1 264 ? -14.58841 -31.24226 -5.32086 1.000 40.53462 255 GLY A O 1
ATOM 2072 N N . GLU A 1 265 ? -14.34324 -31.37736 -3.09569 1.000 47.60642 256 GLU A N 1
ATOM 2073 C CA . GLU A 1 265 ? -15.44842 -32.31366 -2.95651 1.000 49.99371 256 GLU A CA 1
ATOM 2074 C C . GLU A 1 265 ? -16.77301 -31.57294 -2.86510 1.000 38.16863 256 GLU A C 1
ATOM 2075 O O . GLU A 1 265 ? -16.87251 -30.52804 -2.22034 1.000 42.50651 256 GLU A O 1
ATOM 2081 N N . ILE A 1 266 ? -17.78111 -32.11389 -3.53469 1.000 47.71552 257 ILE A N 1
ATOM 2082 C CA . ILE A 1 266 ? -19.15357 -31.63358 -3.41819 1.000 47.94307 257 ILE A CA 1
ATOM 2083 C C . ILE A 1 266 ? -19.69745 -32.09268 -2.06863 1.000 38.22852 257 ILE A C 1
ATOM 2084 O O . ILE A 1 266 ? -19.68582 -33.28749 -1.76511 1.000 43.51435 257 ILE A O 1
ATOM 2089 N N . VAL A 1 267 ? -20.16435 -31.14610 -1.25357 1.000 41.09136 258 VAL A N 1
ATOM 2090 C CA . VAL A 1 267 ? -20.78058 -31.47392 0.02750 1.000 45.27998 258 VAL A CA 1
ATOM 2091 C C . VAL A 1 267 ? -22.29016 -31.30648 0.01438 1.000 51.78439 258 VAL A C 1
ATOM 2092 O O . VAL A 1 267 ? -22.94222 -31.66514 1.00353 1.000 51.63063 258 VAL A O 1
ATOM 2096 N N . ALA A 1 268 ? -22.86980 -30.76540 -1.05469 1.000 52.28093 259 ALA A N 1
ATOM 2097 C CA . ALA A 1 268 ? -24.31800 -30.64648 -1.16168 1.000 43.52404 259 ALA A CA 1
ATOM 2098 C C . ALA A 1 268 ? -24.66397 -30.39593 -2.61857 1.000 45.15900 259 ALA A C 1
ATOM 2099 O O . ALA A 1 268 ? -23.95580 -29.65608 -3.30203 1.000 49.51508 259 ALA A O 1
ATOM 2101 N N . GLN A 1 269 ? -25.74971 -31.01596 -3.08114 1.000 42.73354 260 GLN A N 1
ATOM 2102 C CA . GLN A 1 269 ? -26.10476 -30.99938 -4.49054 1.000 46.93148 260 GLN A CA 1
ATOM 2103 C C . GLN A 1 269 ? -27.61696 -30.97974 -4.63495 1.000 49.11988 260 GLN A C 1
ATOM 2104 O O . GLN A 1 269 ? -28.32207 -31.73123 -3.95694 1.000 43.63563 260 GLN A O 1
ATOM 2110 N N . ALA A 1 270 ? -28.10540 -30.14265 -5.54604 1.000 50.63351 261 ALA A N 1
ATOM 2111 C CA . ALA A 1 270 ? -29.53187 -30.11448 -5.83277 1.000 44.95656 261 ALA A CA 1
ATOM 2112 C C . ALA A 1 270 ? -29.95142 -31.41321 -6.50658 1.000 50.15096 261 ALA A C 1
ATOM 2113 O O . ALA A 1 270 ? -29.16705 -32.05422 -7.20907 1.000 58.59834 261 ALA A O 1
ATOM 2115 N N . MET A 1 271 ? -31.19789 -31.81884 -6.25915 1.000 47.81248 262 MET A N 1
ATOM 2116 C CA . MET A 1 271 ? -31.74876 -33.02043 -6.86914 1.000 51.08367 262 MET A CA 1
ATOM 2117 C C . MET A 1 271 ? -32.87388 -32.74477 -7.85856 1.000 50.20018 262 MET A C 1
ATOM 2118 O O . MET A 1 271 ? -33.28382 -33.66271 -8.56958 1.000 53.57242 262 MET A O 1
ATOM 2123 N N . THR A 1 272 ? -33.38479 -31.52597 -7.91996 1.000 48.23556 263 THR A N 1
ATOM 2124 C CA . THR A 1 272 ? -34.48610 -31.17588 -8.79993 1.000 53.25943 263 THR A CA 1
ATOM 2125 C C . THR A 1 272 ? -34.04149 -30.05329 -9.72555 1.000 55.95093 263 THR A C 1
ATOM 2126 O O . THR A 1 272 ? -32.90120 -29.58562 -9.67358 1.000 45.40369 263 THR A O 1
ATOM 2130 N N . GLU A 1 273 ? -34.98193 -29.61231 -10.55885 1.000 52.94822 264 GLU A N 1
ATOM 2131 C CA . GLU A 1 273 ? -34.81522 -28.44622 -11.41502 1.000 53.37732 264 GLU A CA 1
ATOM 2132 C C . GLU A 1 273 ? -35.83024 -27.36381 -11.07010 1.000 53.50369 264 GLU A C 1
ATOM 2133 O O . GLU A 1 273 ? -36.17405 -26.53967 -11.92734 1.000 58.20382 264 GLU A O 1
ATOM 2139 N N . GLY A 1 274 ? -36.34751 -27.37348 -9.83570 1.000 46.58315 265 GLY A N 1
ATOM 2140 C CA . GLY A 1 274 ? -37.20494 -26.33526 -9.33837 1.000 45.81159 265 GLY A CA 1
ATOM 2141 C C . GLY A 1 274 ? -36.57805 -25.56917 -8.18297 1.000 43.15299 265 GLY A C 1
ATOM 2142 O O . GLY A 1 274 ? -35.40716 -25.75345 -7.84963 1.000 45.78691 265 GLY A O 1
ATOM 2143 N N . ASP A 1 275 ? -37.38288 -24.68303 -7.58547 1.000 52.48345 266 ASP A N 1
ATOM 2144 C CA . ASP A 1 275 ? -37.01886 -24.03362 -6.32443 1.000 48.69162 266 ASP A CA 1
ATOM 2145 C C . ASP A 1 275 ? -36.60491 -25.09110 -5.31808 1.000 49.45297 266 ASP A C 1
ATOM 2146 O O . ASP A 1 275 ? -37.37953 -25.99972 -4.99667 1.000 46.02322 266 ASP A O 1
ATOM 2151 N N . GLU A 1 276 ? -35.37679 -24.98236 -4.83629 1.000 41.17684 267 GLU A N 1
ATOM 2152 C CA . GLU A 1 276 ? -34.81175 -26.02723 -4.00421 1.000 44.02400 267 GLU A CA 1
ATOM 2153 C C . GLU A 1 276 ? -33.70605 -25.39165 -3.18391 1.000 49.44927 267 GLU A C 1
ATOM 2154 O O . GLU A 1 276 ? -33.03196 -24.47101 -3.65423 1.000 49.34555 267 GLU A O 1
ATOM 2160 N N . LEU A 1 277 ? -33.54680 -25.86449 -1.95318 1.000 49.62007 268 LEU A N 1
ATOM 2161 C CA A LEU A 1 277 ? -32.55748 -25.32976 -1.02873 0.277 43.98392 268 LEU A CA 1
ATOM 2162 C CA B LEU A 1 277 ? -32.56100 -25.33359 -1.01913 0.723 43.68978 268 LEU A CA 1
ATOM 2163 C C . LEU A 1 277 ? -31.55730 -26.43202 -0.71930 1.000 43.03125 268 LEU A C 1
ATOM 2164 O O . LEU A 1 277 ? -31.94433 -27.53302 -0.32662 1.000 45.61504 268 LEU A O 1
ATOM 2173 N N . ILE A 1 278 ? -30.28085 -26.15066 -0.92659 1.000 46.07824 269 ILE A N 1
ATOM 2174 C CA . ILE A 1 278 ? -29.22982 -27.05616 -0.48106 1.000 48.14739 269 ILE A CA 1
ATOM 2175 C C . ILE A 1 278 ? -28.45402 -26.32310 0.60153 1.000 47.25888 269 ILE A C 1
ATOM 2176 O O . ILE A 1 278 ? -28.29264 -25.09991 0.53901 1.000 44.73459 269 ILE A O 1
ATOM 2181 N N . VAL A 1 279 ? -28.04978 -27.04860 1.63243 1.000 43.80234 270 VAL A N 1
ATOM 2182 C CA . VAL A 1 279 ? -27.36732 -26.42260 2.75197 1.000 50.02548 270 VAL A CA 1
ATOM 2183 C C . VAL A 1 279 ? -26.17308 -27.27783 3.14037 1.000 43.29686 270 VAL A C 1
ATOM 2184 O O . VAL A 1 279 ? -26.18461 -28.50264 2.99851 1.000 46.41248 270 VAL A O 1
ATOM 2188 N N . ALA A 1 280 ? -25.10183 -26.60182 3.54286 1.000 42.26440 271 ALA A N 1
ATOM 2189 C CA . ALA A 1 280 ? -23.89266 -27.24886 4.01307 1.000 48.47602 271 ALA A CA 1
ATOM 2190 C C . ALA A 1 280 ? -23.22255 -26.31527 5.00812 1.000 43.86801 271 ALA A C 1
ATOM 2191 O O . ALA A 1 280 ? -23.30828 -25.08928 4.88639 1.000 45.51954 271 ALA A O 1
ATOM 2193 N N . ASP A 1 281 ? -22.57959 -26.90645 6.00609 1.000 44.51032 272 ASP A N 1
ATOM 2194 C CA . ASP A 1 281 ? -21.83078 -26.13847 6.98794 1.000 46.40652 272 ASP A CA 1
ATOM 2195 C C . ASP A 1 281 ? -20.39048 -26.03609 6.52823 1.000 44.69938 272 ASP A C 1
ATOM 2196 O O . ASP A 1 281 ? -19.74837 -27.04917 6.24805 1.000 47.16261 272 ASP A O 1
ATOM 2201 N N . CYS A 1 282 ? -19.90582 -24.80791 6.42342 1.000 38.54046 273 CYS A N 1
ATOM 2202 C CA . CYS A 1 282 ? -18.65316 -24.50881 5.75256 1.000 37.26853 273 CYS A CA 1
ATOM 2203 C C . CYS A 1 282 ? -17.68345 -23.93939 6.77560 1.000 40.97761 273 CYS A C 1
ATOM 2204 O O . CYS A 1 282 ? -17.81217 -22.78850 7.19227 1.000 51.19906 273 CYS A O 1
ATOM 2207 N N . ASP A 1 283 ? -16.71807 -24.75398 7.17475 1.000 40.95808 274 ASP A N 1
ATOM 2208 C CA . ASP A 1 283 ? -15.64823 -24.31033 8.05463 1.000 40.26360 274 ASP A CA 1
ATOM 2209 C C . ASP A 1 283 ? -14.65845 -23.52521 7.20273 1.000 42.02304 274 ASP A C 1
ATOM 2210 O O . ASP A 1 283 ? -13.90007 -24.10850 6.43137 1.000 39.93592 274 ASP A O 1
ATOM 2215 N N . LEU A 1 284 ? -14.64827 -22.20175 7.35945 1.000 38.10187 275 LEU A N 1
ATOM 2216 C CA . LEU A 1 284 ? -13.71373 -21.37779 6.60246 1.000 40.69998 275 LEU A CA 1
ATOM 2217 C C . LEU A 1 284 ? -12.26301 -21.65273 6.98811 1.000 42.80847 275 LEU A C 1
ATOM 2218 O O . LEU A 1 284 ? -11.36480 -21.42536 6.17343 1.000 45.24794 275 LEU A O 1
ATOM 2223 N N . ASP A 1 285 ? -12.00336 -22.11521 8.22175 1.000 43.20115 276 ASP A N 1
ATOM 2224 C CA . ASP A 1 285 ? -10.62965 -22.47139 8.58517 1.000 48.45957 276 ASP A CA 1
ATOM 2225 C C . ASP A 1 285 ? -10.13266 -23.67692 7.80180 1.000 46.74866 276 ASP A C 1
ATOM 2226 O O . ASP A 1 285 ? -8.92054 -23.88044 7.70839 1.000 45.62030 276 ASP A O 1
ATOM 2231 N N . ARG A 1 286 ? -11.04026 -24.47548 7.23005 1.000 40.53497 277 ARG A N 1
ATOM 2232 C CA . ARG A 1 286 ? -10.60705 -25.58590 6.40375 1.000 46.86841 277 ARG A CA 1
ATOM 2233 C C . ARG A 1 286 ? -9.82923 -25.09627 5.19136 1.000 57.29057 277 ARG A C 1
ATOM 2234 O O . ARG A 1 286 ? -9.08217 -25.87705 4.59709 1.000 46.56739 277 ARG A O 1
ATOM 2242 N N . CYS A 1 287 ? -9.97900 -23.81548 4.82209 1.000 50.34970 278 CYS A N 1
ATOM 2243 C CA . CYS A 1 287 ? -9.22979 -23.26225 3.69863 1.000 57.15006 278 CYS A CA 1
ATOM 2244 C C . CYS A 1 287 ? -7.72406 -23.26296 3.93986 1.000 60.35769 278 CYS A C 1
ATOM 2245 O O . CYS A 1 287 ? -6.94882 -23.27416 2.97565 1.000 54.23837 278 CYS A O 1
ATOM 2248 N N . ARG A 1 288 ? -7.28405 -23.27540 5.19538 1.000 57.50174 279 ARG A N 1
ATOM 2249 C CA . ARG A 1 288 ? -5.85480 -23.36356 5.45348 1.000 65.28957 279 ARG A CA 1
ATOM 2250 C C . ARG A 1 288 ? -5.29844 -24.76225 5.21178 1.000 70.50464 279 ARG A C 1
ATOM 2251 O O . ARG A 1 288 ? -4.07499 -24.93587 5.25128 1.000 67.21265 279 ARG A O 1
ATOM 2259 N N . TYR A 1 289 ? -6.17438 -25.74456 4.96462 1.000 76.13136 280 TYR A N 1
ATOM 2260 C CA . TYR A 1 289 ? -5.76479 -27.10934 4.63298 1.000 81.79521 280 TYR A CA 1
ATOM 2261 C C . TYR A 1 289 ? -4.69445 -27.12933 3.54171 1.000 80.61587 280 TYR A C 1
ATOM 2262 O O . TYR A 1 289 ? -3.64574 -27.76720 3.69523 1.000 84.63489 280 TYR A O 1
ATOM 2271 N N . TYR A 1 290 ? -4.94701 -26.44140 2.42115 1.000 69.84328 281 TYR A N 1
ATOM 2272 C CA . TYR A 1 290 ? -3.98607 -26.40263 1.32594 1.000 63.95477 281 TYR A CA 1
ATOM 2273 C C . TYR A 1 290 ? -3.25515 -25.06963 1.17883 1.000 61.73538 281 TYR A C 1
ATOM 2274 O O . TYR A 1 290 ? -2.19985 -25.03947 0.53383 1.000 53.20197 281 TYR A O 1
ATOM 2283 N N . LYS A 1 291 ? -3.75564 -23.97927 1.78005 1.000 58.65110 282 LYS A N 1
ATOM 2284 C CA . LYS A 1 291 ? -3.01526 -22.71973 1.74032 1.000 56.91690 282 LYS A CA 1
ATOM 2285 C C . LYS A 1 291 ? -1.73879 -22.77172 2.56574 1.000 60.82315 282 LYS A C 1
ATOM 2286 O O . LYS A 1 291 ? -0.88983 -21.88015 2.42618 1.000 56.55335 282 LYS A O 1
ATOM 2292 N N . SER A 1 292 ? -1.59072 -23.78709 3.42143 1.000 75.75417 283 SER A N 1
ATOM 2293 C CA . SER A 1 292 ? -0.40479 -23.89087 4.26091 1.000 87.11485 283 SER A CA 1
ATOM 2294 C C . SER A 1 292 ? 0.80401 -24.35243 3.46273 1.000 81.54158 283 SER A C 1
ATOM 2295 O O . SER A 1 292 ? 1.91831 -23.85994 3.67550 1.000 72.51866 283 SER A O 1
ATOM 2298 N N . HIS A 1 293 ? 0.60916 -25.29778 2.54640 1.000 71.61729 284 HIS A N 1
ATOM 2299 C CA . HIS A 1 293 ? 1.75740 -25.86597 1.86149 1.000 70.78585 284 HIS A CA 1
ATOM 2300 C C . HIS A 1 293 ? 1.48754 -26.08765 0.38257 1.000 64.58162 284 HIS A C 1
ATOM 2301 O O . HIS A 1 293 ? 2.10541 -25.42959 -0.45707 1.000 59.70429 284 HIS A O 1
ATOM 2308 N N . ILE A 1 294 ? 0.57003 -27.00317 0.05787 1.000 69.17803 285 ILE A N 1
ATOM 2309 C CA . ILE A 1 294 ? 0.35781 -27.41480 -1.33432 1.000 66.35375 285 ILE A CA 1
ATOM 2310 C C . ILE A 1 294 ? 0.08859 -26.20215 -2.21901 1.000 62.31802 285 ILE A C 1
ATOM 2311 O O . ILE A 1 294 ? 0.69530 -26.03521 -3.28594 1.000 63.27004 285 ILE A O 1
ATOM 2316 N N . PHE A 1 295 ? -0.81326 -25.32791 -1.77855 1.000 60.19377 286 PHE A N 1
ATOM 2317 C CA . PHE A 1 295 ? -1.15907 -24.11037 -2.50371 1.000 58.56262 286 PHE A CA 1
ATOM 2318 C C . PHE A 1 295 ? -0.77863 -22.85630 -1.71040 1.000 57.34742 286 PHE A C 1
ATOM 2319 O O . PHE A 1 295 ? -1.54244 -21.89120 -1.63918 1.000 54.74272 286 PHE A O 1
ATOM 2327 N N . ASN A 1 296 ? 0.40240 -22.85334 -1.09193 1.000 59.46217 287 ASN A N 1
ATOM 2328 C CA . ASN A 1 296 ? 0.98714 -21.61547 -0.56488 1.000 61.07468 287 ASN A CA 1
ATOM 2329 C C . ASN A 1 296 ? 1.47966 -20.82629 -1.77193 1.000 53.15863 287 ASN A C 1
ATOM 2330 O O . ASN A 1 296 ? 2.50584 -21.15986 -2.36967 1.000 56.98777 287 ASN A O 1
ATOM 2335 N N . PHE A 1 297 ? 0.72420 -19.79527 -2.16165 1.000 50.65665 288 PHE A N 1
ATOM 2336 C CA . PHE A 1 297 ? 1.04764 -19.07651 -3.39120 1.000 49.15565 288 PHE A CA 1
ATOM 2337 C C . PHE A 1 297 ? 2.39040 -18.36361 -3.28090 1.000 54.49892 288 PHE A C 1
ATOM 2338 O O . PHE A 1 297 ? 3.19588 -18.40630 -4.21874 1.000 52.19049 288 PHE A O 1
ATOM 2346 N N . ALA A 1 298 ? 2.65810 -17.71737 -2.13511 1.000 56.61909 289 ALA A N 1
ATOM 2347 C CA . ALA A 1 298 ? 3.91132 -16.97993 -1.98050 1.000 60.09252 289 ALA A CA 1
ATOM 2348 C C . ALA A 1 298 ? 5.11990 -17.89649 -2.13529 1.000 63.00995 289 ALA A C 1
ATOM 2349 O O . ALA A 1 298 ? 6.12193 -17.51333 -2.75187 1.000 68.45566 289 ALA A O 1
ATOM 2351 N N . ALA A 1 299 ? 5.03703 -19.12210 -1.60692 1.000 60.09454 290 ALA A N 1
ATOM 2352 C CA . ALA A 1 299 ? 6.17542 -20.03106 -1.65521 1.000 59.48001 290 ALA A CA 1
ATOM 2353 C C . ALA A 1 299 ? 6.36981 -20.71591 -3.01074 1.000 56.42152 290 ALA A C 1
ATOM 2354 O O . ALA A 1 299 ? 7.48263 -21.17053 -3.29275 1.000 55.84974 290 ALA A O 1
ATOM 2356 N N . HIS A 1 300 ? 5.33767 -20.79860 -3.86472 1.000 55.86404 291 HIS A N 1
ATOM 2357 C CA . HIS A 1 300 ? 5.41134 -21.66892 -5.03746 1.000 50.35532 291 HIS A CA 1
ATOM 2358 C C . HIS A 1 300 ? 5.16907 -20.99557 -6.39065 1.000 48.91344 291 HIS A C 1
ATOM 2359 O O . HIS A 1 300 ? 5.68117 -21.49589 -7.39089 1.000 50.49716 291 HIS A O 1
ATOM 2366 N N . ARG A 1 301 ? 4.39652 -19.91410 -6.47493 1.000 50.12212 292 ARG A N 1
ATOM 2367 C CA . ARG A 1 301 ? 4.05560 -19.37930 -7.79321 1.000 47.86605 292 ARG A CA 1
ATOM 2368 C C . ARG A 1 301 ? 5.26002 -18.70417 -8.43546 1.000 50.78464 292 ARG A C 1
ATOM 2369 O O . ARG A 1 301 ? 6.13134 -18.15401 -7.75576 1.000 54.72344 292 ARG A O 1
ATOM 2377 N N . ARG A 1 302 ? 5.32907 -18.79175 -9.76386 1.000 51.92198 293 ARG A N 1
ATOM 2378 C CA . ARG A 1 302 ? 6.44008 -18.23247 -10.54246 1.000 49.13892 293 ARG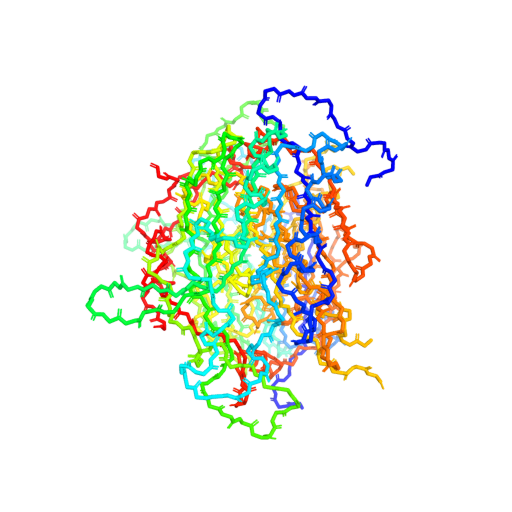 A CA 1
ATOM 2379 C C . ARG A 1 302 ? 5.86424 -17.30608 -11.60656 1.000 47.82885 293 ARG A C 1
ATOM 2380 O O . ARG A 1 302 ? 5.80659 -17.65359 -12.79515 1.000 50.90017 293 ARG A O 1
ATOM 2388 N N . PRO A 1 303 ? 5.42799 -16.11040 -11.21011 1.000 49.17792 294 PRO A N 1
ATOM 2389 C CA . PRO A 1 303 ? 4.72563 -15.22765 -12.15957 1.000 48.30075 294 PRO A CA 1
ATOM 2390 C C . PRO A 1 303 ? 5.54468 -14.85263 -13.38568 1.000 54.39507 294 PRO A C 1
ATOM 2391 O O . PRO A 1 303 ? 4.95867 -14.55706 -14.43403 1.000 55.32227 294 PRO A O 1
ATOM 2395 N N . GLU A 1 304 ? 6.88027 -14.86405 -13.29312 1.000 55.50397 295 GLU A N 1
ATOM 2396 C CA . GLU A 1 304 ? 7.72126 -14.53481 -14.43938 1.000 59.09031 295 GLU A CA 1
ATOM 2397 C C . GLU A 1 304 ? 7.55068 -15.51880 -15.59043 1.000 54.85421 295 GLU A C 1
ATOM 2398 O O . GLU A 1 304 ? 8.02626 -15.24443 -16.69501 1.000 53.98358 295 GLU A O 1
ATOM 2404 N N . PHE A 1 305 ? 6.88073 -16.64254 -15.36883 1.000 49.81961 296 PHE A N 1
ATOM 2405 C CA . PHE A 1 305 ? 6.56378 -17.56769 -16.44205 1.000 40.20777 296 PHE A CA 1
ATOM 2406 C C . PHE A 1 305 ? 5.09676 -17.52559 -16.84535 1.000 42.38543 296 PHE A C 1
ATOM 2407 O O . PHE A 1 305 ? 4.68357 -18.33238 -17.68457 1.000 44.90104 296 PHE A O 1
ATOM 2415 N N . TYR A 1 306 ? 4.29519 -16.60925 -16.29005 1.000 41.30400 297 TYR A N 1
ATOM 2416 C CA . TYR A 1 306 ? 2.86529 -16.57857 -16.58618 1.000 44.66122 297 TYR A CA 1
ATOM 2417 C C . TYR A 1 306 ? 2.46101 -15.36621 -17.42963 1.000 48.31481 297 TYR A C 1
ATOM 2418 O O . TYR A 1 306 ? 1.26467 -15.06121 -17.51922 1.000 41.15428 297 TYR A O 1
ATOM 2427 N N . GLN A 1 307 ? 3.42202 -14.67583 -18.06417 1.000 46.47806 298 GLN A N 1
ATOM 2428 C CA . GLN A 1 307 ? 3.11119 -13.37687 -18.67305 1.000 45.48534 298 GLN A CA 1
ATOM 2429 C C . GLN A 1 307 ? 2.06667 -13.47431 -19.78924 1.000 46.78589 298 GLN A C 1
ATOM 2430 O O . GLN A 1 307 ? 1.27427 -12.54398 -19.97371 1.000 48.29537 298 GLN A O 1
ATOM 2436 N N . ARG A 1 308 ? 2.04198 -14.57713 -20.54164 1.000 44.92697 299 ARG A N 1
ATOM 2437 C CA . ARG A 1 308 ? 1.02194 -14.73137 -21.57054 1.000 49.20140 299 ARG A CA 1
ATOM 2438 C C . ARG A 1 308 ? -0.38717 -14.59955 -21.00971 1.000 50.07833 299 ARG A C 1
ATOM 2439 O O . ARG A 1 308 ? -1.30565 -14.21677 -21.73120 1.000 47.63495 299 ARG A O 1
ATOM 2447 N N . ILE A 1 309 ? -0.58853 -14.89903 -19.73101 1.000 47.75812 300 ILE A N 1
ATOM 2448 C CA . ILE A 1 309 ? -1.95151 -14.85831 -19.21615 1.000 45.97749 300 ILE A CA 1
ATOM 2449 C C . ILE A 1 309 ? -2.46491 -13.42409 -19.11081 1.000 45.68634 300 ILE A C 1
ATOM 2450 O O . ILE A 1 309 ? -3.67418 -13.18141 -19.22579 1.000 47.60409 300 ILE A O 1
ATOM 2455 N N . THR A 1 310 ? -1.57360 -12.45041 -18.92058 1.000 49.56151 301 THR A N 1
ATOM 2456 C CA . THR A 1 310 ? -1.98529 -11.05899 -18.80710 1.000 49.70932 301 THR A CA 1
ATOM 2457 C C . THR A 1 310 ? -1.57682 -10.21953 -20.00268 1.000 53.72774 301 THR A C 1
ATOM 2458 O O . THR A 1 310 ? -2.00348 -9.06361 -20.09461 1.000 65.21808 301 THR A O 1
ATOM 2462 N N . SER A 1 311 ? -0.78588 -10.77241 -20.92903 1.000 64.81061 302 SER A N 1
ATOM 2463 C CA . SER A 1 311 ? -0.39472 -10.10516 -22.16953 1.000 75.15587 302 SER A CA 1
ATOM 2464 C C . SER A 1 311 ? -1.14634 -10.64984 -23.37662 1.000 83.27847 302 SER A C 1
ATOM 2465 O O . SER A 1 311 ? -0.59806 -10.67177 -24.48256 1.000 86.12126 302 SER A O 1
ATOM 2468 N N . GLN A 1 312 ? -2.39472 -11.07818 -23.19386 1.000 92.83316 303 GLN A N 1
ATOM 2469 C CA . GLN A 1 312 ? -3.05073 -12.01188 -24.10028 1.000 101.48721 303 GLN A CA 1
ATOM 2470 C C . GLN A 1 312 ? -4.16039 -11.32710 -24.90486 1.000 113.91948 303 GLN A C 1
ATOM 2471 O O . GLN A 1 312 ? -4.04705 -10.13077 -25.23470 1.000 122.27375 303 GLN A O 1
ATOM 2477 N N . THR A 1 313 ? -5.21001 -12.08605 -25.22869 1.000 109.70274 304 THR A N 1
ATOM 2478 C CA . THR A 1 313 ? -6.32523 -11.64997 -26.06565 1.000 107.84890 304 THR A CA 1
ATOM 2479 C C . THR A 1 313 ? -7.17118 -10.58119 -25.37934 1.000 98.20164 304 THR A C 1
ATOM 2480 O O . THR A 1 313 ? -6.91215 -9.38648 -25.51885 1.000 95.17843 304 THR A O 1
ATOM 2484 N N . MET B 1 10 ? -8.41041 -39.68736 -40.31554 1.000 185.11934 1 MET B N 1
ATOM 2485 C CA . MET B 1 10 ? -7.03816 -39.96603 -39.90853 1.000 180.21551 1 MET B CA 1
ATOM 2486 C C . MET B 1 10 ? -6.14559 -38.76530 -40.22660 1.000 174.72392 1 MET B C 1
ATOM 2487 O O . MET B 1 10 ? -4.92398 -38.89287 -40.32496 1.000 179.60599 1 MET B O 1
ATOM 2492 N N . THR B 1 11 ? -6.75627 -37.58711 -40.37530 1.000 161.04197 2 THR B N 1
ATOM 2493 C CA . THR B 1 11 ? -5.98412 -36.41734 -40.78419 1.000 146.11932 2 THR B CA 1
ATOM 2494 C C . THR B 1 11 ? -4.98302 -36.01363 -39.69936 1.000 126.72266 2 THR B C 1
ATOM 2495 O O . THR B 1 11 ? -3.77329 -35.96243 -39.95073 1.000 133.93646 2 THR B O 1
ATOM 2499 N N . ARG B 1 12 ? -5.45048 -35.75489 -38.47456 1.000 101.57021 3 ARG B N 1
ATOM 2500 C CA . ARG B 1 12 ? -4.54097 -35.41365 -37.37246 1.000 86.06868 3 ARG B CA 1
ATOM 2501 C C . ARG B 1 12 ? -4.87126 -36.24636 -36.13118 1.000 91.89863 3 ARG B C 1
ATOM 2502 O O . ARG B 1 12 ? -5.17766 -35.73350 -35.05552 1.000 83.72249 3 ARG B O 1
ATOM 2510 N N . ARG B 1 13 ? -4.77053 -37.56038 -36.28415 1.000 98.84644 4 ARG B N 1
ATOM 2511 C CA . ARG B 1 13 ? -4.96203 -38.50511 -35.19621 1.000 88.02072 4 ARG B CA 1
ATOM 2512 C C . ARG B 1 13 ? -3.64047 -39.20394 -34.90479 1.000 76.22400 4 ARG B C 1
ATOM 2513 O O . ARG B 1 13 ? -2.89763 -39.55163 -35.82666 1.000 93.94763 4 ARG B O 1
ATOM 2521 N N . ILE B 1 14 ? -3.34792 -39.40880 -33.62530 1.000 66.79799 5 ILE B N 1
ATOM 2522 C CA . ILE B 1 14 ? -2.14012 -40.10725 -33.19039 1.000 70.74553 5 ILE B CA 1
ATOM 2523 C C . ILE B 1 14 ? -2.51817 -41.08489 -32.08771 1.000 65.91765 5 ILE B C 1
ATOM 2524 O O . ILE B 1 14 ? -3.22174 -40.72175 -31.14041 1.000 56.25768 5 ILE B O 1
ATOM 2529 N N . ARG B 1 15 ? -2.06670 -42.32535 -32.21741 1.000 70.37154 6 ARG B N 1
ATOM 2530 C CA . ARG B 1 15 ? -2.21032 -43.29086 -31.14113 1.000 68.47980 6 ARG B CA 1
ATOM 2531 C C . ARG B 1 15 ? -1.08244 -43.07042 -30.13575 1.000 62.22832 6 ARG B C 1
ATOM 2532 O O . ARG B 1 15 ? 0.09758 -43.16499 -30.49112 1.000 62.68660 6 ARG B O 1
ATOM 2540 N N . ILE B 1 16 ? -1.44535 -42.76177 -28.89026 1.000 47.98311 7 ILE B N 1
ATOM 2541 C CA . ILE B 1 16 ? -0.50143 -42.39184 -27.84027 1.000 47.14176 7 ILE B CA 1
ATOM 2542 C C . ILE B 1 16 ? -0.45670 -43.50170 -26.79822 1.000 52.99671 7 ILE B C 1
ATOM 2543 O O . ILE B 1 16 ? -1.50385 -43.98150 -26.34483 1.000 54.56708 7 ILE B O 1
ATOM 2548 N N . GLY B 1 17 ? 0.75137 -43.89024 -26.40225 1.000 51.35847 8 GLY B N 1
ATOM 2549 C CA . GLY B 1 17 ? 0.95786 -44.80206 -25.29076 1.000 52.15822 8 GLY B CA 1
ATOM 2550 C C . GLY B 1 17 ? 1.53551 -44.06627 -24.10025 1.000 54.47786 8 GLY B C 1
ATOM 2551 O O . GLY B 1 17 ? 2.55823 -43.38274 -24.21136 1.000 53.73587 8 GLY B O 1
ATOM 2552 N N . GLY B 1 18 ? 0.86078 -44.19328 -22.95780 1.000 54.88029 9 GLY B N 1
ATOM 2553 C CA . GLY B 1 18 ? 1.41243 -43.73826 -21.69630 1.000 48.24675 9 GLY B CA 1
ATOM 2554 C C . GLY B 1 18 ? 2.19529 -44.84842 -21.02089 1.000 46.86714 9 GLY B C 1
ATOM 2555 O O . GLY B 1 18 ? 1.60397 -45.83352 -20.57153 1.000 45.58461 9 GLY B O 1
ATOM 2556 N N . ALA B 1 19 ? 3.52467 -44.71743 -20.95891 1.000 45.33581 10 ALA B N 1
ATOM 2557 C CA . ALA B 1 19 ? 4.37477 -45.78478 -20.42833 1.000 49.70796 10 ALA B CA 1
ATOM 2558 C C . ALA B 1 19 ? 4.62569 -45.56170 -18.93817 1.000 46.61704 10 ALA B C 1
ATOM 2559 O O . ALA B 1 19 ? 5.68880 -45.10748 -18.51375 1.000 46.88558 10 ALA B O 1
ATOM 2561 N N . GLN B 1 20 ? 3.63201 -45.92306 -18.13009 1.000 47.36694 11 GLN B N 1
ATOM 2562 C CA . GLN B 1 20 ? 3.79836 -45.87374 -16.68158 1.000 49.29540 11 GLN B CA 1
ATOM 2563 C C . GLN B 1 20 ? 4.88477 -46.84059 -16.23612 1.000 56.12689 11 GLN B C 1
ATOM 2564 O O . GLN B 1 20 ? 5.05487 -47.92434 -16.80505 1.000 56.28319 11 GLN B O 1
ATOM 2570 N N . MET B 1 21 ? 5.63087 -46.43690 -15.21624 1.000 52.74179 12 MET B N 1
ATOM 2571 C CA . MET B 1 21 ? 6.72062 -47.24358 -14.70655 1.000 53.14998 12 MET B CA 1
ATOM 2572 C C . MET B 1 21 ? 6.45011 -47.63285 -13.26821 1.000 57.23528 12 MET B C 1
ATOM 2573 O O . MET B 1 21 ? 5.81814 -46.88722 -12.51730 1.000 60.44164 12 MET B O 1
ATOM 2578 N N . GLY B 1 22 ? 6.95459 -48.80677 -12.90096 1.000 58.57551 13 GLY B N 1
ATOM 2579 C CA . GLY B 1 22 ? 6.99670 -49.23617 -11.52308 1.000 57.79143 13 GLY B CA 1
ATOM 2580 C C . GLY B 1 22 ? 8.23300 -48.70778 -10.82213 1.000 54.46157 13 GLY B C 1
ATOM 2581 O O . GLY B 1 22 ? 9.03602 -47.95423 -11.37759 1.000 50.73242 13 GLY B O 1
ATOM 2582 N N . ALA B 1 23 ? 8.38378 -49.14133 -9.57792 1.000 51.96021 14 ALA B N 1
ATOM 2583 C CA . ALA B 1 23 ? 9.39738 -48.58758 -8.69446 1.000 58.85876 14 ALA B CA 1
ATOM 2584 C C . ALA B 1 23 ? 10.79186 -48.76833 -9.27550 1.000 54.84917 14 ALA B C 1
ATOM 2585 O O . ALA B 1 23 ? 11.10558 -49.79698 -9.88341 1.000 59.20283 14 ALA B O 1
ATOM 2587 N N . ILE B 1 24 ? 11.62976 -47.75222 -9.09206 1.000 53.54837 15 ILE B N 1
ATOM 2588 C CA . ILE B 1 24 ? 13.06965 -47.87797 -9.28795 1.000 58.12034 15 ILE B CA 1
ATOM 2589 C C . ILE B 1 24 ? 13.73250 -47.67970 -7.93112 1.000 55.22818 15 ILE B C 1
ATOM 2590 O O . ILE B 1 24 ? 13.54875 -46.64005 -7.28435 1.000 59.43937 15 ILE B O 1
ATOM 2595 N N . SER B 1 25 ? 14.49323 -48.67331 -7.50372 1.000 53.83407 16 SER B N 1
ATOM 2596 C CA . SER B 1 25 ? 15.19154 -48.64330 -6.22827 1.000 61.09413 16 SER B CA 1
ATOM 2597 C C . SER B 1 25 ? 16.60666 -48.10668 -6.43405 1.000 58.84190 16 SER B C 1
ATOM 2598 O O . SER B 1 25 ? 17.11473 -48.06294 -7.55248 1.000 57.47579 16 SER B O 1
ATOM 2601 N N . ARG B 1 26 ? 17.25003 -47.69963 -5.33481 1.000 61.96865 17 ARG B N 1
ATOM 2602 C CA . ARG B 1 26 ? 18.66171 -47.33354 -5.42229 1.000 64.25454 17 ARG B CA 1
ATOM 2603 C C . ARG B 1 26 ? 19.53756 -48.49073 -5.88775 1.000 67.13017 17 ARG B C 1
ATOM 2604 O O . ARG B 1 26 ? 20.65463 -48.25843 -6.36165 1.000 68.35401 17 ARG B O 1
ATOM 2612 N N . SER B 1 27 ? 19.07047 -49.72790 -5.74493 1.000 73.21285 18 SER B N 1
ATOM 2613 C CA . SER B 1 27 ? 19.86206 -50.90325 -6.07655 1.000 71.90716 18 SER B CA 1
ATOM 2614 C C . SER B 1 27 ? 19.70480 -51.33873 -7.52696 1.000 69.25021 18 SER B C 1
ATOM 2615 O O . SER B 1 27 ? 20.39914 -52.25637 -7.95841 1.000 71.89132 18 SER B O 1
ATOM 2618 N N . ASP B 1 28 ? 18.79454 -50.73561 -8.27803 1.000 64.55692 19 ASP B N 1
ATOM 2619 C CA . ASP B 1 28 ? 18.63741 -51.09909 -9.67839 1.000 71.69934 19 ASP B CA 1
ATOM 2620 C C . ASP B 1 28 ? 19.80807 -50.57788 -10.50151 1.000 62.80770 19 ASP B C 1
ATOM 2621 O O . ASP B 1 28 ? 20.28860 -49.46069 -10.28964 1.000 62.09775 19 ASP B O 1
ATOM 2626 N N . SER B 1 29 ? 20.27119 -51.40192 -11.43859 1.000 68.80484 20 SER B N 1
ATOM 2627 C CA . SER B 1 29 ? 21.27265 -50.96333 -12.40291 1.000 64.48590 20 SER B CA 1
ATOM 2628 C C . SER B 1 29 ? 20.63353 -50.06063 -13.44315 1.000 62.80059 20 SER B C 1
ATOM 2629 O O . SER B 1 29 ? 19.48746 -50.26955 -13.84831 1.000 57.77360 20 SER B O 1
ATOM 2632 N N . LYS B 1 30 ? 21.38132 -49.05369 -13.88651 1.000 58.80021 21 LYS B N 1
ATOM 2633 C CA . LYS B 1 30 ? 20.83497 -48.15446 -14.89590 1.000 61.79433 21 LYS B CA 1
ATOM 2634 C C . LYS B 1 30 ? 20.57000 -48.88935 -16.20357 1.000 56.27256 21 LYS B C 1
ATOM 2635 O O . LYS B 1 30 ? 19.59799 -48.57886 -16.90592 1.000 54.11304 21 LYS B O 1
ATOM 2641 N N . LYS B 1 31 ? 21.40103 -49.88265 -16.52454 1.000 58.29399 22 LYS B N 1
ATOM 2642 C CA . LYS B 1 31 ? 21.17839 -50.68185 -17.72530 1.000 75.42232 22 LYS B CA 1
ATOM 2643 C C . LYS B 1 31 ? 19.80960 -51.35296 -17.69030 1.000 72.00465 22 LYS B C 1
ATOM 2644 O O . LYS B 1 31 ? 19.08997 -51.37214 -18.69866 1.000 58.27042 22 LYS B O 1
ATOM 2650 N N . GLU B 1 32 ? 19.42511 -51.89278 -16.53071 1.000 53.03729 23 GLU B N 1
ATOM 2651 C CA . GLU B 1 32 ? 18.13282 -52.56314 -16.42517 1.000 56.35866 23 GLU B CA 1
ATOM 2652 C C . GLU B 1 32 ? 16.97336 -51.57684 -16.40334 1.000 50.35944 23 GLU B C 1
ATOM 2653 O O . GLU B 1 32 ? 15.87118 -51.92231 -16.84107 1.000 58.84586 23 GLU B O 1
ATOM 2659 N N . ILE B 1 33 ? 17.19378 -50.35217 -15.91688 1.000 52.51584 24 ILE B N 1
ATOM 2660 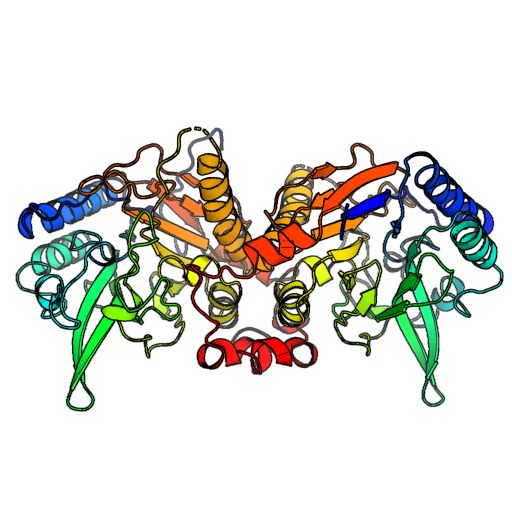C CA . ILE B 1 33 ? 16.16760 -49.31685 -16.02980 1.000 52.38301 24 ILE B CA 1
ATOM 2661 C C . ILE B 1 33 ? 15.86185 -49.03581 -17.49790 1.000 57.77909 24 ILE B C 1
ATOM 2662 O O . ILE B 1 33 ? 14.69988 -49.03700 -17.92228 1.000 58.81537 24 ILE B O 1
ATOM 2667 N N . VAL B 1 34 ? 16.90757 -48.77606 -18.28896 1.000 54.11036 25 VAL B N 1
ATOM 2668 C CA . VAL B 1 34 ? 16.73489 -48.48564 -19.71165 1.000 59.65301 25 VAL B CA 1
ATOM 2669 C C . VAL B 1 34 ? 16.06326 -49.65934 -20.41914 1.000 59.49392 25 VAL B C 1
ATOM 2670 O O . VAL B 1 34 ? 15.20950 -49.46663 -21.29775 1.000 54.65797 25 VAL B O 1
ATOM 2674 N N . ASP B 1 35 ? 16.42546 -50.89310 -20.03279 1.000 53.23783 26 ASP B N 1
ATOM 2675 C CA . ASP B 1 35 ? 15.79001 -52.08117 -20.60233 1.000 52.45941 26 ASP B CA 1
ATOM 2676 C C . ASP B 1 35 ? 14.28417 -52.06685 -20.37104 1.000 61.62954 26 ASP B C 1
ATOM 2677 O O . ASP B 1 35 ? 13.50826 -52.48469 -21.23923 1.000 60.18126 26 ASP B O 1
ATOM 2682 N N . ARG B 1 36 ? 13.85071 -51.60446 -19.19618 1.000 57.66780 27 ARG B N 1
ATOM 2683 C CA . ARG B 1 36 ? 12.42116 -51.55170 -18.91376 1.000 50.61154 27 ARG B CA 1
ATOM 2684 C C . ARG B 1 36 ? 11.73136 -50.51203 -19.79192 1.000 48.80779 27 ARG B C 1
ATOM 2685 O O . ARG B 1 36 ? 10.63982 -50.75910 -20.31703 1.000 55.45840 27 ARG B O 1
ATOM 2693 N N . LEU B 1 37 ? 12.37131 -49.36071 -19.99560 1.000 46.71082 28 LEU B N 1
ATOM 2694 C CA . LEU B 1 37 ? 11.81838 -48.35591 -20.89845 1.000 59.35657 28 LEU B CA 1
ATOM 2695 C C . LEU B 1 37 ? 11.65089 -48.91543 -22.30713 1.000 60.54258 28 LEU B C 1
ATOM 2696 O O . LEU B 1 37 ? 10.61961 -48.69930 -22.95445 1.000 61.69300 28 LEU B O 1
ATOM 2701 N N . ILE B 1 38 ? 12.65295 -49.64757 -22.79025 1.000 58.35653 29 ILE B N 1
ATOM 2702 C CA . ILE B 1 38 ? 12.58448 -50.22789 -24.12856 1.000 61.53507 29 ILE B CA 1
ATOM 2703 C C . ILE B 1 38 ? 11.45616 -51.24993 -24.21752 1.000 61.43833 29 ILE B C 1
ATOM 2704 O O . ILE B 1 38 ? 10.71730 -51.30156 -25.21209 1.000 57.96773 29 ILE B O 1
ATOM 2709 N N . ALA B 1 39 ? 11.30247 -52.07812 -23.18199 1.000 61.32269 30 ALA B N 1
ATOM 2710 C CA . ALA B 1 39 ? 10.23627 -53.07332 -23.19533 1.000 63.85187 30 ALA B CA 1
ATOM 2711 C C . ALA B 1 39 ? 8.87471 -52.40267 -23.29869 1.000 65.15772 30 ALA B C 1
ATOM 2712 O O . ALA B 1 39 ? 7.98641 -52.89047 -24.00684 1.000 60.14566 30 ALA B O 1
ATOM 2714 N N . LEU B 1 40 ? 8.69145 -51.28409 -22.59346 1.000 59.57168 31 LEU B N 1
ATOM 2715 C CA . LEU B 1 40 ? 7.44567 -50.53935 -22.71595 1.000 56.58994 31 LEU B CA 1
ATOM 2716 C C . LEU B 1 40 ? 7.31868 -49.92316 -24.10047 1.000 57.17119 31 LEU B C 1
ATOM 2717 O O . LEU B 1 40 ? 6.23367 -49.92230 -24.69367 1.000 54.92175 31 LEU B O 1
ATOM 2722 N N . LEU B 1 41 ? 8.42204 -49.39500 -24.62690 1.000 56.20391 32 LEU B N 1
ATOM 2723 C CA . LEU B 1 41 ? 8.41606 -48.83927 -25.97254 1.000 60.95701 32 LEU B CA 1
ATOM 2724 C C . LEU B 1 41 ? 8.08668 -49.91027 -27.00895 1.000 58.91793 32 LEU B C 1
ATOM 2725 O O . LEU B 1 41 ? 7.37417 -49.64752 -27.98353 1.000 63.03909 32 LEU B O 1
ATOM 2730 N N . ARG B 1 42 ? 8.57361 -51.13210 -26.80578 1.000 58.58765 33 ARG B N 1
ATOM 2731 C CA . ARG B 1 42 ? 8.22900 -52.20136 -27.73260 1.000 63.06480 33 ARG B CA 1
ATOM 2732 C C . ARG B 1 42 ? 6.75563 -52.56930 -27.63267 1.000 65.78743 33 ARG B C 1
ATOM 2733 O O . ARG B 1 42 ? 6.09158 -52.76795 -28.65908 1.000 63.14744 33 ARG B O 1
ATOM 2741 N N . GLN B 1 43 ? 6.22118 -52.67364 -26.41202 1.000 57.52101 34 GLN B N 1
ATOM 2742 C CA A GLN B 1 43 ? 4.79828 -52.96613 -26.28541 0.623 60.64126 34 GLN B CA 1
ATOM 2743 C CA B GLN B 1 43 ? 4.79811 -52.95365 -26.26094 0.377 60.20949 34 GLN B CA 1
ATOM 2744 C C . GLN B 1 43 ? 3.97115 -51.87984 -26.95203 1.000 57.65943 34 GLN B C 1
ATOM 2745 O O . GLN B 1 43 ? 2.96436 -52.17554 -27.60887 1.000 64.83093 34 GLN B O 1
ATOM 2756 N N . ALA B 1 44 ? 4.39588 -50.62245 -26.81857 1.000 51.84550 35 ALA B N 1
ATOM 2757 C CA . ALA B 1 44 ? 3.68771 -49.52508 -27.46852 1.000 50.84740 35 ALA B CA 1
ATOM 2758 C C . ALA B 1 44 ? 3.72013 -49.66201 -28.98697 1.000 56.50336 35 ALA B C 1
ATOM 2759 O O . ALA B 1 44 ? 2.72373 -49.37998 -29.66364 1.000 61.34718 35 ALA B O 1
ATOM 2761 N N . SER B 1 45 ? 4.86594 -50.05668 -29.54523 1.000 57.09297 36 SER B N 1
ATOM 2762 C CA . SER B 1 45 ? 4.93291 -50.28197 -30.98699 1.000 63.69851 36 SER B CA 1
ATOM 2763 C C . SER B 1 45 ? 3.92571 -51.33457 -31.40042 1.000 62.13468 36 SER B C 1
ATOM 2764 O O . SER B 1 45 ? 3.11171 -51.11295 -32.30414 1.000 60.19708 36 SER B O 1
ATOM 2767 N N . GLU B 1 46 ? 3.93854 -52.47149 -30.70145 1.000 58.50483 37 GLU B N 1
ATOM 2768 C CA . GLU B 1 46 ? 3.06019 -53.58210 -31.04103 1.000 64.76898 37 GLU B CA 1
ATOM 2769 C C . GLU B 1 46 ? 1.59488 -53.19573 -30.92502 1.000 60.31464 37 GLU B C 1
ATOM 2770 O O . GLU B 1 46 ? 0.74475 -53.78307 -31.59944 1.000 67.50983 37 GLU B O 1
ATOM 2776 N N . LYS B 1 47 ? 1.27753 -52.20357 -30.10617 1.000 63.26862 38 LYS B N 1
ATOM 2777 C CA . LYS B 1 47 ? -0.09301 -51.73207 -30.00901 1.000 66.63105 38 LYS B CA 1
ATOM 2778 C C . LYS B 1 47 ? -0.37155 -50.56040 -30.93787 1.000 71.00924 38 LYS B C 1
ATOM 2779 O O . LYS B 1 47 ? -1.41610 -49.91596 -30.79807 1.000 61.73588 38 LYS B O 1
ATOM 2785 N N . GLY B 1 48 ? 0.52889 -50.28807 -31.88951 1.000 68.69062 39 GLY B N 1
ATOM 2786 C CA . GLY B 1 48 ? 0.33013 -49.23969 -32.87435 1.000 61.88988 39 GLY B CA 1
ATOM 2787 C C . GLY B 1 48 ? 0.53543 -47.82474 -32.37692 1.000 62.58848 39 GLY B C 1
ATOM 2788 O O . GLY B 1 48 ? 0.03072 -46.88413 -32.99516 1.000 58.59857 39 GLY B O 1
ATOM 2789 N N . CYS B 1 49 ? 1.25554 -47.63445 -31.27692 1.000 56.56511 40 CYS B N 1
ATOM 2790 C CA . CYS B 1 49 ? 1.50064 -46.28327 -30.79336 1.000 56.75079 40 CYS B CA 1
ATOM 2791 C C . CYS B 1 49 ? 2.52951 -45.56732 -31.66028 1.000 63.14598 40 CYS B C 1
ATOM 2792 O O . CYS B 1 49 ? 3.49580 -46.15975 -32.14543 1.000 61.80441 40 CYS B O 1
ATOM 2795 N N . GLU B 1 50 ? 2.31620 -44.26538 -31.83646 1.000 58.59439 41 GLU B N 1
ATOM 2796 C CA . GLU B 1 50 ? 3.25567 -43.40736 -32.53328 1.000 54.02441 41 GLU B CA 1
ATOM 2797 C C . GLU B 1 50 ? 3.98717 -42.44963 -31.60712 1.000 54.51828 41 GLU B C 1
ATOM 2798 O O . GLU B 1 50 ? 4.99946 -41.87339 -32.01542 1.000 53.72832 41 GLU B O 1
ATOM 2804 N N . LEU B 1 51 ? 3.50014 -42.27302 -30.37915 1.000 56.02828 42 LEU B N 1
ATOM 2805 C CA . LEU B 1 51 ? 4.13703 -41.45798 -29.35526 1.000 55.74157 42 LEU B CA 1
ATOM 2806 C C . LEU B 1 51 ? 4.04059 -42.18919 -28.02582 1.000 52.43670 42 LEU B C 1
ATOM 2807 O O . LEU B 1 51 ? 2.99336 -42.75738 -27.70337 1.000 48.50487 42 LEU B O 1
ATOM 2812 N N . VAL B 1 52 ? 5.13559 -42.18303 -27.26739 1.000 58.12350 43 VAL B N 1
ATOM 2813 C CA . VAL B 1 52 ? 5.20926 -42.82702 -25.95661 1.000 57.55167 43 VAL B CA 1
ATOM 2814 C C . VAL B 1 52 ? 5.60947 -41.78431 -24.92463 1.000 54.21382 43 VAL B C 1
ATOM 2815 O O . VAL B 1 52 ? 6.61450 -41.08566 -25.09825 1.000 56.95945 43 VAL B O 1
ATOM 2819 N N . VAL B 1 53 ? 4.82864 -41.67905 -23.85322 1.000 49.14443 44 VAL B N 1
ATOM 2820 C CA . VAL B 1 53 ? 5.12703 -40.75852 -22.76502 1.000 43.05058 44 VAL B CA 1
ATOM 2821 C C . VAL B 1 53 ? 5.66411 -41.55395 -21.58682 1.000 45.43757 44 VAL B C 1
ATOM 2822 O O . VAL B 1 53 ? 5.01446 -42.50051 -21.12558 1.000 47.46322 44 VAL B O 1
ATOM 2826 N N . PHE B 1 54 ? 6.85665 -41.17321 -21.10133 1.000 54.73978 45 PHE B N 1
ATOM 2827 C CA . PHE B 1 54 ? 7.52309 -41.73890 -19.92976 1.000 50.36355 45 PHE B CA 1
ATOM 2828 C C . PHE B 1 54 ? 7.41367 -40.79205 -18.73817 1.000 47.30160 45 PHE B C 1
ATOM 2829 O O . PHE B 1 54 ? 7.11323 -39.60865 -18.91076 1.000 43.21646 45 PHE B O 1
ATOM 2837 N N . PRO B 1 55 ? 7.64196 -41.28224 -17.50759 1.000 38.48234 46 PRO B N 1
ATOM 2838 C CA . PRO B 1 55 ? 7.49172 -40.42921 -16.31637 1.000 37.70838 46 PRO B CA 1
ATOM 2839 C C . PRO B 1 55 ? 8.58983 -39.37645 -16.18131 1.000 44.05164 46 PRO B C 1
ATOM 2840 O O . PRO B 1 55 ? 9.60370 -39.36686 -16.88819 1.000 41.14649 46 PRO B O 1
ATOM 2844 N N . GLU B 1 56 ? 8.36610 -38.48063 -15.21372 1.000 45.22697 47 GLU B N 1
ATOM 2845 C CA . GLU B 1 56 ? 9.42339 -37.61128 -14.71394 1.000 44.24496 47 GLU B CA 1
ATOM 2846 C C . GLU B 1 56 ? 10.55221 -38.45585 -14.13874 1.000 43.01690 47 GLU B C 1
ATOM 2847 O O . GLU B 1 56 ? 10.31153 -39.53376 -13.58330 1.000 43.88655 47 GLU B O 1
ATOM 2853 N N . LEU B 1 57 ? 11.79168 -37.98123 -14.29936 1.000 41.82684 48 LEU B N 1
ATOM 2854 C CA . LEU B 1 57 ? 12.95411 -38.61561 -13.67416 1.000 41.41446 48 LEU B CA 1
ATOM 2855 C C . LEU B 1 57 ? 12.91040 -40.12826 -13.86337 1.000 45.43709 48 LEU B C 1
ATOM 2856 O O . LEU B 1 57 ? 13.05452 -40.91013 -12.91876 1.000 43.81735 48 LEU B O 1
ATOM 2861 N N . ALA B 1 58 ? 12.70550 -40.53709 -15.11650 1.000 45.41227 49 ALA B N 1
ATOM 2862 C CA . ALA B 1 58 ? 12.47490 -41.93767 -15.44727 1.000 49.86880 49 ALA B CA 1
ATOM 2863 C C . ALA B 1 58 ? 13.75313 -42.77651 -15.48617 1.000 47.28838 49 ALA B C 1
ATOM 2864 O O . ALA B 1 58 ? 13.67460 -43.98540 -15.72790 1.000 52.96208 49 ALA B O 1
ATOM 2866 N N . LEU B 1 59 ? 14.91964 -42.17874 -15.25134 1.000 49.20981 50 LEU B N 1
ATOM 2867 C CA . LEU B 1 59 ? 16.19068 -42.87570 -15.37765 1.000 54.07676 50 LEU B CA 1
ATOM 2868 C C . LEU B 1 59 ? 16.85112 -43.10515 -14.02987 1.000 54.11882 50 LEU B C 1
ATOM 2869 O O . LEU B 1 59 ? 18.05309 -43.38941 -13.97639 1.000 56.32854 50 LEU B O 1
ATOM 2874 N N . SER B 1 60 ? 16.09335 -42.98583 -12.94332 1.000 50.17538 51 SER B N 1
ATOM 2875 C CA . SER B 1 60 ? 16.66413 -43.19699 -11.61964 1.000 52.35752 51 SER B CA 1
ATOM 2876 C C . SER B 1 60 ? 15.54735 -43.37199 -10.60280 1.000 49.60267 51 SER B C 1
ATOM 2877 O O . SER B 1 60 ? 14.37872 -43.07370 -10.86450 1.000 45.50453 51 SER B O 1
ATOM 2880 N N . THR B 1 61 ? 15.93830 -43.83697 -9.42286 1.000 47.87814 52 THR B N 1
ATOM 2881 C CA . THR B 1 61 ? 15.07863 -43.75498 -8.25633 1.000 45.67542 52 THR B CA 1
ATOM 2882 C C . THR B 1 61 ? 14.73323 -42.29495 -7.99097 1.000 48.46381 52 THR B C 1
ATOM 2883 O O . THR B 1 61 ? 15.42455 -41.36744 -8.43689 1.000 50.00572 52 THR B O 1
ATOM 2887 N N . PHE B 1 62 ? 13.63256 -42.07957 -7.27573 1.000 43.92956 53 PHE B N 1
ATOM 2888 C CA . PHE B 1 62 ? 13.26866 -40.71062 -6.93433 1.000 39.29006 53 PHE B CA 1
ATOM 2889 C C . PHE B 1 62 ? 14.15011 -40.28177 -5.76994 1.000 44.56503 53 PHE B C 1
ATOM 2890 O O . PHE B 1 62 ? 13.77981 -40.35749 -4.59519 1.000 49.46813 53 PHE B O 1
ATOM 2898 N N . PHE B 1 63 ? 15.34859 -39.81120 -6.11532 1.000 46.86716 54 PHE B N 1
ATOM 2899 C CA . PHE B 1 63 ? 16.34969 -39.44494 -5.11465 1.000 51.42947 54 PHE B CA 1
ATOM 2900 C C . PHE B 1 63 ? 16.06781 -38.16569 -4.31753 1.000 50.68745 54 PHE B C 1
ATOM 2901 O O . PHE B 1 63 ? 16.73679 -37.94518 -3.29774 1.000 50.80288 54 PHE B O 1
ATOM 2909 N N . PRO B 1 64 ? 15.13238 -37.28748 -4.71562 1.000 47.58099 55 PRO B N 1
ATOM 2910 C CA . PRO B 1 64 ? 14.77310 -36.18516 -3.80765 1.000 50.62519 55 PRO B CA 1
ATOM 2911 C C . PRO B 1 64 ? 14.35466 -36.63978 -2.40713 1.000 56.10036 55 PRO B C 1
ATOM 2912 O O . PRO B 1 64 ? 14.35479 -35.81871 -1.47900 1.000 51.73385 55 PRO B O 1
ATOM 2916 N N . ARG B 1 65 ? 14.03788 -37.92218 -2.21429 1.000 56.19878 56 ARG B N 1
ATOM 2917 C CA . ARG B 1 65 ? 13.67713 -38.42443 -0.89647 1.000 54.23496 56 ARG B CA 1
ATOM 2918 C C . ARG B 1 65 ? 14.87808 -38.65578 0.01087 1.000 55.16106 56 ARG B C 1
ATOM 2919 O O . ARG B 1 65 ? 14.68946 -39.03531 1.17188 1.000 58.31000 56 ARG B O 1
ATOM 2927 N N . TRP B 1 66 ? 16.09816 -38.44087 -0.46322 1.000 57.13722 57 TRP B N 1
ATOM 2928 C CA . TRP B 1 66 ? 17.29104 -38.73699 0.32223 1.000 54.96852 57 TRP B CA 1
ATOM 2929 C C . TRP B 1 66 ? 18.07758 -37.46461 0.59469 1.000 56.96485 57 TRP B C 1
ATOM 2930 O O . TRP B 1 66 ? 18.17917 -36.59029 -0.26986 1.000 47.68548 57 TRP B O 1
ATOM 2941 N N . TYR B 1 67 ? 18.64348 -37.36970 1.79574 1.000 58.47226 58 TYR B N 1
ATOM 2942 C CA . TYR B 1 67 ? 19.40314 -36.19197 2.19324 1.000 58.82483 58 TYR B CA 1
ATOM 2943 C C . TYR B 1 67 ? 20.85350 -36.33135 1.74958 1.000 58.48950 58 TYR B C 1
ATOM 2944 O O . TYR B 1 67 ? 21.46957 -37.38217 1.93038 1.000 63.21223 58 TYR B O 1
ATOM 2953 N N . ALA B 1 68 ? 21.39906 -35.26587 1.18646 1.000 62.17060 59 ALA B N 1
ATOM 2954 C CA . ALA B 1 68 ? 22.77854 -35.27589 0.72362 1.000 67.63910 59 ALA B CA 1
ATOM 2955 C C . ALA B 1 68 ? 23.20756 -33.83313 0.55035 1.000 71.58846 59 ALA B C 1
ATOM 2956 O O . ALA B 1 68 ? 22.39641 -32.90980 0.65927 1.000 68.05759 59 ALA B O 1
ATOM 2958 N N . GLU B 1 69 ? 24.49537 -33.65124 0.26703 1.000 74.58994 60 GLU B N 1
ATOM 2959 C CA . GLU B 1 69 ? 24.99622 -32.33940 -0.11889 1.000 73.96337 60 GLU B CA 1
ATOM 2960 C C . GLU B 1 69 ? 24.19607 -31.82036 -1.30727 1.000 72.06962 60 GLU B C 1
ATOM 2961 O O . GLU B 1 69 ? 23.61442 -32.61189 -2.05623 1.000 73.92760 60 GLU B O 1
ATOM 2967 N N . ARG B 1 70 ? 24.16351 -30.49707 -1.49101 1.000 73.93759 61 ARG B N 1
ATOM 2968 C CA . ARG B 1 70 ? 23.41164 -29.91962 -2.60354 1.000 77.75649 61 ARG B CA 1
ATOM 2969 C C . ARG B 1 70 ? 23.91704 -30.42669 -3.95236 1.000 64.76832 61 ARG B C 1
ATOM 2970 O O . ARG B 1 70 ? 23.14906 -30.48650 -4.91835 1.000 60.93448 61 ARG B O 1
ATOM 2978 N N . ASP B 1 71 ? 25.19300 -30.81036 -4.03284 1.000 65.78927 62 ASP B N 1
ATOM 2979 C CA . ASP B 1 71 ? 25.78739 -31.37791 -5.23847 1.000 68.51343 62 ASP B CA 1
ATOM 2980 C C . ASP B 1 71 ? 26.09494 -32.86747 -5.09827 1.000 71.32426 62 ASP B C 1
ATOM 2981 O O . ASP B 1 71 ? 26.73325 -33.45097 -5.98401 1.000 73.41855 62 ASP B O 1
ATOM 2986 N N . GLY B 1 72 ? 25.65821 -33.49596 -4.01150 1.000 62.79136 63 GLY B N 1
ATOM 2987 C CA . GLY B 1 72 ? 25.96272 -34.88752 -3.76436 1.000 59.33057 63 GLY B CA 1
ATOM 2988 C C . GLY B 1 72 ? 25.11953 -35.87961 -4.52390 1.000 62.59566 63 GLY B C 1
ATOM 2989 O O . GLY B 1 72 ? 25.23805 -37.08508 -4.29008 1.000 55.80355 63 GLY B O 1
ATOM 2990 N N . MET B 1 73 ? 24.26384 -35.41152 -5.43408 1.000 60.47080 64 MET B N 1
ATOM 2991 C CA . MET B 1 73 ? 23.37056 -36.28690 -6.17990 1.000 57.78399 64 MET B CA 1
ATOM 2992 C C . MET B 1 73 ? 23.71435 -36.34235 -7.66079 1.000 57.05114 64 MET B C 1
ATOM 2993 O O . MET B 1 73 ? 22.97558 -36.96278 -8.43353 1.000 53.27579 64 MET B O 1
ATOM 2998 N N . ASP B 1 74 ? 24.82497 -35.72501 -8.07407 1.000 62.36117 65 ASP B N 1
ATOM 2999 C CA . ASP B 1 74 ? 25.15252 -35.65313 -9.49640 1.000 68.33555 65 ASP B CA 1
ATOM 3000 C C . ASP B 1 74 ? 25.27245 -37.03051 -10.14122 1.000 67.72749 65 ASP B C 1
ATOM 3001 O O . ASP B 1 74 ? 25.15917 -37.14426 -11.36907 1.000 62.87846 65 ASP B O 1
ATOM 3006 N N . GLY B 1 75 ? 25.48101 -38.07641 -9.33820 1.000 74.24794 66 GLY B N 1
ATOM 3007 C CA . GLY B 1 75 ? 25.57674 -39.42947 -9.85325 1.000 75.20078 66 GLY B CA 1
ATOM 3008 C C . GLY B 1 75 ? 24.29351 -39.96130 -10.45275 1.000 62.80236 66 GLY B C 1
ATOM 3009 O O . GLY B 1 75 ? 24.34256 -40.90087 -11.25229 1.000 62.95024 66 GLY B O 1
ATOM 3010 N N . TYR B 1 76 ? 23.14804 -39.39277 -10.08380 1.000 55.93852 67 TYR B N 1
ATOM 3011 C CA . TYR B 1 76 ? 21.89526 -39.76746 -10.72841 1.000 63.09757 67 TYR B CA 1
ATOM 3012 C C . TYR B 1 76 ? 21.63548 -39.02243 -12.03811 1.000 55.75978 67 TYR B C 1
ATOM 3013 O O . TYR B 1 76 ? 20.76296 -39.44327 -12.80427 1.000 53.70279 67 TYR B O 1
ATOM 3022 N N . PHE B 1 77 ? 22.36421 -37.94451 -12.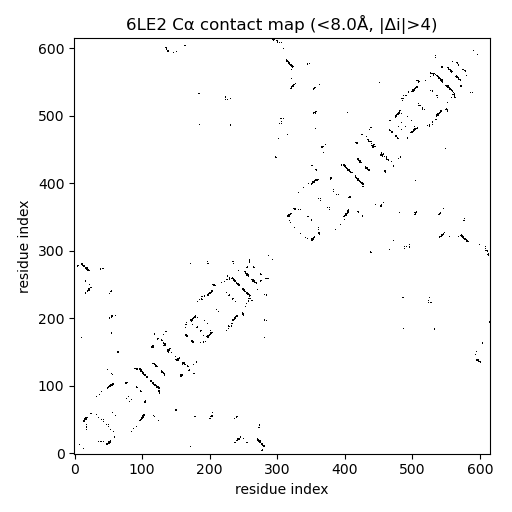31454 1.000 56.30599 68 PHE B N 1
ATOM 3023 C CA . PHE B 1 77 ? 22.03866 -37.06706 -13.42873 1.000 57.26694 68 PHE B CA 1
ATOM 3024 C C . PHE B 1 77 ? 22.61438 -37.59249 -14.74989 1.000 62.71021 68 PHE B C 1
ATOM 3025 O O . PHE B 1 77 ? 23.55737 -38.39038 -14.78586 1.000 61.35208 68 PHE B O 1
ATOM 3033 N N . GLU B 1 78 ? 22.04166 -37.10895 -15.84969 1.000 64.51240 69 GLU B N 1
ATOM 3034 C CA . GLU B 1 78 ? 22.48911 -37.48091 -17.18705 1.000 69.15553 69 GLU B CA 1
ATOM 3035 C C . GLU B 1 78 ? 23.59460 -36.54053 -17.64552 1.000 77.93390 69 GLU B C 1
ATOM 3036 O O . GLU B 1 78 ? 23.42766 -35.31605 -17.61231 1.000 71.80773 69 GLU B O 1
ATOM 3042 N N . ASP B 1 79 ? 24.72163 -37.12382 -18.06621 1.000 88.68971 70 ASP B N 1
ATOM 3043 C CA . ASP B 1 79 ? 25.81626 -36.34775 -18.64209 1.000 91.53345 70 ASP B CA 1
ATOM 3044 C C . ASP B 1 79 ? 25.34384 -35.57542 -19.86837 1.000 81.66632 70 ASP B C 1
ATOM 3045 O O . ASP B 1 79 ? 25.36853 -34.33925 -19.89483 1.000 85.25187 70 ASP B O 1
ATOM 3050 N N . GLY B 1 80 ? 24.91628 -36.29808 -20.90206 1.000 74.15578 71 GLY B N 1
ATOM 3051 C CA . GLY B 1 80 ? 24.29025 -35.69748 -22.06030 1.000 73.49683 71 GLY B CA 1
ATOM 3052 C C . GLY B 1 80 ? 22.94919 -36.35522 -22.33027 1.000 68.75306 71 GLY B C 1
ATOM 3053 O O . GLY B 1 80 ? 22.49284 -37.21137 -21.57324 1.000 66.97707 71 GLY B O 1
ATOM 3054 N N . MET B 1 81 ? 22.33061 -35.93165 -23.41421 1.000 67.09614 72 MET B N 1
ATOM 3055 C CA . MET B 1 81 ? 21.07765 -36.56358 -23.80127 1.000 66.65085 72 MET B CA 1
ATOM 3056 C C . MET B 1 81 ? 20.94715 -36.57591 -25.32219 1.000 75.58383 72 MET B C 1
ATOM 3057 O O . MET B 1 81 ? 20.78762 -35.51694 -25.94817 1.000 79.03340 72 MET B O 1
ATOM 3062 N N . PRO B 1 82 ? 21.03349 -37.75482 -25.95856 1.000 69.60143 73 PRO B N 1
ATOM 3063 C CA . PRO B 1 82 ? 21.33386 -39.03098 -25.29330 1.000 64.58192 73 PRO B CA 1
ATOM 3064 C C . PRO B 1 82 ? 22.80709 -39.18871 -24.90647 1.000 62.21619 73 PRO B C 1
ATOM 3065 O O . PRO B 1 82 ? 23.66575 -38.48752 -25.43145 1.000 64.34355 73 PRO B O 1
ATOM 3069 N N . ASN B 1 83 ? 23.08483 -40.09740 -23.98169 1.000 61.90226 74 ASN B N 1
ATOM 3070 C CA . ASN B 1 83 ? 24.43866 -40.47324 -23.60071 1.000 68.88890 74 ASN B CA 1
ATOM 3071 C C . ASN B 1 83 ? 24.60577 -41.97250 -23.86963 1.000 66.11076 74 ASN B C 1
ATOM 3072 O O . ASN B 1 83 ? 23.75726 -42.59933 -24.50728 1.000 67.79001 74 ASN B O 1
ATOM 3077 N N . ALA B 1 84 ? 25.70054 -42.55804 -23.37991 1.000 63.08399 75 ALA B N 1
ATOM 3078 C CA . ALA B 1 84 ? 25.92556 -43.97643 -23.64701 1.000 68.86568 75 ALA B CA 1
ATOM 3079 C C . ALA B 1 84 ? 24.82131 -44.84192 -23.04113 1.000 67.32144 75 ALA B C 1
ATOM 3080 O O . ALA B 1 84 ? 24.41173 -45.84542 -23.63549 1.000 73.24133 75 ALA B O 1
ATOM 3082 N N . ALA B 1 85 ? 24.31226 -44.46486 -21.86949 1.000 69.36072 76 ALA B N 1
ATOM 3083 C CA . ALA B 1 85 ? 23.33788 -45.31875 -21.19900 1.000 73.68635 76 ALA B CA 1
ATOM 3084 C C . ALA B 1 85 ? 21.98354 -45.29331 -21.89766 1.000 68.61594 76 ALA B C 1
ATOM 3085 O O . ALA B 1 85 ? 21.28379 -46.31223 -21.93317 1.000 76.04330 76 ALA B O 1
ATOM 3087 N N . THR B 1 86 ? 21.60393 -44.15081 -22.46189 1.000 62.64414 77 THR B N 1
ATOM 3088 C CA . THR B 1 86 ? 20.28429 -43.96150 -23.03962 1.000 56.64575 77 THR B CA 1
ATOM 3089 C C . THR B 1 86 ? 20.24337 -44.15746 -24.55338 1.000 60.23110 77 THR B C 1
ATOM 3090 O O . THR B 1 86 ? 19.15148 -44.30621 -25.11497 1.000 55.71808 77 THR B O 1
ATOM 3094 N N . LEU B 1 87 ? 21.39416 -44.17538 -25.21933 1.000 66.47186 78 LEU B N 1
ATOM 3095 C CA . LEU B 1 87 ? 21.41551 -44.32998 -26.67225 1.000 72.14711 78 LEU B CA 1
ATOM 3096 C C . LEU B 1 87 ? 20.67089 -45.56869 -27.16301 1.000 76.59789 78 LEU B C 1
ATOM 3097 O O . LEU B 1 87 ? 20.05313 -45.48939 -28.23918 1.000 76.05773 78 LEU B O 1
ATOM 3102 N N . PRO B 1 88 ? 20.68898 -46.71834 -26.46691 1.000 71.24121 79 PRO B N 1
ATOM 3103 C CA . PRO B 1 88 ? 19.85257 -47.84209 -26.92315 1.000 71.90112 79 PRO B CA 1
ATOM 3104 C C . PRO B 1 88 ? 18.37361 -47.50683 -27.03602 1.000 69.39675 79 PRO B C 1
ATOM 3105 O O . PRO B 1 88 ? 17.71009 -48.01186 -27.95199 1.000 75.36505 79 PRO B O 1
ATOM 3109 N N . LEU B 1 89 ? 17.83241 -46.67635 -26.13445 1.000 58.08715 80 LEU B N 1
ATOM 3110 C CA . LEU B 1 89 ? 16.41569 -46.32661 -26.21449 1.000 62.21523 80 LEU B CA 1
ATOM 3111 C C . LEU B 1 89 ? 16.13402 -45.43303 -27.41910 1.000 61.28107 80 LEU B C 1
ATOM 3112 O O . LEU B 1 89 ? 15.17628 -45.66481 -28.16897 1.000 61.21969 80 LEU B O 1
ATOM 3117 N N . PHE B 1 90 ? 16.94808 -44.39352 -27.61032 1.000 57.92139 81 PHE B N 1
ATOM 3118 C CA . PHE B 1 90 ? 16.77936 -43.52732 -28.77552 1.000 56.66883 81 PHE B CA 1
ATOM 3119 C C . PHE B 1 90 ? 16.85409 -44.32593 -30.07307 1.000 55.67083 81 PHE B C 1
ATOM 3120 O O . PHE B 1 90 ? 16.10678 -44.06166 -31.02246 1.000 64.20073 81 PHE B O 1
ATOM 3128 N N . GLU B 1 91 ? 17.75790 -45.30503 -30.13279 1.000 60.54104 82 GLU B N 1
ATOM 3129 C CA . GLU B 1 91 ? 17.94375 -46.07262 -31.36312 1.000 66.14595 82 GLU B CA 1
ATOM 3130 C C . GLU B 1 91 ? 16.78452 -47.03104 -31.60749 1.000 69.36870 82 GLU B C 1
ATOM 3131 O O . GLU B 1 91 ? 16.37889 -47.24285 -32.75746 1.000 71.11601 82 GLU B O 1
ATOM 3137 N N . GLU B 1 92 ? 16.25579 -47.64243 -30.54649 1.000 65.77382 83 GLU B N 1
ATOM 3138 C CA . GLU B 1 92 ? 15.07486 -48.48315 -30.70449 1.000 68.10284 83 GLU B CA 1
ATOM 3139 C C . GLU B 1 92 ? 13.87780 -47.66326 -31.16960 1.000 62.60511 83 GLU B C 1
ATOM 3140 O O . GLU B 1 92 ? 13.14840 -48.07554 -32.07767 1.000 63.84467 83 GLU B O 1
ATOM 3146 N N . ALA B 1 93 ? 13.65223 -46.50180 -30.55067 1.000 62.14589 84 ALA B N 1
ATOM 3147 C CA . ALA B 1 93 ? 12.50771 -45.67400 -30.92385 1.000 61.14713 84 ALA B CA 1
ATOM 3148 C C . ALA B 1 93 ? 12.57546 -45.25986 -32.39706 1.000 68.33780 84 ALA B C 1
ATOM 3149 O O . ALA B 1 93 ? 11.58907 -45.38335 -33.13418 1.000 71.44709 84 ALA B O 1
ATOM 3151 N N . ARG B 1 94 ? 13.74494 -44.80256 -32.85644 1.000 62.90056 85 ARG B N 1
ATOM 3152 C CA . ARG B 1 94 ? 13.86827 -44.38799 -34.25120 1.000 66.03903 85 ARG B CA 1
ATOM 3153 C C . ARG B 1 94 ? 13.70129 -45.57198 -35.19253 1.000 72.15099 85 ARG B C 1
ATOM 3154 O O . ARG B 1 94 ? 13.10412 -45.44496 -36.26883 1.000 69.62745 85 ARG B O 1
ATOM 3162 N N . ARG B 1 95 ? 14.22127 -46.73052 -34.79623 1.000 72.97960 86 ARG B N 1
ATOM 3163 C CA . ARG B 1 95 ? 14.12201 -47.92792 -35.62145 1.000 81.81384 86 ARG B CA 1
ATOM 3164 C C . ARG B 1 95 ? 12.67564 -48.39016 -35.75324 1.000 76.99789 86 ARG B C 1
ATOM 3165 O O . ARG B 1 95 ? 12.26920 -48.88602 -36.81015 1.000 81.03336 86 ARG B O 1
ATOM 3173 N N . LEU B 1 96 ? 11.88624 -48.22033 -34.69410 1.000 72.53462 87 LEU B N 1
ATOM 3174 C CA . LEU B 1 96 ? 10.46130 -48.52193 -34.68279 1.000 71.92320 87 LEU B CA 1
ATOM 3175 C C . LEU B 1 96 ? 9.60860 -47.39860 -35.24917 1.000 73.62534 87 LEU B C 1
ATOM 3176 O O . LEU B 1 96 ? 8.40928 -47.60616 -35.45349 1.000 74.77712 87 LEU B O 1
ATOM 3181 N N . GLY B 1 97 ? 10.18575 -46.22467 -35.48662 1.000 71.01168 88 GLY B N 1
ATOM 3182 C CA . GLY B 1 97 ? 9.42479 -45.08543 -35.96596 1.000 59.15900 88 GLY B CA 1
ATOM 3183 C C . GLY B 1 97 ? 8.50475 -44.48929 -34.92057 1.000 65.22832 88 GLY B C 1
ATOM 3184 O O . GLY B 1 97 ? 7.39652 -44.04358 -35.25506 1.000 59.96209 88 GLY B O 1
ATOM 3185 N N . ILE B 1 98 ? 8.93931 -44.46244 -33.65949 1.000 66.00340 89 ILE B N 1
ATOM 3186 C CA . ILE B 1 98 ? 8.11911 -44.02047 -32.53918 1.000 56.04142 89 ILE B CA 1
ATOM 3187 C C . ILE B 1 98 ? 8.78139 -42.82750 -31.86823 1.000 53.58508 89 ILE B C 1
ATOM 3188 O O . ILE B 1 98 ? 9.96677 -42.88113 -31.52699 1.000 58.32256 89 ILE B O 1
ATOM 3193 N N . GLY B 1 99 ? 8.01147 -41.77820 -31.63787 1.000 55.74101 90 GLY B N 1
ATOM 3194 C CA . GLY B 1 99 ? 8.48412 -40.68005 -30.82601 1.000 54.69766 90 GLY B CA 1
ATOM 3195 C C . GLY B 1 99 ? 8.22025 -40.90755 -29.34254 1.000 53.13923 90 GLY B C 1
ATOM 3196 O O . GLY B 1 99 ? 7.40527 -41.75056 -28.96377 1.000 53.26510 90 GLY B O 1
ATOM 3197 N N . PHE B 1 100 ? 8.92009 -40.14820 -28.49669 1.000 51.12372 91 PHE B N 1
ATOM 3198 C CA . PHE B 1 100 ? 8.71396 -40.27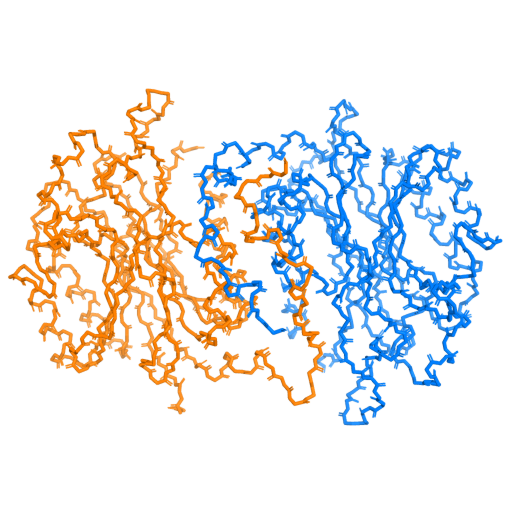183 -27.05273 1.000 48.79165 91 PHE B CA 1
ATOM 3199 C C . PHE B 1 100 ? 9.08037 -38.97493 -26.34657 1.000 49.50617 91 PHE B C 1
ATOM 3200 O O . PHE B 1 100 ? 9.79189 -38.12205 -26.89072 1.000 50.11332 91 PHE B O 1
ATOM 3208 N N . SER B 1 101 ? 8.56199 -38.83492 -25.12252 1.000 48.60775 92 SER B N 1
ATOM 3209 C CA . SER B 1 101 ? 9.03283 -37.83817 -24.17021 1.000 48.24687 92 SER B CA 1
ATOM 3210 C C . SER B 1 101 ? 9.61819 -38.55798 -22.96484 1.000 49.13160 92 SER B C 1
ATOM 3211 O O . SER B 1 101 ? 9.05064 -39.54408 -22.48737 1.000 51.01070 92 SER B O 1
ATOM 3214 N N . LEU B 1 102 ? 10.74667 -38.05381 -22.47005 1.000 52.25265 93 LEU B N 1
ATOM 3215 C CA . LEU B 1 102 ? 11.50981 -38.73201 -21.43012 1.000 52.27871 93 LEU B CA 1
ATOM 3216 C C . LEU B 1 102 ? 11.95096 -37.73421 -20.37156 1.000 52.86194 93 LEU B C 1
ATOM 3217 O O . LEU B 1 102 ? 12.54971 -36.70063 -20.69187 1.000 49.85301 93 LEU B O 1
ATOM 3222 N N . GLY B 1 103 ? 11.65610 -38.05527 -19.11452 1.000 51.86017 94 GLY B N 1
ATOM 3223 C CA . GLY B 1 103 ? 12.08641 -37.23411 -17.99871 1.000 45.95943 94 GLY B CA 1
ATOM 3224 C C . GLY B 1 103 ? 13.40886 -37.73979 -17.44357 1.000 42.29625 94 GLY B C 1
ATOM 3225 O O . GLY B 1 103 ? 13.65752 -38.93751 -17.40342 1.000 44.22043 94 GLY B O 1
ATOM 3226 N N . TYR B 1 104 ? 14.25172 -36.80638 -17.01162 1.000 43.37778 95 TYR B N 1
ATOM 3227 C CA . TYR B 1 104 ? 15.57885 -37.13765 -16.50435 1.000 42.13096 95 TYR B CA 1
ATOM 3228 C C . TYR B 1 104 ? 16.10910 -35.94338 -15.72973 1.000 45.47169 95 TYR B C 1
ATOM 3229 O O . TYR B 1 104 ? 15.54421 -34.84725 -15.77005 1.000 42.81931 95 TYR B O 1
ATOM 3238 N N . ALA B 1 105 ? 17.22353 -36.16442 -15.05143 1.000 51.18609 96 ALA B N 1
ATOM 3239 C CA . ALA B 1 105 ? 17.88338 -35.13239 -14.27033 1.000 54.89947 96 ALA B CA 1
ATOM 3240 C C . ALA B 1 105 ? 19.04679 -34.62748 -15.10831 1.000 56.66501 96 ALA B C 1
ATOM 3241 O O . ALA B 1 105 ? 20.00063 -35.37208 -15.36066 1.000 53.11470 96 ALA B O 1
ATOM 3243 N N . GLU B 1 106 ? 18.96315 -33.36568 -15.53549 1.000 59.32531 97 GLU B N 1
ATOM 3244 C CA . GLU B 1 106 ? 19.88728 -32.80181 -16.51168 1.000 57.31044 97 GLU B CA 1
ATOM 3245 C C . GLU B 1 106 ? 21.03248 -32.08637 -15.80549 1.000 61.94492 97 GLU B C 1
ATOM 3246 O O . GLU B 1 106 ? 20.80606 -31.17687 -14.99705 1.000 63.65574 97 GLU B O 1
ATOM 3252 N N . LEU B 1 107 ? 22.25652 -32.49345 -16.13088 1.000 64.21317 98 LEU B N 1
ATOM 3253 C CA . LEU B 1 107 ? 23.48475 -31.84011 -15.69879 1.000 66.90138 98 LEU B CA 1
ATOM 3254 C C . LEU B 1 107 ? 24.12836 -31.20958 -16.92975 1.000 69.40044 98 LEU B C 1
ATOM 3255 O O . LEU B 1 107 ? 24.37061 -31.90263 -17.92635 1.000 76.14181 98 LEU B O 1
ATOM 3260 N N . VAL B 1 108 ? 24.39748 -29.90377 -16.87180 1.000 67.04973 99 VAL B N 1
ATOM 3261 C CA . VAL B 1 108 ? 24.81045 -29.16816 -18.06331 1.000 79.16260 99 VAL B CA 1
ATOM 3262 C C . VAL B 1 108 ? 25.70390 -27.99646 -17.67033 1.000 81.09606 99 VAL B C 1
ATOM 3263 O O . VAL B 1 108 ? 25.58154 -27.43251 -16.57897 1.000 80.72871 99 VAL B O 1
ATOM 3267 N N . GLN B 1 109 ? 26.62073 -27.64609 -18.57736 1.000 85.90383 100 GLN B N 1
ATOM 3268 C CA . GLN B 1 109 ? 27.48288 -26.46907 -18.46499 1.000 94.20172 100 GLN B CA 1
ATOM 3269 C C . GLN B 1 109 ? 26.86260 -25.33609 -19.27664 1.000 101.31123 100 GLN B C 1
ATOM 3270 O O . GLN B 1 109 ? 26.98966 -25.29885 -20.50248 1.000 103.81141 100 GLN B O 1
ATOM 3276 N N . GLU B 1 110 ? 26.19658 -24.40737 -18.59697 1.000 108.45321 101 GLU B N 1
ATOM 3277 C CA . GLU B 1 110 ? 25.64862 -23.21583 -19.23096 1.000 115.16983 101 GLU B CA 1
ATOM 3278 C C . GLU B 1 110 ? 26.23234 -21.98738 -18.55387 1.000 124.04415 101 GLU B C 1
ATOM 3279 O O . GLU B 1 110 ? 26.28141 -21.92179 -17.32068 1.000 128.70066 101 GLU B O 1
ATOM 3285 N N . ASP B 1 111 ? 26.64116 -21.01055 -19.37090 1.000 128.17699 102 ASP B N 1
ATOM 3286 C CA . ASP B 1 111 ? 27.45397 -19.86260 -18.97216 1.000 130.50047 102 ASP B CA 1
ATOM 3287 C C . ASP B 1 111 ? 28.51385 -20.24612 -17.94421 1.000 121.35416 102 ASP B C 1
ATOM 3288 O O . ASP B 1 111 ? 28.45491 -19.81968 -16.78614 1.000 121.31686 102 ASP B O 1
ATOM 3293 N N . GLY B 1 112 ? 29.48428 -21.04897 -18.36420 1.000 109.44532 103 GLY B N 1
ATOM 3294 C CA . GLY B 1 112 ? 30.61263 -21.41409 -17.50343 1.000 108.14643 103 GLY B CA 1
ATOM 3295 C C . GLY B 1 112 ? 30.35320 -22.35610 -16.34894 1.000 107.27151 103 GLY B C 1
ATOM 3296 O O . GLY B 1 112 ? 31.09733 -23.32383 -16.16719 1.000 107.18381 103 GLY B O 1
ATOM 3297 N N . ARG B 1 113 ? 29.30241 -22.10596 -15.56894 1.000 105.46993 104 ARG B N 1
ATOM 3298 C CA . ARG B 1 113 ? 28.99645 -22.89220 -14.38101 1.000 104.06391 104 ARG B CA 1
ATOM 3299 C C . ARG B 1 113 ? 28.14528 -24.11347 -14.72383 1.000 98.11534 104 ARG B C 1
ATOM 3300 O O . ARG B 1 113 ? 27.59400 -24.24249 -15.81856 1.000 97.85156 104 ARG B O 1
ATOM 3308 N N . VAL B 1 114 ? 28.03181 -25.00861 -13.74947 1.000 91.53574 105 VAL B N 1
ATOM 3309 C CA . VAL B 1 114 ? 27.23076 -26.22133 -13.87229 1.000 84.19985 105 VAL B CA 1
ATOM 3310 C C . VAL B 1 114 ? 25.82228 -25.93613 -13.37010 1.000 77.56541 105 VAL B C 1
ATOM 3311 O O . VAL B 1 114 ? 25.64308 -25.37882 -12.27983 1.000 79.65637 105 VAL B O 1
ATOM 3315 N N . ARG B 1 115 ? 24.81893 -26.31837 -14.16020 1.000 68.57489 106 ARG B N 1
ATOM 3316 C CA . ARG B 1 115 ? 23.42421 -26.11564 -13.79433 1.000 61.10076 106 ARG B CA 1
ATOM 3317 C C . ARG B 1 115 ? 22.70402 -27.45839 -13.69619 1.000 54.30902 106 ARG B C 1
ATOM 3318 O O . ARG B 1 115 ? 23.07206 -28.43330 -14.35761 1.000 59.47710 106 ARG B O 1
ATOM 3326 N N . ARG B 1 116 ? 21.68322 -27.50979 -12.84503 1.000 55.58809 107 ARG B N 1
ATOM 3327 C CA . ARG B 1 116 ? 20.94425 -28.73768 -12.57685 1.000 54.06750 107 ARG B CA 1
ATOM 3328 C C . ARG B 1 116 ? 19.46647 -28.49904 -12.83766 1.000 59.60712 107 ARG B C 1
ATOM 3329 O O . ARG B 1 116 ? 18.84882 -27.65087 -12.18708 1.000 58.59472 107 ARG B O 1
ATOM 3337 N N . PHE B 1 117 ? 18.89354 -29.25656 -13.76910 1.000 61.23288 108 PHE B N 1
ATOM 3338 C CA . PHE B 1 117 ? 17.48848 -29.10153 -14.10669 1.000 53.94474 108 PHE B CA 1
ATOM 3339 C C . PHE B 1 117 ? 16.78374 -30.44885 -14.06380 1.000 48.33709 108 PHE B C 1
ATOM 3340 O O . PHE B 1 117 ? 17.38546 -31.48922 -14.33316 1.000 47.57582 108 PHE B O 1
ATOM 3348 N N . ASN B 1 118 ? 15.50329 -30.40445 -13.68022 1.000 49.81154 109 ASN B N 1
ATOM 3349 C CA . ASN B 1 118 ? 14.56459 -31.51875 -13.79763 1.000 47.85546 109 ASN B CA 1
ATOM 3350 C C . ASN B 1 118 ? 13.88108 -31.35011 -15.15272 1.000 48.16962 109 ASN B C 1
ATOM 3351 O O . ASN B 1 118 ? 13.08636 -30.42091 -15.34352 1.000 42.68870 109 ASN B O 1
ATOM 3356 N N . THR B 1 119 ? 14.19190 -32.23481 -16.09478 1.000 49.99841 110 THR B N 1
ATOM 3357 C CA . THR B 1 119 ? 13.94742 -31.96948 -17.50529 1.000 50.19080 110 THR B CA 1
ATOM 3358 C C . THR B 1 119 ? 13.15287 -33.09097 -18.15668 1.000 47.08642 110 THR B C 1
ATOM 3359 O O . THR B 1 119 ? 13.28942 -34.26047 -17.79263 1.000 48.38022 110 THR B O 1
ATOM 3363 N N . THR B 1 120 ? 12.30965 -32.72204 -19.12078 1.000 44.88202 111 THR B N 1
ATOM 3364 C CA . THR B 1 120 ? 11.75508 -33.67005 -20.07604 1.000 50.47364 111 THR B CA 1
ATOM 3365 C C . THR B 1 120 ? 12.16973 -33.26611 -21.48170 1.000 47.28016 111 THR B C 1
ATOM 3366 O O . THR B 1 120 ? 12.13142 -32.08550 -21.83875 1.000 47.82744 111 THR B O 1
ATOM 3370 N N . VAL B 1 121 ? 12.54891 -34.25282 -22.27984 1.000 51.79885 112 VAL B N 1
ATOM 3371 C CA . VAL B 1 121 ? 12.93876 -34.04285 -23.66856 1.000 49.87908 112 VAL B CA 1
ATOM 3372 C C . VAL B 1 121 ? 11.94798 -34.77959 -24.56147 1.000 52.25358 112 VAL B C 1
ATOM 3373 O O . VAL B 1 121 ? 11.54529 -35.90991 -24.26075 1.000 55.37771 112 VAL B O 1
ATOM 3377 N N . LEU B 1 122 ? 11.52609 -34.12315 -25.63818 1.000 51.68724 113 LEU B N 1
ATOM 3378 C CA . LEU B 1 122 ? 10.53424 -34.66440 -26.55702 1.000 51.69777 113 LEU B CA 1
ATOM 3379 C C . LEU B 1 122 ? 11.22487 -35.01877 -27.87302 1.000 56.83915 113 LEU B C 1
ATOM 3380 O O . LEU B 1 122 ? 11.84992 -34.15675 -28.49958 1.000 56.10220 113 LEU B O 1
ATOM 3385 N N . VAL B 1 123 ? 11.12929 -36.28966 -28.27054 1.000 57.00417 114 VAL B N 1
ATOM 3386 C CA . VAL B 1 123 ? 11.82277 -36.83461 -29.43788 1.000 57.12550 114 VAL B CA 1
ATOM 3387 C C . VAL B 1 123 ? 10.77392 -37.31403 -30.43081 1.000 57.77309 114 VAL B C 1
ATOM 3388 O O . VAL B 1 123 ? 9.83592 -38.02549 -30.05010 1.000 56.32002 114 VAL B O 1
ATOM 3392 N N . GLU B 1 124 ? 10.94888 -36.94378 -31.69699 1.000 55.71231 115 GLU B N 1
ATOM 3393 C CA . GLU B 1 124 ? 9.98308 -37.16339 -32.76445 1.000 56.50651 115 GLU B CA 1
ATOM 3394 C C . GLU B 1 124 ? 10.22087 -38.53110 -33.42742 1.000 60.05492 115 GLU B C 1
ATOM 3395 O O . GLU B 1 124 ? 11.21876 -39.20807 -33.17039 1.000 63.15817 115 GLU B O 1
ATOM 3401 N N . ARG B 1 125 ? 9.25977 -38.95253 -34.26344 1.000 60.57343 116 ARG B N 1
ATOM 3402 C CA . ARG B 1 125 ? 9.30613 -40.27321 -34.89208 1.000 62.90293 116 ARG B CA 1
ATOM 3403 C C . ARG B 1 125 ? 10.60724 -40.53656 -35.64713 1.000 64.80589 116 ARG B C 1
ATOM 3404 O O . ARG B 1 125 ? 11.02183 -41.69258 -35.76074 1.000 65.79700 116 ARG B O 1
ATOM 3412 N N . ASN B 1 126 ? 11.25213 -39.50036 -36.18863 1.000 68.75687 117 ASN B N 1
ATOM 3413 C CA . ASN B 1 126 ? 12.49752 -39.67134 -36.94103 1.000 70.29859 117 ASN B CA 1
ATOM 3414 C C . ASN B 1 126 ? 13.74006 -39.71567 -36.05383 1.000 71.84225 117 ASN B C 1
ATOM 3415 O O . ASN B 1 126 ? 14.85032 -39.88550 -36.57674 1.000 64.12692 117 ASN B O 1
ATOM 3420 N N . GLY B 1 127 ? 13.58665 -39.55361 -34.73577 1.000 68.54132 118 GLY B N 1
ATOM 3421 C CA . GLY B 1 127 ? 14.71180 -39.59174 -33.82054 1.000 76.36495 118 GLY B CA 1
ATOM 3422 C C . GLY B 1 127 ? 15.36870 -38.25428 -33.55200 1.000 75.93487 118 GLY B C 1
ATOM 3423 O O . GLY B 1 127 ? 16.40064 -38.21355 -32.86698 1.000 72.12426 118 GLY B O 1
ATOM 3424 N N . GLU B 1 128 ? 14.81082 -37.16656 -34.07491 1.000 73.13603 119 GLU B N 1
ATOM 3425 C CA . GLU B 1 128 ? 15.30681 -35.82582 -33.81709 1.000 74.63913 119 GLU B CA 1
ATOM 3426 C C . GLU B 1 128 ? 14.67067 -35.26084 -32.55255 1.000 65.51212 119 GLU B C 1
ATOM 3427 O O . GLU B 1 128 ? 13.48417 -35.47772 -32.28832 1.000 57.30345 119 GLU B O 1
ATOM 3433 N N . ILE B 1 129 ? 15.46682 -34.53053 -31.77350 1.000 63.90495 120 ILE B N 1
ATOM 3434 C CA . ILE B 1 129 ? 14.96771 -33.86824 -30.57087 1.000 55.82905 120 ILE B CA 1
ATOM 3435 C C . ILE B 1 129 ? 14.12976 -32.66358 -30.98708 1.000 65.90967 120 ILE B C 1
ATOM 3436 O O . ILE B 1 129 ? 14.64044 -31.69371 -31.55842 1.000 67.41934 120 ILE B O 1
ATOM 3441 N N . VAL B 1 130 ? 12.83526 -32.72426 -30.69449 1.000 63.18287 121 VAL B N 1
ATOM 3442 C CA . VAL B 1 130 ? 11.95605 -31.58928 -30.93358 1.000 60.87480 121 VAL B CA 1
ATOM 3443 C C . VAL B 1 130 ? 12.28708 -30.45794 -29.97305 1.000 62.40235 121 VAL B C 1
ATOM 3444 O O . VAL B 1 130 ? 12.39079 -29.29073 -30.36568 1.000 67.55826 121 VAL B O 1
ATOM 3448 N N . GLY B 1 131 ? 12.42698 -30.78270 -28.69536 1.000 59.48314 122 GLY B N 1
ATOM 3449 C CA . GLY B 1 131 ? 12.55552 -29.74673 -27.69685 1.000 55.43481 122 GLY B CA 1
ATOM 3450 C C . GLY B 1 131 ? 12.65598 -30.32908 -26.30774 1.000 60.29189 122 GLY B C 1
ATOM 3451 O O . GLY B 1 131 ? 12.66789 -31.54643 -26.11355 1.000 57.02595 122 GLY B O 1
ATOM 3452 N N . LYS B 1 132 ? 12.67248 -29.41673 -25.33907 1.000 60.15498 123 LYS B N 1
ATOM 3453 C CA . LYS B 1 132 ? 13.15772 -29.69216 -23.99587 1.000 52.07414 123 LYS B CA 1
ATOM 3454 C C . LYS B 1 132 ? 12.44049 -28.74232 -23.05020 1.000 48.32078 123 LYS B C 1
ATOM 3455 O O . LYS B 1 132 ? 12.42228 -27.53159 -23.29037 1.000 42.60865 123 LYS B O 1
ATOM 3461 N N . TYR B 1 133 ? 11.80719 -29.27863 -22.01381 1.000 44.26111 124 TYR B N 1
ATOM 3462 C CA . TYR B 1 133 ? 11.18202 -28.45663 -20.98964 1.000 47.22634 124 TYR B CA 1
ATOM 3463 C C . TYR B 1 133 ? 11.89886 -28.69271 -19.66939 1.000 52.25679 124 TYR B C 1
ATOM 3464 O O . TYR B 1 133 ? 12.22719 -29.83374 -19.33169 1.000 49.82378 124 TYR B O 1
ATOM 3473 N N . ARG B 1 134 ? 12.15680 -27.60727 -18.94112 1.000 49.53900 125 ARG B N 1
ATOM 3474 C CA . ARG B 1 134 ? 12.84108 -27.64650 -17.65200 1.000 38.98750 125 ARG B CA 1
ATOM 3475 C C . ARG B 1 134 ? 11.86757 -27.21734 -16.56306 1.000 42.80059 125 ARG B C 1
ATOM 3476 O O . ARG B 1 134 ? 11.22989 -26.16361 -16.67676 1.000 44.09514 125 ARG B O 1
ATOM 3484 N N . LYS B 1 135 ? 11.75828 -28.04418 -15.51974 1.000 35.62760 126 LYS B N 1
ATOM 3485 C CA . LYS B 1 135 ? 10.68359 -27.91558 -14.54169 1.000 45.31011 126 LYS B CA 1
ATOM 3486 C C . LYS B 1 135 ? 10.68192 -26.53441 -13.90531 1.000 39.24467 126 LYS B C 1
ATOM 3487 O O . LYS B 1 135 ? 11.71718 -26.04691 -13.44562 1.000 41.75021 126 LYS B O 1
ATOM 3493 N N . ILE B 1 136 ? 9.51128 -25.90971 -13.87284 1.000 36.14642 127 ILE B N 1
ATOM 3494 C CA . ILE B 1 136 ? 9.38293 -24.56917 -13.31537 1.000 37.05397 127 ILE B CA 1
ATOM 3495 C C . ILE B 1 136 ? 9.06072 -24.60326 -11.82184 1.000 42.51122 127 ILE B C 1
ATOM 3496 O O . ILE B 1 136 ? 9.70602 -23.91835 -11.02374 1.000 44.54311 127 ILE B O 1
ATOM 3501 N N . HIS B 1 137 ? 8.06356 -25.38274 -11.41255 1.000 38.95570 128 HIS B N 1
ATOM 3502 C CA . HIS B 1 137 ? 7.58867 -25.38528 -10.02588 1.000 43.80092 128 HIS B CA 1
ATOM 3503 C C . HIS B 1 137 ? 8.26993 -26.52349 -9.26028 1.000 42.36794 128 HIS B C 1
ATOM 3504 O O . HIS B 1 137 ? 7.90778 -27.69157 -9.41897 1.000 42.18221 128 HIS B O 1
ATOM 3511 N N . LEU B 1 138 ? 9.25046 -26.18889 -8.42134 1.000 41.61509 129 LEU B N 1
ATOM 3512 C CA . LEU B 1 138 ? 9.98240 -27.21258 -7.67116 1.000 46.49201 129 LEU B CA 1
ATOM 3513 C C . LEU B 1 138 ? 9.25673 -27.53484 -6.36811 1.000 45.61287 129 LEU B C 1
ATOM 3514 O O . LEU B 1 138 ? 9.01740 -26.62671 -5.56521 1.000 42.14626 129 LEU B O 1
ATOM 3519 N N . PRO B 1 139 ? 8.89232 -28.78870 -6.12246 1.000 40.05069 130 PRO B N 1
ATOM 3520 C CA . PRO B 1 139 ? 8.19912 -29.13068 -4.87766 1.000 44.38193 130 PRO B CA 1
ATOM 3521 C C . PRO B 1 139 ? 9.18614 -29.43485 -3.75567 1.000 42.57112 130 PRO B C 1
ATOM 3522 O O . PRO B 1 139 ? 10.39979 -29.27942 -3.91838 1.000 46.01404 130 PRO B O 1
ATOM 3526 N N . GLY B 1 140 ? 8.69590 -29.88488 -2.61675 1.000 42.03204 131 GLY B N 1
ATOM 3527 C CA . GLY B 1 140 ? 9.63151 -30.27169 -1.59059 1.000 44.79544 131 GLY B CA 1
ATOM 3528 C C . GLY B 1 140 ? 10.30319 -29.08187 -0.92354 1.000 43.35593 131 GLY B C 1
ATOM 3529 O O . GLY B 1 140 ? 9.84275 -27.93541 -0.99310 1.000 44.03925 131 GLY B O 1
ATOM 3530 N N . HIS B 1 141 ? 11.43476 -29.36968 -0.28300 1.000 49.16376 132 HIS B N 1
ATOM 3531 C CA A HIS B 1 141 ? 12.07616 -28.41147 0.60810 0.423 46.78157 132 HIS B CA 1
ATOM 3532 C CA B HIS B 1 141 ? 12.07644 -28.40233 0.59364 0.577 47.01769 132 HIS B CA 1
ATOM 3533 C C . HIS B 1 141 ? 13.58518 -28.42431 0.39505 1.000 47.90875 132 HIS B C 1
ATOM 3534 O O . HIS B 1 141 ? 14.15783 -29.39448 -0.10438 1.000 51.93733 132 HIS B O 1
ATOM 3547 N N . ALA B 1 142 ? 14.21887 -27.31589 0.78241 1.000 50.41490 133 ALA B N 1
ATOM 3548 C CA . ALA B 1 142 ? 15.65437 -27.11155 0.65079 1.000 50.93517 133 ALA B CA 1
ATOM 3549 C C . ALA B 1 142 ? 16.45369 -27.76090 1.76430 1.000 55.56323 133 ALA B C 1
ATOM 3550 O O . ALA B 1 142 ? 17.66920 -27.91689 1.61859 1.000 53.66375 133 ALA B O 1
ATOM 3552 N N . GLU B 1 143 ? 15.81224 -28.13380 2.86699 1.000 57.76308 134 GLU B N 1
ATOM 3553 C CA . GLU B 1 143 ? 16.52611 -28.60272 4.04354 1.000 58.58878 134 GLU B CA 1
ATOM 3554 C C . GLU B 1 143 ? 15.76444 -29.76848 4.65569 1.000 50.82969 134 GLU B C 1
ATOM 3555 O O . GLU B 1 143 ? 14.55128 -29.90288 4.47030 1.000 58.00762 134 GLU B O 1
ATOM 3561 N N . TYR B 1 144 ? 16.50222 -30.63547 5.34490 1.000 53.45712 135 TYR B N 1
ATOM 3562 C CA . TYR B 1 144 ? 15.89639 -31.71688 6.11311 1.000 61.97484 135 TYR B CA 1
ATOM 3563 C C . TYR B 1 144 ? 14.72991 -31.21354 6.95883 1.000 62.00964 135 TYR B C 1
ATOM 3564 O O . TYR B 1 144 ? 14.79577 -30.14086 7.56726 1.000 63.89047 135 TYR B O 1
ATOM 3573 N N . GLU B 1 145 ? 13.64957 -31.99358 6.97138 1.000 55.61440 136 GLU B N 1
ATOM 3574 C CA . GLU B 1 145 ? 12.41883 -31.65746 7.69202 1.000 57.18795 136 GLU B CA 1
ATOM 3575 C C . GLU B 1 145 ? 12.11452 -32.78151 8.66882 1.000 68.84121 136 GLU B C 1
ATOM 3576 O O . GLU B 1 145 ? 11.54399 -33.81325 8.27482 1.000 70.90893 136 GLU B O 1
ATOM 3582 N N . PRO B 1 146 ? 12.46010 -32.63772 9.94625 1.000 78.23245 137 PRO B N 1
ATOM 3583 C CA . PRO B 1 146 ? 12.33581 -33.78218 10.86546 1.000 84.00988 137 PRO B CA 1
ATOM 3584 C C . PRO B 1 146 ? 10.89564 -34.16884 11.17945 1.000 84.28379 137 PRO B C 1
ATOM 3585 O O . PRO B 1 146 ? 10.65597 -35.32152 11.56425 1.000 90.36505 137 PRO B O 1
ATOM 3589 N N . GLU B 1 147 ? 9.93140 -33.25935 11.01996 1.000 76.14967 138 GLU B N 1
ATOM 3590 C CA . GLU B 1 147 ? 8.53632 -33.58599 11.29554 1.000 77.87954 138 GLU B CA 1
ATOM 3591 C C . GLU B 1 147 ? 7.85683 -34.32489 10.14786 1.000 70.25570 138 GLU B C 1
ATOM 3592 O O . GLU B 1 147 ? 6.70547 -34.74679 10.30251 1.000 66.19209 138 GLU B O 1
ATOM 3598 N N . ARG B 1 148 ? 8.52387 -34.48093 9.00758 1.000 63.12119 139 ARG B N 1
ATOM 3599 C CA . ARG B 1 148 ? 7.97189 -35.25740 7.90644 1.000 60.05278 139 ARG B CA 1
ATOM 3600 C C . ARG B 1 148 ? 8.28090 -36.73933 8.08997 1.000 65.87517 139 ARG B C 1
ATOM 3601 O O . ARG B 1 148 ? 9.29135 -37.11480 8.69107 1.000 74.87632 139 ARG B O 1
ATOM 3609 N N . SER B 1 149 ? 7.39314 -37.58795 7.56534 1.000 65.96902 140 SER B N 1
ATOM 3610 C CA . SER B 1 149 ? 7.67151 -39.02099 7.58388 1.000 74.85230 140 SER B CA 1
ATOM 3611 C C . SER B 1 149 ? 8.67569 -39.39574 6.49869 1.000 62.26917 140 SER B C 1
ATOM 3612 O O . SER B 1 149 ? 9.61578 -40.15263 6.75282 1.000 72.42382 140 SER B O 1
ATOM 3615 N N . HIS B 1 150 ? 8.51941 -38.84816 5.30519 1.000 49.58652 141 HIS B N 1
ATOM 3616 C CA . HIS B 1 150 ? 9.49717 -38.98175 4.23408 1.000 48.09252 141 HIS B CA 1
ATOM 3617 C C . HIS B 1 150 ? 9.99859 -37.59534 3.85117 1.000 57.47731 141 HIS B C 1
ATOM 3618 O O . HIS B 1 150 ? 9.23137 -36.62892 3.86075 1.000 53.01197 141 HIS B O 1
ATOM 3625 N N . GLN B 1 151 ? 11.28511 -37.49574 3.52284 1.000 61.26811 142 GLN B N 1
ATOM 3626 C CA . GLN B 1 151 ? 11.82957 -36.24964 2.99765 1.000 57.09636 142 GLN B CA 1
ATOM 3627 C C . GLN B 1 151 ? 11.35813 -36.01380 1.56667 1.000 55.26162 142 GLN B C 1
ATOM 3628 O O . GLN B 1 151 ? 11.04697 -36.94591 0.82690 1.000 53.63754 142 GLN B O 1
ATOM 3634 N N . HIS B 1 152 ? 11.29883 -34.74450 1.18464 1.000 55.10738 143 HIS B N 1
ATOM 3635 C CA . HIS B 1 152 ? 11.14388 -34.36072 -0.21393 1.000 48.86640 143 HIS B CA 1
ATOM 3636 C C . HIS B 1 152 ? 12.03758 -33.14393 -0.41842 1.000 52.06684 143 HIS B C 1
ATOM 3637 O O . HIS B 1 152 ? 11.68972 -32.02977 -0.01525 1.000 54.38275 143 HIS B O 1
ATOM 3644 N N . LEU B 1 153 ? 13.19154 -33.37136 -1.04005 1.000 50.01206 144 LEU B N 1
ATOM 3645 C CA . LEU B 1 153 ? 14.28305 -32.40963 -1.07235 1.000 53.63900 144 LEU B CA 1
ATOM 3646 C C . LEU B 1 153 ? 14.62336 -32.00197 -2.50089 1.000 50.51315 144 LEU B C 1
ATOM 3647 O O . LEU B 1 153 ? 15.75364 -31.60659 -2.78411 1.000 51.11538 144 LEU B O 1
ATOM 3652 N N . GLU B 1 154 ? 13.64492 -32.10356 -3.40901 1.000 51.80334 145 GLU B N 1
ATOM 3653 C CA . GLU B 1 154 ? 13.86399 -31.73228 -4.80393 1.000 50.52740 145 GLU B CA 1
ATOM 3654 C C . GLU B 1 154 ? 14.38067 -30.30238 -4.92667 1.000 53.37411 145 GLU B C 1
ATOM 3655 O O . GLU B 1 154 ? 15.27419 -30.02817 -5.73318 1.000 58.44518 145 GLU B O 1
ATOM 3661 N N . LYS B 1 155 ? 13.83877 -29.38172 -4.11903 1.000 55.09136 146 LYS B N 1
ATOM 3662 C CA . LYS B 1 155 ? 14.31733 -27.99998 -4.10025 1.000 53.15305 146 LYS B CA 1
ATOM 3663 C C . LYS B 1 155 ? 15.81095 -27.92164 -3.82794 1.000 53.67322 146 LYS B C 1
ATOM 3664 O O . LYS B 1 155 ? 16.49510 -27.01728 -4.32706 1.000 53.50852 146 LYS B O 1
ATOM 3670 N N . ARG B 1 156 ? 16.33043 -28.84689 -3.02056 1.000 51.68278 147 ARG B N 1
ATOM 3671 C CA . ARG B 1 156 ? 17.74445 -28.82449 -2.66457 1.000 57.99316 147 ARG B CA 1
ATOM 3672 C C . ARG B 1 156 ? 18.65237 -29.21227 -3.83109 1.000 56.17010 147 ARG B C 1
ATOM 3673 O O . ARG B 1 156 ? 19.81096 -28.78394 -3.85686 1.000 52.84759 147 ARG B O 1
ATOM 3681 N N . TYR B 1 157 ? 18.15523 -29.97282 -4.81529 1.000 55.27944 148 TYR B N 1
ATOM 3682 C CA . TYR B 1 157 ? 19.02931 -30.56629 -5.82455 1.000 52.22419 148 TYR B CA 1
ATOM 3683 C C . TYR B 1 157 ? 18.85451 -30.01112 -7.23149 1.000 56.60312 148 TYR B C 1
ATOM 3684 O O . TYR B 1 157 ? 19.72051 -30.25945 -8.07586 1.000 60.22756 148 TYR B O 1
ATOM 3693 N N . PHE B 1 158 ? 17.78023 -29.27295 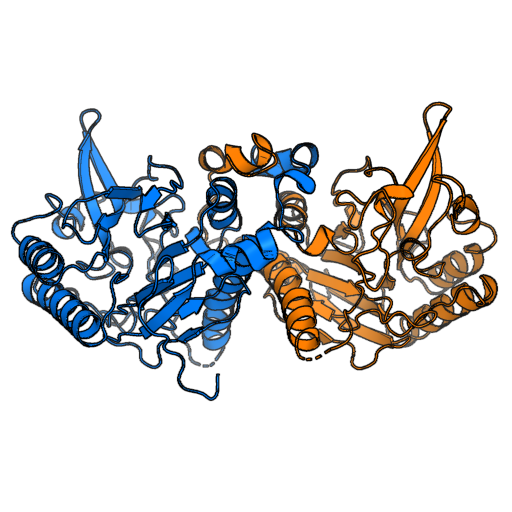-7.50806 1.000 53.60544 149 PHE B N 1
ATOM 3694 C CA . PHE B 1 158 ? 17.52733 -28.71357 -8.83042 1.000 50.91652 149 PHE B CA 1
ATOM 3695 C C . PHE B 1 158 ? 17.34390 -27.19822 -8.75963 1.000 50.29630 149 PHE B C 1
ATOM 3696 O O . PHE B 1 158 ? 16.91999 -26.65161 -7.73376 1.000 51.19790 149 PHE B O 1
ATOM 3704 N N . GLU B 1 159 ? 17.66132 -26.52691 -9.86685 1.000 48.72447 150 GLU B N 1
ATOM 3705 C CA . GLU B 1 159 ? 17.35102 -25.12002 -10.08897 1.000 51.98105 150 GLU B CA 1
ATOM 3706 C C . GLU B 1 159 ? 16.03852 -24.97539 -10.85405 1.000 50.58997 150 GLU B C 1
ATOM 3707 O O . GLU B 1 159 ? 15.60302 -25.88933 -11.55875 1.000 54.91074 150 GLU B O 1
ATOM 3713 N N . VAL B 1 160 ? 15.42313 -23.79524 -10.73248 1.000 51.58523 151 VAL B N 1
ATOM 3714 C CA . VAL B 1 160 ? 14.21555 -23.49510 -11.49851 1.000 49.38219 151 VAL B CA 1
ATOM 3715 C C . VAL B 1 160 ? 14.56803 -23.45529 -12.97570 1.000 50.72529 151 VAL B C 1
ATOM 3716 O O . VAL B 1 160 ? 15.55534 -22.82212 -13.37137 1.000 51.46198 151 VAL B O 1
ATOM 3720 N N . GLY B 1 161 ? 13.77575 -24.15256 -13.79578 1.000 49.27123 152 GLY B N 1
ATOM 3721 C CA . GLY B 1 161 ? 14.09370 -24.26711 -15.20602 1.000 51.32207 152 GLY B CA 1
ATOM 3722 C C . GLY B 1 161 ? 14.03182 -22.93515 -15.92563 1.000 53.43831 152 GLY B C 1
ATOM 3723 O O . GLY B 1 161 ? 13.38776 -21.98724 -15.47909 1.000 48.73885 152 GLY B O 1
ATOM 3724 N N . ASN B 1 162 ? 14.71726 -22.86325 -17.07393 1.000 52.64744 153 ASN B N 1
ATOM 3725 C CA . ASN B 1 162 ? 14.80521 -21.60348 -17.81060 1.000 53.98707 153 ASN B CA 1
ATOM 3726 C C . ASN B 1 162 ? 14.32223 -21.74842 -19.25399 1.000 57.30378 153 ASN B C 1
ATOM 3727 O O . ASN B 1 162 ? 14.77697 -21.02417 -20.13971 1.000 66.51207 153 ASN B O 1
ATOM 3732 N N . THR B 1 163 ? 13.39650 -22.67002 -19.51294 1.000 60.34285 154 THR B N 1
ATOM 3733 C CA . THR B 1 163 ? 12.81083 -22.80559 -20.84223 1.000 50.72750 154 THR B CA 1
ATOM 3734 C C . THR B 1 163 ? 11.46125 -22.12073 -20.97388 1.000 45.28825 154 THR B C 1
ATOM 3735 O O . THR B 1 163 ? 11.06912 -21.77531 -22.08922 1.000 52.87674 154 THR B O 1
ATOM 3739 N N . GLY B 1 164 ? 10.73552 -21.94605 -19.87362 1.000 44.45864 155 GLY B N 1
ATOM 3740 C CA . GLY B 1 164 ? 9.33520 -21.57914 -19.94438 1.000 40.66416 155 GLY B CA 1
ATOM 3741 C C . GLY B 1 164 ? 8.45856 -22.76149 -20.33222 1.000 42.00242 155 GLY B C 1
ATOM 3742 O O . GLY B 1 164 ? 8.97392 -23.83908 -20.64692 1.000 42.86032 155 GLY B O 1
ATOM 3743 N N . PHE B 1 165 ? 7.13467 -22.58547 -20.31734 1.000 41.68889 156 PHE B N 1
ATOM 3744 C CA . PHE B 1 165 ? 6.23689 -23.59797 -20.87555 1.000 47.94905 156 PHE B CA 1
ATOM 3745 C C . PHE B 1 165 ? 6.17658 -23.39359 -22.38676 1.000 46.30630 156 PHE B C 1
ATOM 3746 O O . PHE B 1 165 ? 5.46262 -22.51802 -22.87646 1.000 52.01046 156 PHE B O 1
ATOM 3754 N N . GLN B 1 166 ? 6.91537 -24.20275 -23.13605 1.000 49.47560 157 GLN B N 1
ATOM 3755 C CA . GLN B 1 166 ? 6.95199 -24.08301 -24.58925 1.000 50.64400 157 GLN B CA 1
ATOM 3756 C C . GLN B 1 166 ? 5.95575 -25.04028 -25.22575 1.000 47.23424 157 GLN B C 1
ATOM 3757 O O . GLN B 1 166 ? 5.57343 -26.05041 -24.64118 1.000 48.21622 157 GLN B O 1
ATOM 3763 N N . VAL B 1 167 ? 5.53515 -24.70340 -26.44058 1.000 50.98864 158 VAL B N 1
ATOM 3764 C CA . VAL B 1 167 ? 4.65647 -25.54284 -27.24595 1.000 48.87826 158 VAL B CA 1
ATOM 3765 C C . VAL B 1 167 ? 5.29386 -25.65608 -28.61943 1.000 53.55302 158 VAL B C 1
ATOM 3766 O O . VAL B 1 167 ? 5.64901 -24.64114 -29.21818 1.000 52.21015 158 VAL B O 1
ATOM 3770 N N . TRP B 1 168 ? 5.45188 -26.87594 -29.11537 1.000 54.98513 159 TRP B N 1
ATOM 3771 C CA . TRP B 1 168 ? 6.17740 -27.10558 -30.35400 1.000 56.25856 159 TRP B CA 1
ATOM 3772 C C . TRP B 1 168 ? 5.24449 -27.61778 -31.44662 1.000 57.02873 159 TRP B C 1
ATOM 3773 O O . TRP B 1 168 ? 4.19987 -28.21454 -31.16526 1.000 54.75301 159 TRP B O 1
ATOM 3784 N N . ASP B 1 169 ? 5.62974 -27.36328 -32.70031 1.000 55.05091 160 ASP B N 1
ATOM 3785 C CA . ASP B 1 169 ? 5.03773 -28.02234 -33.86870 1.000 48.55750 160 ASP B CA 1
ATOM 3786 C C . ASP B 1 169 ? 5.62018 -29.42498 -33.93464 1.000 48.42200 160 ASP B C 1
ATOM 3787 O O . ASP B 1 169 ? 6.76625 -29.61527 -34.35121 1.000 62.68386 160 ASP B O 1
ATOM 3792 N N . ALA B 1 170 ? 4.82893 -30.41528 -33.53918 1.000 53.57136 161 ALA B N 1
ATOM 3793 C CA . ALA B 1 170 ? 5.30106 -31.78988 -33.47815 1.000 56.87971 161 ALA B CA 1
ATOM 3794 C C . ALA B 1 170 ? 4.11620 -32.73538 -33.60904 1.000 57.58191 161 ALA B C 1
ATOM 3795 O O . ALA B 1 170 ? 2.99475 -32.39811 -33.22573 1.000 58.62476 161 ALA B O 1
ATOM 3797 N N . PHE B 1 171 ? 4.37784 -33.91786 -34.16265 1.000 61.27524 162 PHE B N 1
ATOM 3798 C CA . PHE B 1 171 ? 3.38324 -34.99325 -34.23319 1.000 58.04996 162 PHE B CA 1
ATOM 3799 C C . PHE B 1 171 ? 2.09416 -34.52504 -34.89831 1.000 56.41161 162 PHE B C 1
ATOM 3800 O O . PHE B 1 171 ? 0.99442 -34.94897 -34.53824 1.000 55.54947 162 PHE B O 1
ATOM 3808 N N . GLY B 1 172 ? 2.23543 -33.64430 -35.88813 1.000 48.13949 163 GLY B N 1
ATOM 3809 C CA . GLY B 1 172 ? 1.09808 -33.14410 -36.62915 1.000 58.55651 163 GLY B CA 1
ATOM 3810 C C . GLY B 1 172 ? 0.26955 -32.09046 -35.92675 1.000 56.15052 163 GLY B C 1
ATOM 3811 O O . GLY B 1 172 ? -0.75676 -31.66459 -36.47430 1.000 60.08515 163 GLY B O 1
ATOM 3812 N N . GLY B 1 173 ? 0.66840 -31.64292 -34.75734 1.000 50.82145 164 GLY B N 1
ATOM 3813 C CA . GLY B 1 173 ? -0.10703 -30.66091 -34.02039 1.000 51.65264 164 GLY B CA 1
ATOM 3814 C C . GLY B 1 173 ? 0.75224 -29.77190 -33.16618 1.000 52.02695 164 GLY B C 1
ATOM 3815 O O . GLY B 1 173 ? 1.91880 -29.52130 -33.47753 1.000 55.20596 164 GLY B O 1
ATOM 3816 N N . ARG B 1 174 ? 0.15800 -29.27607 -32.08408 1.000 49.49867 165 ARG B N 1
ATOM 3817 C CA . ARG B 1 174 ? 0.83249 -28.42709 -31.11644 1.000 47.94055 165 ARG B CA 1
ATOM 3818 C C . ARG B 1 174 ? 0.99119 -29.22000 -29.82527 1.000 51.97225 165 ARG B C 1
ATOM 3819 O O . ARG B 1 174 ? 0.00204 -29.69636 -29.25255 1.000 51.90632 165 ARG B O 1
ATOM 3827 N N . VAL B 1 175 ? 2.23406 -29.38793 -29.38660 1.000 45.41810 166 VAL B N 1
ATOM 3828 C CA . VAL B 1 175 ? 2.55585 -30.29662 -28.29583 1.000 43.97221 166 VAL B CA 1
ATOM 3829 C C . VAL B 1 175 ? 3.35711 -29.54168 -27.24801 1.000 42.53923 166 VAL B C 1
ATOM 3830 O O . VAL B 1 175 ? 4.32726 -28.85279 -27.58097 1.000 51.33910 166 VAL B O 1
ATOM 3834 N N . GLY B 1 176 ? 2.95289 -29.68261 -25.98164 1.000 42.48211 167 GLY B N 1
ATOM 3835 C CA . GLY B 1 176 ? 3.64282 -29.05219 -24.88028 1.000 40.01447 167 GLY B CA 1
ATOM 3836 C C . GLY B 1 176 ? 3.96307 -30.07006 -23.79883 1.000 45.85911 167 GLY B C 1
ATOM 3837 O O . GLY B 1 176 ? 3.46580 -31.19837 -23.80764 1.000 42.17768 167 GLY B O 1
ATOM 3838 N N . MET B 1 177 ? 4.81179 -29.64802 -22.86604 1.000 41.43680 168 MET B N 1
ATOM 3839 C CA . MET B 1 177 ? 5.24758 -30.49713 -21.77245 1.000 43.28861 168 MET B CA 1
ATOM 3840 C C . MET B 1 177 ? 5.17687 -29.73587 -20.45524 1.000 49.74051 168 MET B C 1
ATOM 3841 O O . MET B 1 177 ? 5.34605 -28.51523 -20.40407 1.000 49.04158 168 MET B O 1
ATOM 3846 N N . ALA B 1 178 ? 4.87933 -30.47750 -19.39525 1.000 51.29356 169 ALA B N 1
ATOM 3847 C CA . ALA B 1 178 ? 5.02646 -30.01919 -18.02732 1.000 41.78656 169 ALA B CA 1
ATOM 3848 C C . ALA B 1 178 ? 5.51113 -31.21234 -17.21959 1.000 45.35674 169 ALA B C 1
ATOM 3849 O O . ALA B 1 178 ? 5.56857 -32.33452 -17.73021 1.000 39.55896 169 ALA B O 1
ATOM 3851 N N . ILE B 1 179 ? 5.87776 -30.97687 -15.95632 1.000 43.52366 170 ILE B N 1
ATOM 3852 C CA . ILE B 1 179 ? 6.49567 -32.01388 -15.13368 1.000 38.11114 170 ILE B CA 1
ATOM 3853 C C . ILE B 1 179 ? 5.83501 -32.04515 -13.76409 1.000 39.98040 170 ILE B C 1
ATOM 3854 O O . ILE B 1 179 ? 5.82603 -31.03287 -13.05065 1.000 42.61100 170 ILE B O 1
ATOM 3859 N N . CYS B 1 180 ? 5.31020 -33.21615 -13.39500 1.000 37.81617 171 CYS B N 1
ATOM 3860 C CA . CYS B 1 180 ? 4.84119 -33.51870 -12.04816 1.000 39.53315 171 CYS B CA 1
ATOM 3861 C C . CYS B 1 180 ? 3.92625 -32.43146 -11.50797 1.000 41.74792 171 CYS B C 1
ATOM 3862 O O . CYS B 1 180 ? 2.86022 -32.15182 -12.07301 1.000 45.55023 171 CYS B O 1
ATOM 3865 N N . ASN B 1 181 ? 4.35484 -31.79885 -10.42133 1.000 41.92657 172 ASN B N 1
ATOM 3866 C CA . ASN B 1 181 ? 3.48019 -30.90631 -9.68587 1.000 44.25054 172 ASN B CA 1
ATOM 3867 C C . ASN B 1 181 ? 3.22883 -29.60152 -10.41841 1.000 44.69405 172 ASN B C 1
ATOM 3868 O O . ASN B 1 181 ? 2.43069 -28.79256 -9.93269 1.000 41.24472 172 ASN B O 1
ATOM 3873 N N . ASP B 1 182 ? 3.90095 -29.36019 -11.54811 1.000 41.31186 173 ASP B N 1
ATOM 3874 C CA . ASP B 1 182 ? 3.38931 -28.36052 -12.48133 1.000 44.55805 173 ASP B CA 1
ATOM 3875 C C . ASP B 1 182 ? 1.89167 -28.53282 -12.67424 1.000 44.35342 173 ASP B C 1
ATOM 3876 O O . ASP B 1 182 ? 1.15508 -27.54803 -12.83226 1.000 43.10360 173 ASP B O 1
ATOM 3881 N N . ARG B 1 183 ? 1.42834 -29.79139 -12.68087 1.000 40.40425 174 ARG B N 1
ATOM 3882 C CA . ARG B 1 183 ? 0.07648 -30.11582 -13.11235 1.000 36.94836 174 ARG B CA 1
ATOM 3883 C C . ARG B 1 183 ? -0.97969 -29.66417 -12.12339 1.000 41.24496 174 ARG B C 1
ATOM 3884 O O . ARG B 1 183 ? -2.17208 -29.75451 -12.44187 1.000 42.95039 174 ARG B O 1
ATOM 3892 N N . ARG B 1 184 ? -0.58777 -29.16848 -10.94994 1.000 36.45291 175 ARG B N 1
ATOM 3893 C CA . ARG B 1 184 ? -1.57378 -28.62159 -10.02441 1.000 39.40759 175 ARG B CA 1
ATOM 3894 C C . ARG B 1 184 ? -1.76323 -27.11225 -10.16525 1.000 40.58876 175 ARG B C 1
ATOM 3895 O O . ARG B 1 184 ? -2.64682 -26.55902 -9.50902 1.000 39.55757 175 ARG B O 1
ATOM 3903 N N . TRP B 1 185 ? -0.97992 -26.43145 -11.00615 1.000 42.32084 176 TRP B N 1
ATOM 3904 C CA . TRP B 1 185 ? -1.09573 -24.98177 -11.17399 1.000 49.66685 176 TRP B CA 1
ATOM 3905 C C . TRP B 1 185 ? -1.90662 -24.67812 -12.42728 1.000 44.05716 176 TRP B C 1
ATOM 3906 O O . TRP B 1 185 ? -1.53033 -25.10125 -13.52276 1.000 38.23609 176 TRP B O 1
ATOM 3917 N N . VAL B 1 186 ? -3.01883 -23.94834 -12.27404 1.000 43.08375 177 VAL B N 1
ATOM 3918 C CA . VAL B 1 186 ? -3.82512 -23.64343 -13.45981 1.000 42.98261 177 VAL B CA 1
ATOM 3919 C C . VAL B 1 186 ? -2.98218 -22.92147 -14.50833 1.000 46.93557 177 VAL B C 1
ATOM 3920 O O . VAL B 1 186 ? -3.19496 -23.10279 -15.71390 1.000 45.79313 177 VAL B O 1
ATOM 3924 N N . GLU B 1 187 ? -1.97468 -22.15112 -14.07279 1.000 40.77258 178 GLU B N 1
ATOM 3925 C CA . GLU B 1 187 ? -1.15414 -21.37839 -15.00374 1.000 43.58493 178 GLU B CA 1
ATOM 3926 C C . GLU B 1 187 ? -0.42790 -22.27856 -15.99625 1.000 45.56118 178 GLU B C 1
ATOM 3927 O O . GLU B 1 187 ? -0.22549 -21.90385 -17.15715 1.000 44.80350 178 GLU B O 1
ATOM 3933 N N . THR B 1 188 ? -0.02694 -23.46576 -15.54901 1.000 45.57076 179 THR B N 1
ATOM 3934 C CA . THR B 1 188 ? 0.71680 -24.39041 -16.39645 1.000 40.28359 179 THR B CA 1
ATOM 3935 C C . THR B 1 188 ? -0.04770 -24.70576 -17.67699 1.000 45.47522 179 THR B C 1
ATOM 3936 O O . THR B 1 188 ? 0.50344 -24.61280 -18.78091 1.000 44.33021 179 THR B O 1
ATOM 3940 N N . TYR B 1 189 ? -1.32042 -25.08151 -17.54987 1.000 38.72002 180 TYR B N 1
ATOM 3941 C CA . TYR B 1 189 ? -2.11549 -25.38301 -18.73708 1.000 43.93852 180 TYR B CA 1
ATOM 3942 C C . TYR B 1 189 ? -2.54246 -24.11781 -19.46675 1.000 41.36829 180 TYR B C 1
ATOM 3943 O O . TYR B 1 189 ? -2.63283 -24.12471 -20.69878 1.000 44.89370 180 TYR B O 1
ATOM 3952 N N . ARG B 1 190 ? -2.81189 -23.03180 -18.73760 1.000 37.12127 181 ARG B N 1
ATOM 3953 C CA . ARG B 1 190 ? -3.26337 -21.82362 -19.41327 1.000 40.01320 181 ARG B CA 1
ATOM 3954 C C . ARG B 1 190 ? -2.17607 -21.25749 -20.31516 1.000 43.76456 181 ARG B C 1
ATOM 3955 O O . ARG B 1 190 ? -2.46190 -20.85606 -21.44704 1.000 41.85062 181 ARG B O 1
ATOM 3963 N N . VAL B 1 191 ? -0.92625 -21.22357 -19.83076 1.000 52.40171 182 VAL B N 1
ATOM 3964 C CA . VAL B 1 191 ? 0.18083 -20.68462 -20.62244 1.000 48.61998 182 VAL B CA 1
ATOM 3965 C C . VAL B 1 191 ? 0.29732 -21.42565 -21.94671 1.000 47.49681 182 VAL B C 1
ATOM 3966 O O . VAL B 1 191 ? 0.55879 -20.82095 -22.99390 1.000 50.65703 182 VAL B O 1
ATOM 3970 N N . MET B 1 192 ? 0.07968 -22.74022 -21.93193 1.000 45.34524 183 MET B N 1
ATOM 3971 C CA . MET B 1 192 ? 0.21477 -23.49123 -23.16982 1.000 44.71792 183 MET B CA 1
ATOM 3972 C C . MET B 1 192 ? -1.05679 -23.43794 -24.00441 1.000 47.15145 183 MET B C 1
ATOM 3973 O O . MET B 1 192 ? -0.98208 -23.53450 -25.23238 1.000 46.11068 183 MET B O 1
ATOM 3978 N N . GLY B 1 193 ? -2.22347 -23.26143 -23.37532 1.000 41.70644 184 GLY B N 1
ATOM 3979 C CA . GLY B 1 193 ? -3.43766 -23.10163 -24.15480 1.000 46.97018 184 GLY B CA 1
ATOM 3980 C C . GLY B 1 193 ? -3.45441 -21.80458 -24.92915 1.000 52.90509 184 GLY B C 1
ATOM 3981 O O . GLY B 1 193 ? -3.99333 -21.73834 -26.04432 1.000 46.07344 184 GLY B O 1
ATOM 3982 N N . LEU B 1 194 ? -2.86823 -20.75692 -24.35087 1.000 54.21121 185 LEU B N 1
ATOM 3983 C CA . LEU B 1 194 ? -2.70712 -19.48652 -25.03608 1.000 49.20642 185 LEU B CA 1
ATOM 3984 C C . LEU B 1 194 ? -1.71471 -19.57768 -26.18575 1.000 51.87256 185 LEU B C 1
ATOM 3985 O O . LEU B 1 194 ? -1.58334 -18.61673 -26.94918 1.000 47.29086 185 LEU B O 1
ATOM 3990 N N . GLN B 1 195 ? -1.02006 -20.70588 -26.32329 1.000 55.72211 186 GLN B N 1
ATOM 3991 C CA . GLN B 1 195 ? -0.21963 -21.00692 -27.50224 1.000 53.46359 186 GLN B CA 1
ATOM 3992 C C . GLN B 1 195 ? -0.86004 -22.09966 -28.34500 1.000 52.50510 186 GLN B C 1
ATOM 3993 O O . GLN B 1 195 ? -0.16973 -22.76592 -29.11810 1.000 56.00055 186 GLN B O 1
ATOM 3999 N N . ASN B 1 196 ? -2.16219 -22.32338 -28.16834 1.000 64.96345 187 ASN B N 1
ATOM 4000 C CA . ASN B 1 196 ? -2.93016 -23.24946 -28.99413 1.000 60.92191 187 ASN B CA 1
ATOM 4001 C C . ASN B 1 196 ? -2.45201 -24.69864 -28.82842 1.000 56.88309 187 ASN B C 1
ATOM 4002 O O . ASN B 1 196 ? -2.40078 -25.46439 -29.79106 1.000 58.16225 187 ASN B O 1
ATOM 4007 N N . VAL B 1 197 ? -2.12410 -25.09297 -27.59669 1.000 55.78224 188 VAL B N 1
ATOM 4008 C CA . VAL B 1 197 ? -1.67439 -26.46008 -27.35540 1.000 50.58099 188 VAL B CA 1
ATOM 4009 C C . VAL B 1 197 ? -2.82299 -27.42791 -27.58045 1.000 45.31689 188 VAL B C 1
ATOM 4010 O O . VAL B 1 197 ? -3.98705 -27.12357 -27.29012 1.000 50.93448 188 VAL B O 1
ATOM 4014 N N . GLU B 1 198 ? -2.48933 -28.61480 -28.08086 1.000 45.78062 189 GLU B N 1
ATOM 4015 C CA . GLU B 1 198 ? -3.45316 -29.66392 -28.37070 1.000 45.76305 189 GLU B CA 1
ATOM 4016 C C . GLU B 1 198 ? -3.13556 -30.94780 -27.63664 1.000 46.11285 189 GLU B C 1
ATOM 4017 O O . GLU B 1 198 ? -4.02309 -31.79640 -27.48138 1.000 43.59819 189 GLU B O 1
ATOM 4023 N N . LEU B 1 199 ? -1.91671 -31.07766 -27.12993 1.000 42.50450 190 LEU B N 1
ATOM 4024 C CA . LEU B 1 199 ? -1.47833 -32.26086 -26.41911 1.000 40.92152 190 LEU B CA 1
ATOM 4025 C C . LEU B 1 199 ? -0.43543 -31.80330 -25.41372 1.000 45.01931 190 LEU B C 1
ATOM 4026 O O . LEU B 1 199 ? 0.58593 -31.23927 -25.81501 1.000 42.27931 190 LEU B O 1
ATOM 4031 N N . ILE B 1 200 ? -0.70450 -32.00212 -24.12068 1.000 39.77883 191 ILE B N 1
ATOM 4032 C CA . ILE B 1 200 ? 0.25032 -31.70869 -23.05391 1.000 48.64720 191 ILE B CA 1
ATOM 4033 C C . ILE B 1 200 ? 0.73438 -33.02528 -22.45511 1.000 46.57863 191 ILE B C 1
ATOM 4034 O O . ILE B 1 200 ? -0.08106 -33.87930 -22.08731 1.000 46.83040 191 ILE B O 1
ATOM 4039 N N . LEU B 1 201 ? 2.05380 -33.19275 -22.35573 1.000 41.27286 192 LEU B N 1
ATOM 4040 C CA . LEU B 1 201 ? 2.66571 -34.41199 -21.82566 1.000 39.86644 192 LEU B CA 1
ATOM 4041 C C . LEU B 1 201 ? 3.25392 -34.13481 -20.44504 1.000 44.23802 192 LEU B C 1
ATOM 4042 O O . LEU B 1 201 ? 4.08836 -33.22880 -20.29917 1.000 36.53074 192 LEU B O 1
ATOM 4047 N N . ILE B 1 202 ? 2.83249 -34.92073 -19.44537 1.000 42.26300 193 ILE B N 1
ATOM 4048 C CA . ILE B 1 202 ? 3.21313 -34.72213 -18.03570 1.000 40.18633 193 ILE B CA 1
ATOM 4049 C C . ILE B 1 202 ? 3.61278 -36.06714 -17.43472 1.000 44.72757 193 ILE B C 1
ATOM 4050 O O . ILE B 1 202 ? 2.76453 -36.95557 -17.27020 1.000 50.66804 193 ILE B O 1
ATOM 4055 N N . GLY B 1 203 ? 4.89415 -36.22898 -17.11048 1.000 44.77929 194 GLY B N 1
ATOM 4056 C CA . GLY B 1 203 ? 5.31520 -37.34052 -16.28141 1.000 40.00688 194 GLY B CA 1
ATOM 4057 C C . GLY B 1 203 ? 5.36531 -36.89362 -14.82890 1.000 45.79943 194 GLY B C 1
ATOM 4058 O O . GLY B 1 203 ? 5.56320 -35.71495 -14.54889 1.000 44.84654 194 GLY B O 1
ATOM 4059 N N . TYR B 1 204 ? 5.17350 -37.82820 -13.88866 1.000 45.09099 195 TYR B N 1
ATOM 4060 C CA . TYR B 1 204 ? 5.16519 -37.39711 -12.48985 1.000 46.35967 195 TYR B CA 1
ATOM 4061 C C . TYR B 1 204 ? 5.62178 -38.49324 -11.53497 1.000 46.56446 195 TYR B C 1
ATOM 4062 O O . TYR B 1 204 ? 5.50572 -39.68926 -11.81692 1.000 47.01910 195 TYR B O 1
ATOM 4071 N N . ASN B 1 205 ? 6.19173 -38.04295 -10.41429 1.000 49.75546 196 ASN B N 1
ATOM 4072 C CA . ASN B 1 205 ? 6.45102 -38.83904 -9.21699 1.000 45.11310 196 ASN B CA 1
ATOM 4073 C C . ASN B 1 205 ? 5.72396 -38.15858 -8.06489 1.000 50.71558 196 ASN B C 1
ATOM 4074 O O . ASN B 1 205 ? 6.14945 -37.08982 -7.61022 1.000 46.36535 196 ASN B O 1
ATOM 4079 N N . THR B 1 206 ? 4.63130 -38.75718 -7.59787 1.000 55.44236 197 THR B N 1
ATOM 4080 C CA . THR B 1 206 ? 3.84757 -38.17935 -6.50568 1.000 46.51900 197 THR B CA 1
ATOM 4081 C C . THR B 1 206 ? 3.92262 -39.09338 -5.29081 1.000 54.90982 197 THR B C 1
ATOM 4082 O O . THR B 1 206 ? 3.29703 -40.16963 -5.26924 1.000 46.92921 197 THR B O 1
ATOM 4086 N N . PRO B 1 207 ? 4.68880 -38.72970 -4.27498 1.000 50.17946 198 PRO B N 1
ATOM 4087 C CA . PRO B 1 207 ? 4.67715 -39.50348 -3.03259 1.000 55.32460 198 PRO B CA 1
ATOM 4088 C C . PRO B 1 207 ? 3.27453 -39.61921 -2.45045 1.000 50.84374 198 PRO B C 1
ATOM 4089 O O . PRO B 1 207 ? 2.49174 -38.67135 -2.46524 1.000 48.72579 198 PRO B O 1
ATOM 4093 N N . VAL B 1 208 ? 2.95453 -40.81211 -1.95767 1.000 65.61833 199 VAL B N 1
ATOM 4094 C CA . VAL B 1 208 ? 1.70032 -41.07587 -1.26512 1.000 62.38019 199 VAL B CA 1
ATOM 4095 C C . VAL B 1 208 ? 1.99256 -41.16090 0.22449 1.000 68.70881 199 VAL B C 1
ATOM 4096 O O . VAL B 1 208 ? 2.96262 -41.80712 0.64344 1.000 68.55314 199 VAL B O 1
ATOM 4100 N N . ASN B 1 209 ? 1.17296 -40.49405 1.02423 1.000 80.12732 200 ASN B N 1
ATOM 4101 C CA . ASN B 1 209 ? 1.32139 -40.53519 2.47245 1.000 92.40441 200 ASN B CA 1
ATOM 4102 C C . ASN B 1 209 ? 0.51736 -41.70977 3.01125 1.000 97.82108 200 ASN B C 1
ATOM 4103 O O . ASN B 1 209 ? -0.69409 -41.79677 2.78208 1.000 93.41287 200 ASN B O 1
ATOM 4108 N N . ASP B 1 210 ? 1.19889 -42.60812 3.71574 1.000 110.62895 201 ASP B N 1
ATOM 4109 C CA . ASP B 1 210 ? 0.61649 -43.87951 4.12980 1.000 128.45935 201 ASP B CA 1
ATOM 4110 C C . ASP B 1 210 ? -0.57569 -43.67004 5.06313 1.000 132.97883 201 ASP B C 1
ATOM 4111 O O . ASP B 1 210 ? -0.44168 -43.07262 6.13687 1.000 137.25548 201 ASP B O 1
ATOM 4116 N N . SER B 1 211 ? -1.73641 -44.17545 4.64435 1.000 127.36907 202 SER B N 1
ATOM 4117 C CA . SER B 1 211 ? -2.99943 -44.04862 5.37421 1.000 121.61297 202 SER B CA 1
ATOM 4118 C C . SER B 1 211 ? -3.36522 -42.59184 5.64326 1.000 115.01344 202 SER B C 1
ATOM 4119 O O . SER B 1 211 ? -4.52629 -42.27382 5.91035 1.000 109.68013 202 SER B O 1
ATOM 4122 N N . GLU B 1 215 ? -8.84354 -43.89884 1.71353 1.000 88.07647 206 GLU B N 1
ATOM 4123 C CA . GLU B 1 215 ? -8.37389 -42.97005 2.73211 1.000 85.76999 206 GLU B CA 1
ATOM 4124 C C . GLU B 1 215 ? -8.09411 -41.58752 2.14239 1.000 88.28452 206 GLU B C 1
ATOM 4125 O O . GLU B 1 215 ? -8.83440 -41.08961 1.29057 1.000 81.44980 206 GLU B O 1
ATOM 4131 N N . ALA B 1 216 ? -7.01787 -40.96591 2.62671 1.000 90.42619 207 ALA B N 1
ATOM 4132 C CA . ALA B 1 216 ? -6.42940 -39.81333 1.96182 1.000 82.15192 207 ALA B CA 1
ATOM 4133 C C . ALA B 1 216 ? -5.65107 -40.20434 0.71335 1.000 78.54669 207 ALA B C 1
ATOM 4134 O O . ALA B 1 216 ? -5.19155 -39.31676 -0.01634 1.000 72.18388 207 ALA B O 1
ATOM 4136 N N . GLU B 1 217 ? -5.46575 -41.50774 0.47444 1.000 77.49449 208 GLU B N 1
ATOM 4137 C CA . GLU B 1 217 ? -4.93190 -41.96579 -0.80411 1.000 77.30979 208 GLU B CA 1
ATOM 4138 C C . GLU B 1 217 ? -5.94483 -41.74653 -1.91591 1.000 67.03317 208 GLU B C 1
ATOM 4139 O O . GLU B 1 217 ? -5.57915 -41.35692 -3.03070 1.000 61.26583 208 GLU B O 1
ATOM 4145 N N . THR B 1 218 ? -7.22315 -42.00721 -1.62662 1.000 67.43381 209 THR B N 1
ATOM 4146 C CA . THR B 1 218 ? -8.27581 -41.78267 -2.60911 1.000 70.77006 209 THR B CA 1
ATOM 4147 C C . THR B 1 218 ? -8.43057 -40.29909 -2.92114 1.000 62.01344 209 THR B C 1
ATOM 4148 O O . THR B 1 218 ? -8.71658 -39.92891 -4.06282 1.000 54.96261 209 THR B O 1
ATOM 4152 N N . LEU B 1 219 ? -8.23078 -39.43504 -1.92245 1.000 59.24491 210 LEU B N 1
ATOM 4153 C CA . LEU B 1 219 ? -8.31572 -37.99784 -2.16048 1.000 52.64023 210 LEU B CA 1
ATOM 4154 C C . LEU B 1 219 ? -7.12859 -37.50701 -2.98371 1.000 53.82069 210 LEU B C 1
ATOM 4155 O O . LEU B 1 219 ? -7.28643 -36.65962 -3.87603 1.000 43.67859 210 LEU B O 1
ATOM 4160 N N . GLY B 1 220 ? -5.93345 -38.02486 -2.68760 1.000 42.82124 211 GLY B N 1
ATOM 4161 C CA . GLY B 1 220 ? -4.78685 -37.78186 -3.54623 1.000 48.33943 211 GLY B CA 1
ATOM 4162 C C . GLY B 1 220 ? -5.04843 -38.16493 -4.99026 1.000 46.41012 211 GLY B C 1
ATOM 4163 O O . GLY B 1 220 ? -4.72961 -37.40499 -5.90985 1.000 44.33073 211 GLY B O 1
ATOM 4164 N N . MET B 1 221 ? -5.64223 -39.34113 -5.21091 1.000 47.91479 212 MET B N 1
ATOM 4165 C CA . MET B 1 221 ? -5.93945 -39.76578 -6.57998 1.000 45.81633 212 MET B CA 1
ATOM 4166 C C . MET B 1 221 ? -6.98781 -38.85735 -7.20992 1.000 46.68104 212 MET B C 1
ATOM 4167 O O . MET B 1 221 ? -6.84889 -38.43940 -8.36292 1.000 43.67963 212 MET B O 1
ATOM 4172 N N . PHE B 1 222 ? -8.02294 -38.51315 -6.44736 1.000 50.03221 213 PHE B N 1
ATOM 4173 C CA . PHE B 1 222 ? -9.02190 -37.54966 -6.89657 1.000 44.73941 213 PHE B CA 1
ATOM 4174 C C . PHE B 1 222 ? -8.37442 -36.24041 -7.35781 1.000 40.72092 213 PHE B C 1
ATOM 4175 O O . PHE B 1 222 ? -8.65926 -35.74565 -8.45476 1.000 35.30208 213 PHE B O 1
ATOM 4183 N N . HIS B 1 223 ? -7.47261 -35.68038 -6.54401 1.000 38.39334 214 HIS B N 1
ATOM 4184 C CA . HIS B 1 223 ? -6.80921 -34.42979 -6.91541 1.000 42.76660 214 HIS B CA 1
ATOM 4185 C C . HIS B 1 223 ? -5.90762 -34.60047 -8.13217 1.000 45.86468 214 HIS B C 1
ATOM 4186 O O . HIS B 1 223 ? -5.84978 -33.71227 -8.99005 1.000 46.25844 214 HIS B O 1
ATOM 4193 N N . ASN B 1 224 ? -5.18691 -35.72348 -8.21108 1.000 46.61200 215 ASN B N 1
ATOM 4194 C CA . ASN B 1 224 ? -4.38833 -36.04855 -9.39506 1.000 40.53475 215 ASN B CA 1
ATOM 4195 C C . ASN B 1 224 ? -5.21654 -35.94126 -10.67553 1.000 43.97244 215 ASN B C 1
ATOM 4196 O O . ASN B 1 224 ? -4.84652 -35.23042 -11.61815 1.000 38.97030 215 ASN B O 1
ATOM 4201 N N . HIS B 1 225 ? -6.36103 -36.62473 -10.72063 1.000 38.85793 216 HIS B N 1
ATOM 4202 C CA . HIS B 1 225 ? -7.16897 -36.57978 -11.93233 1.000 39.57175 216 HIS B CA 1
ATOM 4203 C C . HIS B 1 225 ? -7.89816 -35.25179 -12.07224 1.000 45.73648 216 HIS B C 1
ATOM 4204 O O . HIS B 1 225 ? -8.01651 -34.72878 -13.18510 1.000 42.01457 216 HIS B O 1
ATOM 4211 N N . LEU B 1 226 ? -8.37531 -34.68222 -10.95905 1.000 42.55556 217 LEU B N 1
ATOM 4212 C CA . LEU B 1 226 ? -9.14454 -33.44476 -11.03579 1.000 37.59962 217 LEU B CA 1
ATOM 4213 C C . LEU B 1 226 ? -8.34917 -32.34526 -11.73144 1.000 43.95799 217 LEU B C 1
ATOM 4214 O O . LEU B 1 226 ? -8.86906 -31.64840 -12.61047 1.000 44.36546 217 LEU B O 1
ATOM 4219 N N . THR B 1 227 ? -7.07913 -32.17463 -11.35649 1.000 42.70503 218 THR B N 1
ATOM 4220 C CA . THR B 1 227 ? -6.31069 -31.06980 -11.92180 1.000 43.03912 218 THR B CA 1
ATOM 4221 C C . THR B 1 227 ? -6.04034 -31.28748 -13.40917 1.000 41.23342 218 THR B C 1
ATOM 4222 O O . THR B 1 227 ? -6.10699 -30.34080 -14.19688 1.000 39.78145 218 THR B O 1
ATOM 4226 N N . MET B 1 228 ? -5.73187 -32.52188 -13.81303 1.000 38.44693 219 MET B N 1
ATOM 4227 C CA . MET B 1 228 ? -5.48045 -32.77622 -15.23016 1.000 48.10557 219 MET B CA 1
ATOM 4228 C C . MET B 1 228 ? -6.76579 -32.71990 -16.04562 1.000 45.91341 219 MET B C 1
ATOM 4229 O O . MET B 1 228 ? -6.77396 -32.19686 -17.16322 1.000 44.62625 219 MET B O 1
ATOM 4234 N N . GLN B 1 229 ? -7.85926 -33.26107 -15.51280 1.000 39.32578 220 GLN B N 1
ATOM 4235 C CA . GLN B 1 229 ? -9.12139 -33.20232 -16.23990 1.000 41.85341 220 GLN B CA 1
ATOM 4236 C C . GLN B 1 229 ? -9.57923 -31.76351 -16.43180 1.000 44.63871 220 GLN B C 1
ATOM 4237 O O . GLN B 1 229 ? -10.08265 -31.40682 -17.49519 1.000 39.11853 220 GLN B O 1
ATOM 4243 N N . ALA B 1 230 ? -9.39714 -30.91674 -15.42459 1.000 39.51067 221 ALA B N 1
ATOM 4244 C CA . ALA B 1 230 ? -9.79113 -29.52294 -15.58095 1.000 35.91542 221 ALA B CA 1
ATOM 4245 C C . ALA B 1 230 ? -8.85785 -28.79357 -16.53724 1.000 38.98288 221 ALA B C 1
ATOM 4246 O O . ALA B 1 230 ? -9.30074 -27.94611 -17.33026 1.000 39.01644 221 ALA B O 1
ATOM 4248 N N . GLY B 1 231 ? -7.56173 -29.10040 -16.47914 1.000 34.45098 222 GLY B N 1
ATOM 4249 C CA . GLY B 1 231 ? -6.63631 -28.47260 -17.41046 1.000 36.81146 222 GLY B CA 1
ATOM 4250 C C . GLY B 1 231 ? -6.96365 -28.82371 -18.85065 1.000 43.70659 222 GLY B C 1
ATOM 4251 O O . GLY B 1 231 ? -6.91841 -27.96667 -19.73965 1.000 43.34296 222 GLY B O 1
ATOM 4252 N N . ALA B 1 232 ? -7.33842 -30.08301 -19.08537 1.000 41.20890 223 ALA B N 1
ATOM 4253 C CA . ALA B 1 232 ? -7.67365 -30.55283 -20.42530 1.000 37.08529 223 ALA B CA 1
ATOM 4254 C C . ALA B 1 232 ? -8.91225 -29.84773 -20.96130 1.000 39.96086 223 ALA B C 1
ATOM 4255 O O . ALA B 1 232 ? -8.86651 -29.21459 -22.02274 1.000 41.79376 223 ALA B O 1
ATOM 4257 N N . TYR B 1 233 ? -10.01489 -29.90464 -20.20729 1.000 45.14037 224 TYR B N 1
ATOM 4258 C CA . TYR B 1 233 ? -11.25875 -29.27162 -20.63549 1.000 42.97451 224 TYR B CA 1
ATOM 4259 C C . TYR B 1 233 ? -11.11517 -27.75883 -20.76435 1.000 43.37585 224 TYR B C 1
ATOM 4260 O O . TYR B 1 233 ? -11.58390 -27.16807 -21.74318 1.000 40.46197 224 TYR B O 1
ATOM 4269 N N . GLN B 1 234 ? -10.50659 -27.10219 -19.76400 1.000 41.68420 225 GLN B N 1
ATOM 4270 C CA . GLN B 1 234 ? -10.50640 -25.63975 -19.75734 1.000 43.03925 225 GLN B CA 1
ATOM 4271 C C . GLN B 1 234 ? -9.55966 -25.03510 -20.79178 1.000 41.62483 225 GLN B C 1
ATOM 4272 O O . GLN B 1 234 ? -9.64953 -23.83402 -21.07566 1.000 41.52489 225 GLN B O 1
ATOM 4278 N N . ASN B 1 235 ? -8.67207 -25.82955 -21.36995 1.000 42.41402 226 ASN B N 1
ATOM 4279 C CA . ASN B 1 235 ? -7.84576 -25.37639 -22.47360 1.000 44.99237 226 ASN B CA 1
ATOM 4280 C C . ASN B 1 235 ? -8.06086 -26.19988 -23.73906 1.000 42.04282 226 ASN B C 1
ATOM 4281 O O . ASN B 1 235 ? -7.26917 -26.08024 -24.67623 1.000 45.86388 226 ASN B O 1
ATOM 4286 N N . SER B 1 236 ? -9.13287 -26.99096 -23.80320 1.000 47.96842 227 SER B N 1
ATOM 4287 C CA . SER B 1 236 ? -9.48282 -27.80764 -24.96949 1.000 50.40464 227 SER B CA 1
ATOM 4288 C C . SER B 1 236 ? -8.26048 -28.52385 -25.52491 1.000 48.69815 227 SER B C 1
ATOM 4289 O O . SER B 1 236 ? -7.89263 -28.36749 -26.68831 1.000 51.95053 227 SER B O 1
ATOM 4292 N N . THR B 1 237 ? -7.61716 -29.30644 -24.66579 1.000 46.68349 228 THR B N 1
ATOM 4293 C CA . THR B 1 237 ? -6.39555 -29.98570 -25.06267 1.000 52.24027 228 THR B CA 1
ATOM 4294 C C . THR B 1 237 ? -6.39023 -31.40005 -24.50252 1.000 50.06821 228 THR B C 1
ATOM 4295 O O . THR B 1 237 ? -7.04395 -31.68786 -23.49944 1.000 47.48022 228 THR B O 1
ATOM 4299 N N . TRP B 1 238 ? -5.68980 -32.29295 -25.19951 1.000 57.87852 229 TRP B N 1
ATOM 4300 C CA . TRP B 1 238 ? -5.36158 -33.58862 -24.62412 1.000 52.03344 229 TRP B CA 1
ATOM 4301 C C . TRP B 1 238 ? -4.31968 -33.42107 -23.52780 1.000 49.80530 229 TRP B C 1
ATOM 4302 O O . TRP B 1 238 ? -3.42483 -32.57090 -23.60187 1.000 40.72385 229 TRP B O 1
ATOM 4313 N N . VAL B 1 239 ? -4.43477 -34.24646 -22.49859 1.000 45.07435 230 VAL B N 1
ATOM 4314 C CA . VAL B 1 239 ? -3.42931 -34.28729 -21.44445 1.000 47.85531 230 VAL B CA 1
ATOM 4315 C C . VAL B 1 239 ? -3.09295 -35.74344 -21.16982 1.000 49.00515 230 VAL B C 1
ATOM 4316 O O . VAL B 1 239 ? -3.99072 -36.56786 -20.96991 1.000 45.62299 230 VAL B O 1
ATOM 4320 N N . VAL B 1 240 ? -1.80675 -36.06922 -21.22298 1.000 45.99922 231 VAL B N 1
ATOM 4321 C CA . VAL B 1 240 ? -1.30684 -37.39400 -20.87927 1.000 43.02991 231 VAL B CA 1
ATOM 4322 C C . VAL B 1 240 ? -0.53342 -37.26506 -19.57454 1.000 46.15398 231 VAL B C 1
ATOM 4323 O O . VAL B 1 240 ? 0.41751 -36.47796 -19.47763 1.000 46.62256 231 VAL B O 1
ATOM 4327 N N . GLY B 1 241 ? -0.95617 -38.01169 -18.56572 1.000 47.56539 232 GLY B N 1
ATOM 4328 C CA . GLY B 1 241 ? -0.25483 -37.98221 -17.30204 1.000 40.77837 232 GLY B CA 1
ATOM 4329 C C . GLY B 1 241 ? 0.26850 -39.35539 -16.97065 1.000 42.68904 232 GLY B C 1
ATOM 4330 O O . GLY B 1 241 ? -0.51754 -40.29854 -16.85406 1.000 50.36039 232 GLY B O 1
ATOM 4331 N N . VAL B 1 242 ? 1.58524 -39.48918 -16.83616 1.000 41.13880 233 VAL B N 1
ATOM 4332 C CA . VAL B 1 242 ? 2.23283 -40.78533 -16.68265 1.000 43.14904 233 VAL B CA 1
ATOM 4333 C C . VAL B 1 242 ? 3.01720 -40.80143 -15.38272 1.000 47.03033 233 VAL B C 1
ATOM 4334 O O . VAL B 1 242 ? 3.88335 -39.94700 -15.16264 1.000 42.77886 233 VAL B O 1
ATOM 4338 N N . ALA B 1 243 ? 2.74778 -41.79840 -14.54914 1.000 46.23129 234 ALA B N 1
ATOM 4339 C CA . ALA B 1 243 ? 3.40697 -41.94206 -13.26224 1.000 47.76410 234 ALA B CA 1
ATOM 4340 C C . ALA B 1 243 ? 4.58536 -42.90052 -13.33258 1.000 49.39090 234 ALA B C 1
ATOM 4341 O O . ALA B 1 243 ? 4.60539 -43.83980 -14.12997 1.000 49.51334 234 ALA B O 1
ATOM 4343 N N . LYS B 1 244 ? 5.57367 -42.64139 -12.48896 1.000 45.87341 235 LYS B N 1
ATOM 4344 C CA A LYS B 1 244 ? 6.43516 -43.68421 -11.95811 0.241 44.70382 235 LYS B CA 1
ATOM 4345 C CA B LYS B 1 244 ? 6.42778 -43.69740 -11.95972 0.759 43.80456 235 LYS B CA 1
ATOM 4346 C C . LYS B 1 244 ? 5.84319 -44.02686 -10.59338 1.000 46.92231 235 LYS B C 1
ATOM 4347 O O . LYS B 1 244 ? 5.79038 -43.16675 -9.70624 1.000 48.86226 235 LYS B O 1
ATOM 4358 N N . ALA B 1 245 ? 5.36060 -45.25580 -10.44125 1.000 47.70446 236 ALA B N 1
ATOM 4359 C CA . ALA B 1 245 ? 4.52329 -45.61707 -9.30698 1.000 52.03203 236 ALA B CA 1
ATOM 4360 C C . ALA B 1 245 ? 5.13356 -46.77517 -8.52865 1.000 53.58283 236 ALA B C 1
ATOM 4361 O O . ALA B 1 245 ? 6.14327 -47.35929 -8.92874 1.000 56.67640 236 ALA B O 1
ATOM 4363 N N . GLY B 1 246 ? 4.51172 -47.09465 -7.39845 1.000 44.64526 237 GLY B N 1
ATOM 4364 C CA . GLY B 1 246 ? 4.92775 -48.22872 -6.58582 1.000 46.36451 237 GLY B CA 1
ATOM 4365 C C . GLY B 1 246 ? 5.79363 -47.84107 -5.40234 1.000 47.79896 237 GLY B C 1
ATOM 4366 O O . GLY B 1 246 ? 5.86568 -46.68318 -4.98414 1.000 58.07162 237 GLY B O 1
ATOM 4367 N N . VAL B 1 247 ? 6.47834 -48.84110 -4.86460 1.000 48.88558 238 VAL B N 1
ATOM 4368 C CA . VAL B 1 247 ? 7.16801 -48.73368 -3.58094 1.000 56.95786 238 VAL B CA 1
ATOM 4369 C C . VAL B 1 247 ? 8.67064 -48.75349 -3.85007 1.000 54.56914 238 VAL B C 1
ATOM 4370 O O . VAL B 1 247 ? 9.25790 -49.81207 -4.08402 1.000 55.28596 238 VAL B O 1
ATOM 4374 N N . GLU B 1 248 ? 9.31041 -47.59080 -3.79744 1.000 47.41979 239 GLU B N 1
ATOM 4375 C CA . GLU B 1 248 ? 10.75890 -47.48961 -3.94937 1.000 53.74738 239 GLU B CA 1
ATOM 4376 C C . GLU B 1 248 ? 11.36430 -47.39852 -2.56201 1.000 48.75618 239 GLU B C 1
ATOM 4377 O O . GLU B 1 248 ? 11.13646 -46.41588 -1.85024 1.000 64.23178 239 GLU B O 1
ATOM 4383 N N . ASP B 1 249 ? 12.14495 -48.39896 -2.18879 1.000 59.67901 240 ASP B N 1
ATOM 4384 C CA . ASP B 1 249 ? 12.85951 -48.39741 -0.91488 1.000 63.91851 240 ASP B CA 1
ATOM 4385 C C . ASP B 1 249 ? 11.95554 -47.92066 0.22234 1.000 65.87647 240 ASP B C 1
ATOM 4386 O O . ASP B 1 249 ? 12.26699 -46.96696 0.93608 1.000 58.26231 240 ASP B O 1
ATOM 4391 N N . GLY B 1 250 ? 10.79015 -48.56032 0.34474 1.000 64.22898 241 GLY B N 1
ATOM 4392 C CA . GLY B 1 250 ? 9.84742 -48.25176 1.40197 1.000 61.36498 241 GLY B CA 1
ATOM 4393 C C . GLY B 1 250 ? 8.97083 -47.03135 1.18728 1.000 63.22568 241 GLY B C 1
ATOM 4394 O O . GLY B 1 250 ? 8.12786 -46.74820 2.04938 1.000 65.44417 241 GLY B O 1
ATOM 4395 N N . HIS B 1 251 ? 9.12997 -46.30558 0.07390 1.000 56.49306 242 HIS B N 1
ATOM 4396 C CA . HIS B 1 251 ? 8.38357 -45.07974 -0.21808 1.000 53.00630 242 HIS B CA 1
ATOM 4397 C C . HIS B 1 251 ? 7.38384 -45.33394 -1.34525 1.000 55.45474 242 HIS B C 1
ATOM 4398 O O . HIS B 1 251 ? 7.77932 -45.66957 -2.47038 1.000 54.10351 242 HIS B O 1
ATOM 4405 N N . ARG B 1 252 ? 6.10059 -45.13831 -1.06445 1.000 50.73319 243 ARG B N 1
ATOM 4406 C CA . ARG B 1 252 ? 5.08128 -45.38744 -2.07548 1.000 54.83501 243 ARG B CA 1
ATOM 4407 C C . ARG B 1 252 ? 4.94782 -44.18993 -3.01332 1.000 53.36364 243 ARG B C 1
ATOM 4408 O O . ARG B 1 252 ? 4.88858 -43.04050 -2.56753 1.000 58.83219 243 ARG B O 1
ATOM 4416 N N . LEU B 1 253 ? 4.91984 -44.45932 -4.31699 1.000 53.03373 244 LEU B N 1
ATOM 4417 C CA . LEU B 1 253 ? 4.61139 -43.45470 -5.32631 1.000 46.11495 244 LEU B CA 1
ATOM 4418 C C . LEU B 1 253 ? 3.25126 -43.75476 -5.94360 1.000 42.27402 244 LEU B C 1
ATOM 4419 O O . LEU B 1 253 ? 2.89983 -44.91751 -6.16799 1.000 50.44011 244 LEU B O 1
ATOM 4424 N N . MET B 1 254 ? 2.49931 -42.69338 -6.21527 1.000 40.11583 245 MET B N 1
ATOM 4425 C CA . MET B 1 254 ? 1.13506 -42.79805 -6.71970 1.000 50.61603 245 MET B CA 1
ATOM 4426 C C . MET B 1 254 ? 1.09771 -43.37225 -8.13307 1.000 46.01387 245 MET B C 1
ATOM 4427 O O . MET B 1 254 ? 1.96185 -43.07483 -8.96173 1.000 41.07101 245 MET B O 1
ATOM 4432 N N . GLY B 1 255 ? 0.07346 -44.17773 -8.41170 1.000 48.40360 246 GLY B N 1
ATOM 4433 C CA . GLY B 1 255 ? -0.19327 -44.62976 -9.77138 1.000 50.79867 246 GLY B CA 1
ATOM 4434 C C . GLY B 1 255 ? -1.17412 -43.72789 -10.50087 1.000 46.56655 246 GLY B C 1
ATOM 4435 O O . GLY B 1 255 ? -1.01578 -42.50437 -10.50485 1.000 46.10888 246 GLY B O 1
ATOM 4436 N N . GLY B 1 256 ? -2.20585 -44.30849 -11.10755 1.000 44.04604 247 GLY B N 1
ATOM 4437 C CA . GLY B 1 256 ? -3.25990 -43.49238 -11.67975 1.000 47.53055 247 GLY B CA 1
ATOM 4438 C C . GLY B 1 256 ? -2.93688 -42.79027 -12.98408 1.000 50.70247 247 GLY B C 1
ATOM 4439 O O . GLY B 1 256 ? -3.58964 -41.79156 -13.30442 1.000 46.68794 247 GLY B O 1
ATOM 4440 N N . SER B 1 257 ? -1.95415 -43.27389 -13.75061 1.000 52.58026 248 SER B N 1
ATOM 4441 C CA . SER B 1 257 ? -1.67111 -42.70149 -15.06729 1.000 49.44276 248 SER B CA 1
ATOM 4442 C C . SER B 1 257 ? -2.94222 -42.65872 -15.91183 1.000 47.57736 248 SER B C 1
ATOM 4443 O O . SER B 1 257 ? -3.75284 -43.58546 -15.87435 1.000 49.57870 248 SER B O 1
ATOM 4446 N N . VAL B 1 258 ? -3.11834 -41.57669 -16.68086 1.000 40.47608 249 VAL B N 1
ATOM 4447 C CA . VAL B 1 258 ? -4.32886 -41.38088 -17.47502 1.000 43.16016 249 VAL B CA 1
ATOM 4448 C C . VAL B 1 258 ? -3.99697 -40.67257 -18.78051 1.000 48.17188 249 VAL B C 1
ATOM 4449 O O . VAL B 1 258 ? -3.00319 -39.94682 -18.88940 1.000 48.73004 249 VAL B O 1
ATOM 4453 N N . ILE B 1 259 ? -4.86039 -40.88288 -19.77622 1.000 41.05161 250 ILE B N 1
ATOM 4454 C CA . ILE B 1 259 ? -4.93424 -40.03627 -20.96004 1.000 46.68742 250 ILE B CA 1
ATOM 4455 C C . ILE B 1 259 ? -6.29535 -39.35599 -20.94307 1.000 50.49299 250 ILE B C 1
ATOM 4456 O O . ILE B 1 259 ? -7.32490 -40.00928 -20.72706 1.000 47.70820 250 ILE B O 1
ATOM 4461 N N . VAL B 1 260 ? -6.29817 -38.04447 -21.13813 1.000 45.93532 251 VAL B N 1
ATOM 4462 C CA . VAL B 1 260 ? -7.48121 -37.22501 -20.92394 1.000 49.49069 251 VAL B CA 1
ATOM 4463 C C . VAL B 1 260 ? -7.76919 -36.48598 -22.21547 1.000 44.41235 251 VAL B C 1
ATOM 4464 O O . VAL B 1 260 ? -6.86377 -35.88574 -22.79951 1.000 42.68376 251 VAL B O 1
ATOM 4468 N N . ALA B 1 261 ? -9.02667 -36.53391 -22.65103 1.000 52.33173 252 ALA B N 1
ATOM 4469 C CA . ALA B 1 261 ? -9.50285 -35.86937 -23.85086 1.000 52.28377 252 ALA B CA 1
ATOM 4470 C C . ALA B 1 261 ? -9.75873 -34.38046 -23.60108 1.000 51.67753 252 ALA B C 1
ATOM 4471 O O . ALA B 1 261 ? -9.92851 -33.95055 -22.45213 1.000 49.46819 252 ALA B O 1
ATOM 4473 N N . PRO B 1 262 ? -9.80920 -33.56557 -24.66584 1.000 46.73253 253 PRO B N 1
ATOM 4474 C CA . PRO B 1 262 ? -10.12218 -32.13838 -24.47773 1.000 44.30345 253 PRO B CA 1
ATOM 4475 C C . PRO B 1 262 ? -11.49786 -31.88929 -23.87445 1.000 39.11482 253 PRO B C 1
ATOM 4476 O O . PRO B 1 262 ? -11.77447 -30.75444 -23.48322 1.000 41.28910 253 PRO B O 1
ATOM 4480 N N . THR B 1 263 ? -12.36728 -32.90014 -23.81074 1.000 39.52116 254 THR B N 1
ATOM 4481 C CA . THR B 1 263 ? -13.60685 -32.81034 -23.05520 1.000 40.70408 254 THR B CA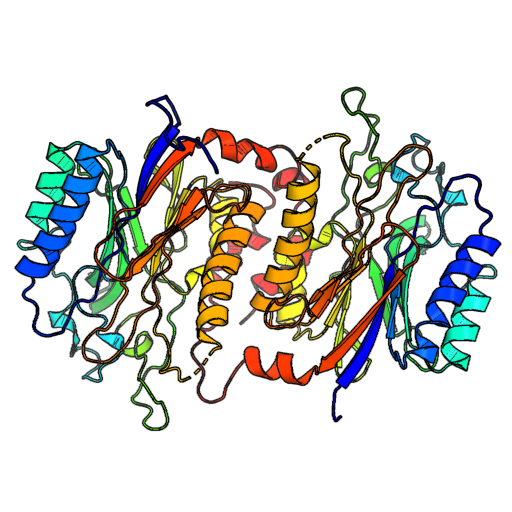 1
ATOM 4482 C C . THR B 1 263 ? -13.37829 -32.87668 -21.55273 1.000 45.65041 254 THR B C 1
ATOM 4483 O O . THR B 1 263 ? -14.32960 -32.66219 -20.79589 1.000 46.27480 254 THR B O 1
ATOM 4487 N N . GLY B 1 264 ? -12.16306 -33.20243 -21.11171 1.000 43.94929 255 GLY B N 1
ATOM 4488 C CA . GLY B 1 264 ? -11.90492 -33.51518 -19.72120 1.000 48.26434 255 GLY B CA 1
ATOM 4489 C C . GLY B 1 264 ? -12.20666 -34.94463 -19.32743 1.000 51.90432 255 GLY B C 1
ATOM 4490 O O . GLY B 1 264 ? -12.04806 -35.30179 -18.14891 1.000 52.49312 255 GLY B O 1
ATOM 4491 N N . GLU B 1 265 ? -12.62673 -35.78042 -20.26434 1.000 44.77866 256 GLU B N 1
ATOM 4492 C CA . GLU B 1 265 ? -12.89578 -37.16753 -19.94258 1.000 48.12680 256 GLU B CA 1
ATOM 4493 C C . GLU B 1 265 ? -11.60390 -37.96024 -19.92850 1.000 48.07893 256 GLU B C 1
ATOM 4494 O O . GLU B 1 265 ? -10.71477 -37.73683 -20.74976 1.000 45.74270 256 GLU B O 1
ATOM 4500 N N . ILE B 1 266 ? -11.50066 -38.87397 -18.97154 1.000 50.70727 257 ILE B N 1
ATOM 4501 C CA . ILE B 1 266 ? -10.43588 -39.86876 -18.95750 1.000 49.01485 257 ILE B CA 1
ATOM 4502 C C . ILE B 1 266 ? -10.79090 -40.94378 -19.98042 1.000 47.25458 257 ILE B C 1
ATOM 4503 O O . ILE B 1 266 ? -11.84814 -41.57277 -19.88711 1.000 45.94598 257 ILE B O 1
ATOM 4508 N N . VAL B 1 267 ? -9.92171 -41.15251 -20.96680 1.000 49.29527 258 VAL B N 1
ATOM 4509 C CA . VAL B 1 267 ? -10.16850 -42.17438 -21.98336 1.000 56.13642 258 VAL B CA 1
ATOM 4510 C C . VAL B 1 267 ? -9.26191 -43.38665 -21.83267 1.000 53.07198 258 VAL B C 1
ATOM 4511 O O . VAL B 1 267 ? -9.51168 -44.41026 -22.49015 1.000 53.73358 258 VAL B O 1
ATOM 4515 N N . ALA B 1 268 ? -8.23566 -43.31722 -20.98628 1.000 50.69945 259 ALA B N 1
ATOM 4516 C CA . ALA B 1 268 ? -7.43086 -44.48082 -20.63525 1.000 49.85223 259 ALA B CA 1
ATOM 4517 C C . ALA B 1 268 ? -6.87316 -44.24639 -19.24364 1.000 51.66881 259 ALA B C 1
ATOM 4518 O O . ALA B 1 268 ? -6.54287 -43.11075 -18.89841 1.000 51.50538 259 ALA B O 1
ATOM 4520 N N . GLN B 1 269 ? -6.77767 -45.31621 -18.45116 1.000 57.86381 260 GLN B N 1
ATOM 4521 C CA . GLN B 1 269 ? -6.30863 -45.21073 -17.07711 1.000 54.91125 260 GLN B CA 1
ATOM 4522 C C . GLN B 1 269 ? -5.59042 -46.48757 -16.67427 1.000 53.89377 260 GLN B C 1
ATOM 4523 O O . GLN B 1 269 ? -6.06862 -47.59167 -16.94662 1.000 52.91327 260 GLN B O 1
ATOM 4529 N N . ALA B 1 270 ? -4.44772 -46.32293 -16.00964 1.000 58.29598 261 ALA B N 1
ATOM 4530 C CA . ALA B 1 270 ? -3.68702 -47.46142 -15.51589 1.000 57.42846 261 ALA B CA 1
ATOM 4531 C C . ALA B 1 270 ? -4.41342 -48.12743 -14.35120 1.000 57.70594 261 ALA B C 1
ATOM 4532 O O . ALA B 1 270 ? -5.16734 -47.49141 -13.61537 1.000 54.05928 261 ALA B O 1
ATOM 4534 N N . MET B 1 271 ? -4.18969 -49.42951 -14.19003 1.000 55.25967 262 MET B N 1
ATOM 4535 C CA . MET B 1 271 ? -4.82926 -50.16172 -13.11499 1.000 61.97138 262 MET B CA 1
ATOM 4536 C C . MET B 1 271 ? -3.84250 -50.81999 -12.16663 1.000 62.53047 262 MET B C 1
ATOM 4537 O O . MET B 1 271 ? -4.27267 -51.45956 -11.20036 1.000 65.70162 262 MET B O 1
ATOM 4542 N N . THR B 1 272 ? -2.54686 -50.67079 -12.39440 1.000 55.57988 263 THR B N 1
ATOM 4543 C CA . THR B 1 272 ? -1.52797 -51.19141 -11.49706 1.000 58.40423 263 THR B CA 1
ATOM 4544 C C . THR B 1 272 ? -0.64658 -50.05257 -11.00711 1.000 54.89307 263 THR B C 1
ATOM 4545 O O . THR B 1 272 ? -0.79598 -48.89527 -11.41023 1.000 62.54455 263 THR B O 1
ATOM 4549 N N . GLU B 1 273 ? 0.30501 -50.41557 -10.15162 1.000 57.13779 264 GLU B N 1
ATOM 4550 C CA . GLU B 1 273 ? 1.38305 -49.53947 -9.72324 1.000 61.11582 264 GLU B CA 1
ATOM 4551 C C . GLU B 1 273 ? 2.72423 -49.98158 -10.29909 1.000 59.51220 264 GLU B C 1
ATOM 4552 O O . GLU B 1 273 ? 3.76725 -49.71580 -9.69851 1.000 69.48282 264 GLU B O 1
ATOM 4558 N N . GLY B 1 274 ? 2.71722 -50.67319 -11.43920 1.000 60.34477 265 GLY B N 1
ATOM 4559 C CA . GLY B 1 274 ? 3.94835 -51.17549 -12.03405 1.000 59.25481 265 GLY B CA 1
ATOM 4560 C C . GLY B 1 274 ? 4.16575 -50.68956 -13.45269 1.000 62.41740 265 GLY B C 1
ATOM 4561 O O . GLY B 1 274 ? 3.40977 -49.83835 -13.93076 1.000 67.71944 265 GLY B O 1
ATOM 4562 N N . ASP B 1 275 ? 5.18853 -51.19974 -14.14087 1.000 61.94396 266 ASP B N 1
ATOM 4563 C CA . ASP B 1 275 ? 5.32732 -50.90164 -15.56384 1.000 65.84578 266 ASP B CA 1
ATOM 4564 C C . ASP B 1 275 ? 4.03921 -51.25793 -16.28641 1.000 55.19893 266 ASP B C 1
ATOM 4565 O O . ASP B 1 275 ? 3.57209 -52.39194 -16.20898 1.000 58.21849 266 ASP B O 1
ATOM 4570 N N . GLU B 1 276 ? 3.44094 -50.28063 -16.95720 1.000 57.48729 267 GLU B N 1
ATOM 4571 C CA . GLU B 1 276 ? 2.14198 -50.52003 -17.56443 1.000 56.37889 267 GLU B CA 1
ATOM 4572 C C . GLU B 1 276 ? 1.90624 -49.50982 -18.66325 1.000 51.23292 267 GLU B C 1
ATOM 4573 O O . GLU B 1 276 ? 2.12292 -48.30995 -18.46906 1.000 57.85333 267 GLU B O 1
ATOM 4579 N N . LEU B 1 277 ? 1.42798 -50.00198 -19.80003 1.000 53.36951 268 LEU B N 1
ATOM 4580 C CA . LEU B 1 277 ? 1.13562 -49.18055 -20.96517 1.000 56.49001 268 LEU B CA 1
ATOM 4581 C C . LEU B 1 277 ? -0.36831 -48.94279 -21.06422 1.000 51.47254 268 LEU B C 1
ATOM 4582 O O . LEU B 1 277 ? -1.15323 -49.89435 -21.06119 1.000 56.11877 268 LEU B O 1
ATOM 4587 N N . ILE B 1 278 ? -0.76737 -47.68082 -21.13229 1.000 45.78584 269 ILE B N 1
ATOM 4588 C CA . ILE B 1 278 ? -2.13337 -47.30982 -21.49478 1.000 55.10535 269 ILE B CA 1
ATOM 4589 C C . ILE B 1 278 ? -2.11187 -46.70613 -22.89932 1.000 54.22059 269 ILE B C 1
ATOM 4590 O O . ILE B 1 278 ? -1.13986 -46.05310 -23.29531 1.000 54.75782 269 ILE B O 1
ATOM 4595 N N . VAL B 1 279 ? -3.18821 -46.92836 -23.65824 1.000 60.80225 270 VAL B N 1
ATOM 4596 C CA . VAL B 1 279 ? -3.25820 -46.53145 -25.06430 1.000 53.23745 270 VAL B CA 1
ATOM 4597 C C . VAL B 1 279 ? -4.54631 -45.77087 -25.32440 1.000 53.82333 270 VAL B C 1
ATOM 4598 O O . VAL B 1 279 ? -5.60838 -46.13118 -24.80922 1.000 58.77903 270 VAL B O 1
ATOM 4602 N N . ALA B 1 280 ? -4.45973 -44.73215 -26.14691 1.000 52.76058 271 ALA B N 1
ATOM 4603 C CA . ALA B 1 280 ? -5.66073 -44.10286 -26.66833 1.000 54.41941 271 ALA B CA 1
ATOM 4604 C C . ALA B 1 280 ? -5.37118 -43.51853 -28.04354 1.000 63.39711 271 ALA B C 1
ATOM 4605 O O . ALA B 1 280 ? -4.23824 -43.13356 -28.34779 1.000 65.38186 271 ALA B O 1
ATOM 4607 N N . ASP B 1 281 ? -6.40708 -43.48022 -28.87833 1.000 66.63738 272 ASP B N 1
ATOM 4608 C CA . ASP B 1 281 ? -6.37463 -42.73952 -30.13255 1.000 60.61096 272 ASP B CA 1
ATOM 4609 C C . ASP B 1 281 ? -6.78684 -41.30368 -29.84191 1.000 65.43723 272 ASP B C 1
ATOM 4610 O O . ASP B 1 281 ? -7.88079 -41.05360 -29.32424 1.000 67.46465 272 ASP B O 1
ATOM 4615 N N . CYS B 1 282 ? -5.92251 -40.36355 -30.17473 1.000 61.12450 273 CYS B N 1
ATOM 4616 C CA . CYS B 1 282 ? -6.14506 -38.97168 -29.81517 1.000 55.65516 273 CYS B CA 1
ATOM 4617 C C . CYS B 1 282 ? -6.31546 -38.15676 -31.09529 1.000 61.31325 273 CYS B C 1
ATOM 4618 O O . CYS B 1 282 ? -5.34756 -37.92160 -31.82688 1.000 60.48403 273 CYS B O 1
ATOM 4621 N N . ASP B 1 283 ? -7.55686 -37.75115 -31.36740 1.000 58.49768 274 ASP B N 1
ATOM 4622 C CA . ASP B 1 283 ? -7.87386 -36.89072 -32.50542 1.000 67.83853 274 ASP B CA 1
ATOM 4623 C C . ASP B 1 283 ? -7.62534 -35.43330 -32.11059 1.000 60.00607 274 ASP B C 1
ATOM 4624 O O . ASP B 1 283 ? -8.36031 -34.85636 -31.29802 1.000 54.02828 274 ASP B O 1
ATOM 4629 N N . LEU B 1 284 ? -6.58958 -34.83092 -32.69554 1.000 56.29749 275 LEU B N 1
ATOM 4630 C CA . LEU B 1 284 ? -6.22913 -33.46805 -32.32493 1.000 56.33017 275 LEU B CA 1
ATOM 4631 C C . LEU B 1 284 ? -7.23461 -32.45133 -32.85602 1.000 62.54558 275 LEU B C 1
ATOM 4632 O O . LEU B 1 284 ? -7.37591 -31.36465 -32.28034 1.000 65.09931 275 LEU B O 1
ATOM 4637 N N . ASP B 1 285 ? -7.93507 -32.77308 -33.94587 1.000 59.73475 276 ASP B N 1
ATOM 4638 C CA . ASP B 1 285 ? -8.96712 -31.86815 -34.43727 1.000 60.17413 276 ASP B CA 1
ATOM 4639 C C . ASP B 1 285 ? -10.11249 -31.71305 -33.43935 1.000 62.01084 276 ASP B C 1
ATOM 4640 O O . ASP B 1 285 ? -10.82817 -30.70836 -33.48495 1.000 58.93957 276 ASP B O 1
ATOM 4645 N N . ARG B 1 286 ? -10.29374 -32.66652 -32.52202 1.000 55.52281 277 ARG B N 1
ATOM 4646 C CA . ARG B 1 286 ? -11.26366 -32.45160 -31.45135 1.000 62.09102 277 ARG B CA 1
ATOM 4647 C C . ARG B 1 286 ? -10.87649 -31.27022 -30.55714 1.000 59.12672 277 ARG B C 1
ATOM 4648 O O . ARG B 1 286 ? -11.75726 -30.60246 -30.00767 1.000 55.57571 277 ARG B O 1
ATOM 4656 N N . CYS B 1 287 ? -9.57787 -30.97752 -30.41783 1.000 49.37388 278 CYS B N 1
ATOM 4657 C CA . CYS B 1 287 ? -9.16534 -29.78613 -29.67655 1.000 50.81104 278 CYS B CA 1
ATOM 4658 C C . CYS B 1 287 ? -9.59386 -28.51123 -30.39012 1.000 63.77479 278 CYS B C 1
ATOM 4659 O O . CYS B 1 287 ? -10.09380 -27.57415 -29.75457 1.000 54.54368 278 CYS B O 1
ATOM 4662 N N . ARG B 1 288 ? -9.36770 -28.44174 -31.70919 1.000 71.63423 279 ARG B N 1
ATOM 4663 C CA . ARG B 1 288 ? -9.80695 -27.27703 -32.47537 1.000 71.29116 279 ARG B CA 1
ATOM 4664 C C . ARG B 1 288 ? -11.29756 -27.05812 -32.30373 1.000 68.80985 279 ARG B C 1
ATOM 4665 O O . ARG B 1 288 ? -11.76271 -25.91838 -32.17414 1.000 65.81734 279 ARG B O 1
ATOM 4673 N N . TYR B 1 289 ? -12.05510 -28.15099 -32.29181 1.000 72.21472 280 TYR B N 1
ATOM 4674 C CA . TYR B 1 289 ? -13.50313 -28.07703 -32.19762 1.000 76.19600 280 TYR B CA 1
ATOM 4675 C C . TYR B 1 289 ? -13.92782 -27.25115 -30.98711 1.000 70.83388 280 TYR B C 1
ATOM 4676 O O . TYR B 1 289 ? -14.59912 -26.22629 -31.12708 1.000 65.72122 280 TYR B O 1
ATOM 4685 N N . TYR B 1 290 ? -13.49291 -27.64707 -29.78832 1.000 76.62128 281 TYR B N 1
ATOM 4686 C CA . TYR B 1 290 ? -13.96970 -26.97758 -28.57997 1.000 71.35085 281 TYR B CA 1
ATOM 4687 C C . TYR B 1 290 ? -13.34825 -25.60018 -28.38270 1.000 69.75484 281 TYR B C 1
ATOM 4688 O O . TYR B 1 290 ? -13.93559 -24.76650 -27.68379 1.000 66.91717 281 TYR B O 1
ATOM 4697 N N . LYS B 1 291 ? -12.19056 -25.33722 -28.99538 1.000 72.78779 282 LYS B N 1
ATOM 4698 C CA . LYS B 1 291 ? -11.50996 -24.06239 -28.78827 1.000 69.69208 282 LYS B CA 1
ATOM 4699 C C . LYS B 1 291 ? -12.35636 -22.89848 -29.28634 1.000 75.11119 282 LYS B C 1
ATOM 4700 O O . LYS B 1 291 ? -12.54238 -21.90351 -28.57552 1.000 93.62760 282 LYS B O 1
ATOM 4706 N N . SER B 1 292 ? -12.89720 -23.01246 -30.49451 1.000 82.28915 283 SER B N 1
ATOM 4707 C CA . SER B 1 292 ? -13.73483 -21.95082 -31.02307 1.000 73.56413 283 SER B CA 1
ATOM 4708 C C . SER B 1 292 ? -14.58628 -22.50107 -32.15485 1.000 81.04884 283 SER B C 1
ATOM 4709 O O . SER B 1 292 ? -14.16481 -23.39408 -32.89556 1.000 79.83192 283 SER B O 1
ATOM 4712 N N . HIS B 1 293 ? -15.78484 -21.94293 -32.28245 1.000 77.30224 284 HIS B N 1
ATOM 4713 C CA . HIS B 1 293 ? -16.71765 -22.28712 -33.34333 1.000 84.81458 284 HIS B CA 1
ATOM 4714 C C . HIS B 1 293 ? -17.07671 -21.03541 -34.13754 1.000 82.41122 284 HIS B C 1
ATOM 4715 O O . HIS B 1 293 ? -16.90961 -19.91063 -33.65916 1.000 74.39154 284 HIS B O 1
ATOM 4722 N N . ILE B 1 294 ? -17.56326 -21.23883 -35.36925 1.000 89.29610 285 ILE B N 1
ATOM 4723 C CA . ILE B 1 294 ? -18.00523 -20.11023 -36.19457 1.000 90.01790 285 ILE B CA 1
ATOM 4724 C C . ILE B 1 294 ? -19.23497 -19.44333 -35.57767 1.000 82.34752 285 ILE B C 1
ATOM 4725 O O . ILE B 1 294 ? -19.34716 -18.21184 -35.56444 1.000 76.50257 285 ILE B O 1
ATOM 4730 N N . PHE B 1 295 ? -20.17269 -20.23896 -35.06299 1.000 78.72373 286 PHE B N 1
ATOM 4731 C CA . PHE B 1 295 ? -21.23361 -19.76683 -34.17157 1.000 81.68149 286 PHE B CA 1
ATOM 4732 C C . PHE B 1 295 ? -20.89037 -20.22739 -32.75300 1.000 85.24725 286 PHE B C 1
ATOM 4733 O O . PHE B 1 295 ? -21.39090 -21.24922 -32.28113 1.000 81.11516 286 PHE B O 1
ATOM 4741 N N . ASN B 1 296 ? -20.03606 -19.47875 -32.05807 1.000 93.16071 287 ASN B N 1
ATOM 4742 C CA . ASN B 1 296 ? -19.66591 -19.93194 -30.71961 1.000 110.16205 287 ASN B CA 1
ATOM 4743 C C . ASN B 1 296 ? -20.31416 -19.06272 -29.64200 1.000 101.06465 287 ASN B C 1
ATOM 4744 O O . ASN B 1 296 ? -21.04185 -18.10133 -29.91792 1.000 88.14242 287 ASN B O 1
ATOM 4749 N N . PHE B 1 297 ? -20.03468 -19.43846 -28.39456 1.000 102.76296 288 PHE B N 1
ATOM 4750 C CA . PHE B 1 297 ? -20.77438 -18.99717 -27.22178 1.000 105.63478 288 PHE B CA 1
ATOM 4751 C C . PHE B 1 297 ? -19.79862 -18.48661 -26.16922 1.000 100.81000 288 PHE B C 1
ATOM 4752 O O . PHE B 1 297 ? -20.13982 -17.61598 -25.36309 1.000 99.95004 288 PHE B O 1
ATOM 4760 N N . ALA B 1 298 ? -18.58007 -19.02277 -26.17870 1.000 94.63365 289 ALA B N 1
ATOM 4761 C CA . ALA B 1 298 ? -17.56967 -18.63586 -25.20330 1.000 86.37719 289 ALA B CA 1
ATOM 4762 C C . ALA B 1 298 ? -17.17117 -17.17753 -25.38744 1.000 73.72601 289 ALA B C 1
ATOM 4763 O O . ALA B 1 298 ? -16.74120 -16.76828 -26.47075 1.000 65.53686 289 ALA B O 1
ATOM 4765 N N . ALA B 1 299 ? -17.31187 -16.39574 -24.32017 1.000 74.07687 290 ALA B N 1
ATOM 4766 C CA . ALA B 1 299 ? -16.79870 -15.03741 -24.30954 1.000 66.24217 290 ALA B CA 1
ATOM 4767 C C . ALA B 1 299 ? -15.29686 -15.04061 -24.58287 1.000 58.33221 290 ALA B C 1
ATOM 4768 O O . ALA B 1 299 ? -14.62045 -16.06980 -24.54481 1.000 66.31520 290 ALA B O 1
ATOM 4770 N N . HIS B 1 300 ? -14.76830 -13.87012 -24.85276 1.000 59.34071 291 HIS B N 1
ATOM 4771 C CA A HIS B 1 300 ? -13.33489 -13.75571 -25.05111 0.312 66.29411 291 HIS B CA 1
ATOM 4772 C CA B HIS B 1 300 ? -13.34095 -13.73502 -25.05476 0.688 66.67400 291 HIS B CA 1
ATOM 4773 C C . HIS B 1 300 ? -12.66246 -13.36443 -23.74098 1.000 61.30791 291 HIS B C 1
ATOM 4774 O O . HIS B 1 300 ? -13.30400 -12.89561 -22.79541 1.000 53.03612 291 HIS B O 1
ATOM 4787 N N . ARG B 1 301 ? -11.35651 -13.60511 -23.68385 1.000 60.61359 292 ARG B N 1
ATOM 4788 C CA . ARG B 1 301 ? -10.59859 -13.28593 -22.48542 1.000 63.71528 292 ARG B CA 1
ATOM 4789 C C . ARG B 1 301 ? -10.60719 -11.77965 -22.23695 1.000 59.26430 292 ARG B C 1
ATOM 4790 O O . ARG B 1 301 ? -10.72781 -10.97583 -23.16046 1.000 52.03936 292 ARG B O 1
ATOM 4798 N N . ARG B 1 302 ? -10.50821 -11.40425 -20.96409 1.000 54.27451 293 ARG B N 1
ATOM 4799 C CA . ARG B 1 302 ? -10.51489 -10.00722 -20.53278 1.000 44.14696 293 ARG B CA 1
ATOM 4800 C C . ARG B 1 302 ? -9.30389 -9.78033 -19.63852 1.000 50.82744 293 ARG B C 1
ATOM 4801 O O . ARG B 1 302 ? -9.43728 -9.60039 -18.42024 1.000 44.20929 293 ARG B O 1
ATOM 4809 N N . PRO B 1 303 ? -8.10132 -9.77543 -20.21853 1.000 46.39959 294 PRO B N 1
ATOM 4810 C CA . PRO B 1 303 ? -6.88445 -9.77013 -19.38999 1.000 47.56157 294 PRO B CA 1
ATOM 4811 C C . PRO B 1 303 ? -6.72090 -8.52853 -18.53964 1.000 50.86853 294 PRO B C 1
ATOM 4812 O O . PRO B 1 303 ? -5.99883 -8.57973 -17.53806 1.000 45.48728 294 PRO B O 1
ATOM 4816 N N . GLU B 1 304 ? -7.37919 -7.42059 -18.88013 1.000 50.54919 295 GLU B N 1
ATOM 4817 C CA . GLU B 1 304 ? -7.32352 -6.25780 -18.00474 1.000 48.00550 295 GLU B CA 1
ATOM 4818 C C . GLU B 1 304 ? -7.81135 -6.57564 -16.59033 1.000 42.17915 295 GLU B C 1
ATOM 4819 O O . GLU B 1 304 ? -7.48639 -5.84397 -15.65248 1.000 45.75551 295 GLU B O 1
ATOM 4825 N N . PHE B 1 305 ? -8.55881 -7.65606 -16.40153 1.000 46.16663 296 PHE B N 1
ATOM 4826 C CA . PHE B 1 305 ? -9.01407 -8.05015 -15.07766 1.000 43.72390 296 PHE B CA 1
ATOM 4827 C C . PHE B 1 305 ? -8.16350 -9.16394 -14.46868 1.000 47.91269 296 PHE B C 1
ATOM 4828 O O . PHE B 1 305 ? -8.49768 -9.66519 -13.38865 1.000 46.86567 296 PHE B O 1
ATOM 4836 N N . TYR B 1 306 ? -7.06142 -9.54721 -15.11785 1.000 47.28693 297 TYR B N 1
ATOM 4837 C CA . TYR B 1 306 ? -6.25222 -10.67973 -14.67417 1.000 47.42082 297 TYR B CA 1
ATOM 4838 C C . TYR B 1 306 ? -4.89116 -10.27464 -14.11968 1.000 47.64929 297 TYR B C 1
ATOM 4839 O O . TYR B 1 306 ? -4.07382 -11.15338 -13.83990 1.000 43.01172 297 TYR B O 1
ATOM 4848 N N . GLN B 1 307 ? -4.61636 -8.97610 -13.95697 1.000 47.42968 298 GLN B N 1
ATOM 4849 C CA . GLN B 1 307 ? -3.23110 -8.55490 -13.74616 1.000 48.05614 298 GLN B CA 1
ATOM 4850 C C . GLN B 1 307 ? -2.62662 -9.13606 -12.46486 1.000 49.42779 298 GLN B C 1
ATOM 4851 O O . GLN B 1 307 ? -1.40425 -9.30476 -12.38830 1.000 49.98026 298 GLN B O 1
ATOM 4857 N N . ARG B 1 308 ? -3.44852 -9.46693 -11.46100 1.000 43.51915 299 ARG B N 1
ATOM 4858 C CA . ARG B 1 308 ? -2.89761 -10.02659 -10.22530 1.000 46.49268 299 ARG B CA 1
ATOM 4859 C C . ARG B 1 308 ? -2.13477 -11.31472 -10.48469 1.000 46.51323 299 ARG B C 1
ATOM 4860 O O . ARG B 1 308 ? -1.22876 -11.66438 -9.72327 1.000 51.54369 299 ARG B O 1
ATOM 4868 N N . ILE B 1 309 ? -2.47890 -12.03219 -11.55143 1.000 44.72884 300 ILE B N 1
ATOM 4869 C CA . ILE B 1 309 ? -1.84346 -13.31782 -11.80794 1.000 47.24792 300 ILE B CA 1
ATOM 4870 C C . ILE B 1 309 ? -0.35307 -13.14084 -12.08337 1.000 48.90288 300 ILE B C 1
ATOM 4871 O O . ILE B 1 309 ? 0.45966 -13.99961 -11.71593 1.000 47.61433 300 ILE B O 1
ATOM 4876 N N . THR B 1 310 ? 0.04186 -12.00730 -12.67645 1.000 50.85690 301 THR B N 1
ATOM 4877 C CA . THR B 1 310 ? 1.45474 -11.71558 -12.87627 1.000 52.76524 301 THR B CA 1
ATOM 4878 C C . THR B 1 310 ? 2.00408 -10.60897 -11.98370 1.000 47.99524 301 THR B C 1
ATOM 4879 O O . THR B 1 310 ? 3.22485 -10.50015 -11.85293 1.000 65.81785 301 THR B O 1
ATOM 4883 N N . SER B 1 311 ? 1.15758 -9.81002 -11.34827 1.000 48.89753 302 SER B N 1
ATOM 4884 C CA . SER B 1 311 ? 1.66149 -8.70622 -10.54495 1.000 48.02667 302 SER B CA 1
ATOM 4885 C C . SER B 1 311 ? 1.96701 -9.10103 -9.11021 1.000 58.31098 302 SER B C 1
ATOM 4886 O O . SER B 1 311 ? 2.71593 -8.38039 -8.44125 1.000 61.29951 302 SER B O 1
ATOM 4889 N N . GLN B 1 312 ? 1.41677 -10.21572 -8.61932 1.000 62.92317 303 GLN B N 1
ATOM 4890 C CA . GLN B 1 312 ? 1.78922 -10.73994 -7.31273 1.000 64.08214 303 GLN B CA 1
ATOM 4891 C C . GLN B 1 312 ? 2.23444 -12.18837 -7.42849 1.000 65.36477 303 GLN B C 1
ATOM 4892 O O . GLN B 1 312 ? 1.95528 -12.88575 -8.41017 1.000 65.02084 303 GLN B O 1
ATOM 4898 N N . THR B 1 313 ? 2.95523 -12.62719 -6.39924 1.000 67.25266 304 THR B N 1
ATOM 4899 C CA . THR B 1 313 ? 3.33478 -14.02536 -6.25303 1.000 61.60676 304 THR B CA 1
ATOM 4900 C C . THR B 1 313 ? 2.38190 -14.75058 -5.31026 1.000 59.99707 304 THR B C 1
ATOM 4901 O O . THR B 1 313 ? 1.74401 -15.73185 -5.70822 1.000 49.60012 304 THR B O 1
ATOM 4905 N N . GLY B 1 314 ? 2.27415 -14.27919 -4.06311 1.000 56.80339 305 GLY B N 1
ATOM 4906 C CA . GLY B 1 314 ? 1.32972 -14.80954 -3.10625 1.000 58.29241 305 GLY B CA 1
ATOM 4907 C C . GLY B 1 314 ? 0.10613 -13.92200 -2.94540 1.000 58.77278 305 GLY B C 1
ATOM 4908 O O . GLY B 1 314 ? -0.12872 -12.97768 -3.70941 1.000 53.59794 305 GLY B O 1
ATOM 4909 N N . VAL B 1 315 ? -0.68960 -14.23337 -1.91516 1.000 58.43438 306 VAL B N 1
ATOM 4910 C CA . VAL B 1 315 ? -1.90370 -13.45214 -1.66878 1.000 61.27078 306 VAL B CA 1
ATOM 4911 C C . VAL B 1 315 ? -1.54009 -12.01880 -1.27727 1.000 61.57373 306 VAL B C 1
ATOM 4912 O O . VAL B 1 315 ? -0.43115 -11.72211 -0.80931 1.000 63.78217 306 VAL B O 1
ATOM 4916 N N . GLU B 1 316 ? -2.49599 -11.11729 -1.48933 1.000 69.38020 307 GLU B N 1
ATOM 4917 C CA . GLU B 1 316 ? -2.35071 -9.69994 -1.17216 1.000 73.12654 307 GLU B CA 1
ATOM 4918 C C . GLU B 1 316 ? -1.94851 -9.49976 0.28764 1.000 73.72585 307 GLU B C 1
ATOM 4919 O O . GLU B 1 316 ? -1.07469 -8.68857 0.58986 1.000 76.52001 307 GLU B O 1
#

Foldseek 3Di:
DPDPFADDDDQLKFKEKQWFAEADAQPDDQLNLLVLVLVSVVVCLVVPGQEYEYAFASRHGLPLQDDDALCGCCVQAAPDVVDPSNVVVLVSLQVSLHKYKDWHWHWDCPPNDTAIFGKIWTAASNSHTDDMDTAADFDFDQDDDVVDPTGRHRVSHHDGDDPPFDWDCGPNFIETEYEACCLVDLCNLVVSLVVVHAEYHYHYWAWDPDDPPCLVVVLVSVLVSQLCSLQLSLHKYWYHYHAQAHPNIGTDGWTFIAGSNSHTSWTDDDNHGDIIMGIHNSVSSCVCCVPVNVPVVDDDVVVVVCVVVDD/DQQKFKEKEWFAEAAAQPDDLLVLLVLVLVSVVVCLVVVGQEYEYAFQSRHGLCLQDDDALAGPCVQAAPDVVDPSNVVVLVSQLVSLHKYKDWHWHWDQDPNDIAIFGKIWTAASNSDTQDMDTAADFDFDLDDDVPDPTGRHRVSHHDGDDPPFDWTCGSPFTETEYEAPCLLDLVNLVVVLVVVEAEYGYHYWAWDDPDVVLVVVLVSVLVSQLCSLQVSLHKYWYHYHAQAHPNIGTDAWTFIAGSNSDTPWTDDDRHGDMTIDIHRSVSSVVSNDDPPDDDDDDDCVVVCCVPPDDDDD

InterPro domains:
  IPR003010 Carbon-nitrogen hydrolase [PF00795] (14-282)
  IPR003010 Carbon-nitrogen hydrolase [PS50263] (5-275)
  IPR036526 Carbon-nitrogen hydrolase superfamily [G3DSA:3.60.110.10] (2-303)
  IPR036526 Carbon-nitrogen hydrolase superfamily [SSF56317] (3-300)
  IPR050345 Aliphatic Amidase/Beta-Ureidopropionase [PTHR43674] (3-300)